Protein AF-0000000087526877 (afdb_homodimer)

Sequence (640 aa):
MSNSKLRLGLILQPDFYILEKSVCAITNPLIRALTKRFQTTLIYNQETYDQHCQHVDFLLSLEPKWAAPVLDWQRVGRFRKKLPACPCYVMMSDPHSEQWRESYFLTNNLDYILALYYAPTCYHFKKTPLDRICHYPWAIPDEWVSTSRIEYRGQKEVTIFGASGSNAYSTRNWCRKQKGVKSFAFSGVENKEMSDSDFFQWLASFDAVVAAGSEDKKYGLTTPKYFETMAVGSLLFAQKTDDLERLGLKDNDNCIVFSEENFLKRLNEYLTDPGNQQWLQIRSLGRALIERKHTINIRLDSLETHVRQWHSGELGAKRSMSNSKLRLGLILQPDFYILEKSVCAITNPLIRALTKRFQTTLIYNQETYDQHCQHVDFLLSLEPKWAAPVLDWQRVGRFRKKLPACPCYVMMSDPHSEQWRESYFLTNNLDYILALYYAPTCYHFKKTPLDRICHYPWAIPDEWVSTSRIEYRGQKEVTIFGASGSNAYSTRNWCRKQKGVKSFAFSGVENKEMSDSDFFQWLASFDAVVAAGSEDKKYGLTTPKYFETMAVGSLLFAQKTDDLERLGLKDNDNCIVFSEENFLKRLNEYLTDPGNQQWLQIRSLGRALIERKHTINIRLDSLETHVRQWHSGELGAKRS

InterPro domains:
  IPR055259 Spore protein YkvP/CgeB, glycosyl transferase-like domain [PF13524] (157-304)

Organism: NCBI:txid1859131

Secondary structure (DSSP, 8-state):
---PPPEEEEE--HHHHHTT--SSTTHHHHHHHHHHHSEEEEE-SHHHHHHHTTSSSEEEE--BTTTB----TTEETTEES---SS-EEEEES-TTT-THHHHHHHHTT-SEEEESSHHHHHHH-TTS-GGGEEE----B-GGGS--S--------SEEEES--SSGGGHHHHHHHTSTTEEEE---TTT-TTS-HHHHHHHHHT-SEEEE----STTT----HHHHHHHHTTPEEEEE--TTHHHHT--BTTTBEEE-TTTHHHHHHHHHH-TT-HHHHHHHHHHHHHHHHH-BHHHHHHHHHHHHHHHHHTTT-S---/---PPPEEEEE--HHHHHTT--SSTTHHHHHHHHHHHSEEEEE-SHHHHHHHTTSSSEEEE--BTTTB----TTEETTEES---SS-EEEEES-TTT-THHHHHHHHTT-SEEEESSHHHHHHH-TTS-GGGEEE----B-GGGS--S--------SEEEES--SSGGGHHHHHHHTSTTEEEE---TTT-TTS-HHHHHHHHHT-SEEEE----STTT----HHHHHHHHTTPEEEEE--TTHHHHT--BTTTBEEE-TTTHHHHHHHHHH-TT-HHHHHHHHHHHHHHHHH-BHHHHHHHHHHHHHHHHHTTT-S---

Nearest PDB structures (foldseek):
  7qsg-assembly2_B  TM=6.213E-01  e=2.604E-08  Mycolicibacterium hassiacum
  6eji-assembly1_A  TM=5.673E-01  e=7.814E-06  Campylobacter jejuni
  7vfk-assembly1_A  TM=5.546E-01  e=3.144E-06  Staphylococcus aureus subsp. aureus USA300
  7vfk-assembly1_B  TM=5.691E-01  e=1.523E-05  Staphylococcus aureus subsp. aureus USA300
  7vfm-assembly1_A  TM=5.652E-01  e=2.329E-05  Staphylococcus aureus subsp. aureus USA300

pLDDT: mean 89.84, std 12.16, range [34.44, 98.81]

Solvent-accessible surface area (backbone atoms only — not comparable to full-atom values): 34475 Å² total; per-residue (Å²): 129,84,94,63,66,57,32,32,34,40,27,31,29,58,64,34,63,73,63,58,64,62,54,49,78,45,54,61,57,46,53,50,48,50,47,70,66,24,49,62,42,81,21,58,46,64,67,46,35,42,72,44,54,78,76,34,60,29,36,41,28,41,33,63,78,71,37,8,55,82,64,70,55,25,48,42,69,91,38,71,82,33,66,52,96,37,58,35,34,36,34,40,65,74,51,77,77,43,75,59,54,53,51,52,42,58,76,47,61,53,57,34,34,36,21,36,33,49,54,27,33,55,66,62,38,67,86,53,60,67,91,31,53,40,75,45,57,70,40,40,55,68,88,64,46,53,84,69,84,76,66,78,78,77,65,83,49,33,34,33,61,42,77,68,89,46,76,56,17,48,49,33,55,54,52,47,70,38,90,56,37,44,64,42,90,50,16,77,52,70,37,74,81,49,54,68,69,51,45,51,55,56,54,43,70,37,56,30,37,47,37,58,27,19,77,50,66,73,43,25,57,78,52,61,57,59,55,54,36,14,22,40,39,11,29,33,37,34,50,60,39,79,47,36,63,85,71,67,56,37,68,81,47,32,26,40,61,30,48,89,87,44,36,66,60,55,49,48,62,42,63,74,49,62,71,42,66,66,53,51,50,18,12,51,42,18,26,49,46,33,71,73,66,30,20,39,66,52,52,50,48,52,51,52,50,51,52,50,34,49,76,71,49,70,74,52,90,66,90,126,129,86,92,65,66,56,32,33,33,39,27,30,30,59,64,34,64,72,64,58,64,61,55,50,79,45,54,60,57,48,54,49,49,49,47,69,66,24,48,64,40,80,21,57,46,65,67,46,35,43,73,43,56,78,75,36,59,29,36,41,28,40,33,62,77,71,38,8,56,80,66,70,56,26,48,43,71,90,41,70,82,32,67,52,96,36,59,36,35,36,34,42,64,72,50,76,78,41,75,60,54,52,51,52,42,58,74,48,62,54,56,34,33,34,21,37,33,46,53,24,33,55,66,62,37,68,85,53,60,68,91,32,53,40,76,45,57,72,40,40,54,68,87,64,46,53,83,69,84,76,68,77,77,78,64,81,48,33,35,31,62,41,77,67,90,48,76,57,17,50,49,33,54,54,51,46,71,38,90,56,36,44,64,43,84,52,16,74,54,70,34,77,79,48,54,68,68,53,44,51,54,56,55,43,69,39,57,29,38,47,38,58,27,19,77,49,64,72,45,26,57,78,51,63,58,58,56,54,37,15,26,40,41,12,30,34,36,34,48,59,40,82,46,36,63,85,71,67,56,37,67,80,46,31,26,41,62,31,48,89,87,45,36,66,60,54,48,50,60,43,63,74,49,62,71,42,66,68,53,50,49,20,10,51,42,18,26,50,46,33,72,72,67,29,20,40,67,52,52,51,50,52,50,53,51,52,53,52,34,50,75,72,49,71,75,51,90,65,88,126

Radius of gyration: 27.98 Å; Cα contacts (8 Å, |Δi|>4): 1178; chains: 2; bounding box: 64×68×64 Å

Foldseek 3Di:
DPPAFFEEAEFWAPCCQVVVLDLDQQVNVLVVVVVVRHVYDYDAAQVSCQVPQQPGQEYEYEADPRTGDQYLQQDHNVGGRHHHPHAYEYEDEQLLPDLCRLVSCVVSVHQAYAYQFLQLNCVRNVVDDSLRYHDQHAFAALVLQDPDAAADLDDLAEEEEADDPDLQAVQSVVVCPDPRYPYDPDHSSPPPVDRSNRVLVVLLNGQHYEDDTHPPSNNLDPDCCLLSNLRSLHAYAYEDGPCCVVLPHDDLAQHHYDYPVCVVVVSCVCSVCVRDVSRSRSSPRSNVSSNVDGHSVNSVVVVVVVRVCVVVCNSDDDPD/DDPAFFEEAEFWAPCCQVVVLDLDQQVNVLVVVVVVRHVYDYDAAAVSCQVPQQPGQEYEYEADPRTGDQYQQQDHNVGGRHHHPHAYEYEDEQLLPDLCRLVSCVVSVHQAYAYQFLQLNCVRNVVDDSLRYHDQHAFAALVLQDPDAAADLDDLAEEEEADDPDLQAVQSVVVCPDPRYPYDPQHSSPPPVDRSNRVLVVLLNGQHYEDGTHPPSNNLDPDCCLLSNLRSLHAYAYEDGPCCVVLPHDDLAQHHYDYPVCVVVVSCVCSVCVRDVSRSRSSPRSNVSSNVDGHSVNSVVVVVVVRVCVVVCNSDDDDD

Structure (mmCIF, N/CA/C/O backbone):
data_AF-0000000087526877-model_v1
#
loop_
_entity.id
_entity.type
_entity.pdbx_description
1 polymer 'Glycosyl transferases group 1'
#
loop_
_atom_site.group_PDB
_atom_site.id
_atom_site.type_symbol
_atom_site.label_atom_id
_atom_site.label_alt_id
_atom_site.label_comp_id
_atom_site.label_asym_id
_atom_site.label_entity_id
_atom_site.label_seq_id
_atom_site.pdbx_PDB_ins_code
_atom_site.Cartn_x
_atom_site.Cartn_y
_atom_site.Cartn_z
_atom_site.occupancy
_atom_site.B_iso_or_equiv
_atom_site.auth_seq_id
_atom_site.auth_comp_id
_atom_site.auth_asym_id
_atom_site.auth_atom_id
_atom_site.pdbx_PDB_model_num
ATOM 1 N N . MET A 1 1 ? 11.758 -22.766 21.969 1 34.44 1 MET A N 1
ATOM 2 C CA . MET A 1 1 ? 12.5 -21.875 21.078 1 34.44 1 MET A CA 1
ATOM 3 C C . MET A 1 1 ? 11.852 -20.5 21.031 1 34.44 1 MET A C 1
ATOM 5 O O . MET A 1 1 ? 10.625 -20.391 21.016 1 34.44 1 MET A O 1
ATOM 9 N N . SER A 1 2 ? 12.367 -19.438 21.359 1 43.31 2 SER A N 1
ATOM 10 C CA . SER A 1 2 ? 11.883 -18.109 21.688 1 43.31 2 SER A CA 1
ATOM 11 C C . SER A 1 2 ? 11.023 -17.531 20.562 1 43.31 2 SER A C 1
ATOM 13 O O . SER A 1 2 ? 11.312 -17.75 19.375 1 43.31 2 SER A O 1
ATOM 15 N N . ASN A 1 3 ? 9.609 -17.344 20.656 1 59.53 3 ASN A N 1
ATOM 16 C CA . ASN A 1 3 ? 8.414 -16.906 19.953 1 59.53 3 ASN A CA 1
ATOM 17 C C . ASN A 1 3 ? 8.656 -15.594 19.203 1 59.53 3 ASN A C 1
ATOM 19 O O . ASN A 1 3 ? 7.746 -14.773 19.062 1 59.53 3 ASN A O 1
ATOM 23 N N . SER A 1 4 ? 10 -15.25 18.891 1 78.38 4 SER A N 1
ATOM 24 C CA . SER A 1 4 ? 10.344 -13.969 18.281 1 78.38 4 SER A CA 1
ATOM 25 C C . SER A 1 4 ? 10.133 -14.008 16.766 1 78.38 4 SER A C 1
ATOM 27 O O . SER A 1 4 ? 10.258 -15.07 16.156 1 78.38 4 SER A O 1
ATOM 29 N N . LYS A 1 5 ? 9.703 -13.008 16.188 1 92 5 LYS A N 1
ATOM 30 C CA . LYS A 1 5 ? 9.531 -12.859 14.75 1 92 5 LYS A CA 1
ATOM 31 C C . LYS A 1 5 ? 10.836 -13.133 14.008 1 92 5 LYS A C 1
ATOM 33 O O . LYS A 1 5 ? 11.906 -12.68 14.422 1 92 5 LYS A O 1
ATOM 38 N N . LEU A 1 6 ? 10.836 -14.078 12.961 1 97.06 6 LEU A N 1
ATOM 39 C CA . LEU A 1 6 ? 11.977 -14.281 12.078 1 97.06 6 LEU A CA 1
ATOM 40 C C . LEU A 1 6 ? 12.383 -12.977 11.398 1 97.06 6 LEU A C 1
ATOM 42 O O . LEU A 1 6 ? 11.523 -12.18 11.016 1 97.06 6 LEU A O 1
ATOM 46 N N . ARG A 1 7 ? 13.727 -12.836 11.312 1 98 7 ARG A N 1
ATOM 47 C CA . ARG A 1 7 ? 14.258 -11.68 10.594 1 98 7 ARG A CA 1
ATOM 48 C C . ARG A 1 7 ? 14.344 -11.953 9.094 1 98 7 ARG A C 1
ATOM 50 O O . ARG A 1 7 ? 15.062 -12.859 8.672 1 98 7 ARG A O 1
ATOM 57 N N . LEU A 1 8 ? 13.617 -11.164 8.242 1 98.56 8 LEU A N 1
ATOM 58 C CA . LEU A 1 8 ? 13.531 -11.328 6.793 1 98.56 8 LEU A CA 1
ATOM 59 C C . LEU A 1 8 ? 14.352 -10.258 6.082 1 98.56 8 LEU A C 1
ATOM 61 O O . LEU A 1 8 ? 14.203 -9.062 6.359 1 98.56 8 LEU A O 1
ATOM 65 N N . GLY A 1 9 ? 15.359 -10.656 5.258 1 98.25 9 GLY A N 1
ATOM 66 C CA . GLY A 1 9 ? 15.859 -9.781 4.207 1 98.25 9 GLY A CA 1
ATOM 67 C C . GLY A 1 9 ? 15.039 -9.859 2.93 1 98.25 9 GLY A C 1
ATOM 68 O O . GLY A 1 9 ? 15.141 -10.836 2.184 1 98.25 9 GLY A O 1
ATOM 69 N N . LEU A 1 10 ? 14.164 -8.906 2.676 1 98.25 10 LEU A N 1
ATOM 70 C CA . LEU A 1 10 ? 13.297 -8.891 1.503 1 98.25 10 LEU A CA 1
ATOM 71 C C . LEU A 1 10 ? 13.953 -8.125 0.356 1 98.25 10 LEU A C 1
ATOM 73 O O . LEU A 1 10 ? 14.211 -6.926 0.471 1 98.25 10 LEU A O 1
ATOM 77 N N . ILE A 1 11 ? 14.258 -8.797 -0.669 1 97.94 11 ILE A N 1
ATOM 78 C CA . ILE A 1 11 ? 14.914 -8.219 -1.84 1 97.94 11 ILE A CA 1
ATOM 79 C C . ILE A 1 11 ? 13.859 -7.816 -2.871 1 97.94 11 ILE A C 1
ATOM 81 O O . ILE A 1 11 ? 13.172 -8.672 -3.438 1 97.94 11 ILE A O 1
ATOM 85 N N . LEU A 1 12 ? 13.703 -6.574 -3.104 1 96.56 12 LEU A N 1
ATOM 86 C CA . LEU A 1 12 ? 12.719 -6.059 -4.051 1 96.56 12 LEU A CA 1
ATOM 87 C C . LEU A 1 12 ? 13.148 -4.699 -4.594 1 96.56 12 LEU A C 1
ATOM 89 O O . LEU A 1 12 ? 13.969 -4.008 -3.977 1 96.56 12 LEU A O 1
ATOM 93 N N . GLN A 1 13 ? 12.664 -4.418 -5.781 1 94.12 13 GLN A N 1
ATOM 94 C CA . GLN A 1 13 ? 12.805 -3.078 -6.344 1 94.12 13 GLN A CA 1
ATOM 95 C C . GLN A 1 13 ? 11.75 -2.131 -5.777 1 94.12 13 GLN A C 1
ATOM 97 O O . GLN A 1 13 ? 10.555 -2.363 -5.938 1 94.12 13 GLN A O 1
ATOM 102 N N . PRO A 1 14 ? 12.211 -1.044 -5.145 1 92.94 14 PRO A N 1
ATOM 103 C CA . PRO A 1 14 ? 11.227 -0.159 -4.52 1 92.94 14 PRO A CA 1
ATOM 104 C C . PRO A 1 14 ? 10.203 0.38 -5.52 1 92.94 14 PRO A C 1
ATOM 106 O O . PRO A 1 14 ? 9.016 0.484 -5.195 1 92.94 14 PRO A O 1
ATOM 109 N N . ASP A 1 15 ? 10.633 0.706 -6.727 1 91.88 15 ASP A N 1
ATOM 110 C CA . ASP A 1 15 ? 9.742 1.224 -7.758 1 91.88 15 ASP A CA 1
ATOM 111 C C . ASP A 1 15 ? 8.609 0.239 -8.047 1 91.88 15 ASP A C 1
ATOM 113 O O . ASP A 1 15 ? 7.469 0.646 -8.281 1 91.88 15 ASP A O 1
ATOM 117 N N . PHE A 1 16 ? 8.938 -0.988 -8.031 1 91.06 16 PHE A N 1
ATOM 118 C CA . PHE A 1 16 ? 7.969 -2.029 -8.336 1 91.06 16 PHE A CA 1
ATOM 119 C C . PHE A 1 16 ? 6.789 -1.974 -7.371 1 91.06 16 PHE A C 1
ATOM 121 O O . PHE A 1 16 ? 5.633 -2.002 -7.797 1 91.06 16 PHE A O 1
ATOM 128 N N . TYR A 1 17 ? 7.102 -1.789 -6.09 1 91.44 17 TYR A N 1
ATOM 129 C CA . TYR A 1 17 ? 6.074 -1.804 -5.051 1 91.44 17 TYR A CA 1
ATOM 130 C C . TYR A 1 17 ? 5.395 -0.445 -4.941 1 91.44 17 TYR A C 1
ATOM 132 O O . TYR A 1 17 ? 4.164 -0.356 -4.977 1 91.44 17 TYR A O 1
ATOM 140 N N . ILE A 1 18 ? 6.16 0.583 -4.879 1 91.5 18 ILE A N 1
ATOM 141 C CA . ILE A 1 18 ? 5.648 1.908 -4.555 1 91.5 18 ILE A CA 1
ATOM 142 C C . ILE A 1 18 ? 4.828 2.445 -5.727 1 91.5 18 ILE A C 1
ATOM 144 O O . ILE A 1 18 ? 3.803 3.1 -5.527 1 91.5 18 ILE A O 1
ATOM 148 N N . LEU A 1 19 ? 5.242 2.141 -6.914 1 89 19 LEU A N 1
ATOM 149 C CA . LEU A 1 19 ? 4.527 2.623 -8.094 1 89 19 LEU A CA 1
ATOM 150 C C . LEU A 1 19 ? 3.514 1.59 -8.57 1 89 19 LEU A C 1
ATOM 152 O O . LEU A 1 19 ? 2.928 1.742 -9.641 1 89 19 LEU A O 1
ATOM 156 N N . GLU A 1 20 ? 3.348 0.502 -7.859 1 83.31 20 GLU A N 1
ATOM 157 C CA . GLU A 1 20 ? 2.346 -0.53 -8.109 1 83.31 20 GLU A CA 1
ATOM 158 C C . GLU A 1 20 ? 2.443 -1.057 -9.539 1 83.31 20 GLU A C 1
ATOM 160 O O . GLU A 1 20 ? 1.453 -1.062 -10.273 1 83.31 20 GLU A O 1
ATOM 165 N N . LYS A 1 21 ? 3.619 -1.542 -9.844 1 79.38 21 LYS A N 1
ATOM 166 C CA . LYS A 1 21 ? 3.893 -2.006 -11.195 1 79.38 21 LYS A CA 1
ATOM 167 C C . LYS A 1 21 ? 3.436 -3.449 -11.391 1 79.38 21 LYS A C 1
ATOM 169 O O . LYS A 1 21 ? 3.459 -3.973 -12.5 1 79.38 21 LYS A O 1
ATOM 174 N N . SER A 1 22 ? 2.996 -4.039 -10.258 1 74.62 22 SER A N 1
ATOM 175 C CA . SER A 1 22 ? 2.566 -5.43 -10.359 1 74.62 22 SER A CA 1
ATOM 176 C C . SER A 1 22 ? 1.339 -5.562 -11.258 1 74.62 22 SER A C 1
ATOM 178 O O . SER A 1 22 ? 0.434 -4.727 -11.211 1 74.62 22 SER A O 1
ATOM 180 N N . VAL A 1 23 ? 1.355 -6.645 -12.016 1 67.69 23 VAL A N 1
ATOM 181 C CA . VAL A 1 23 ? 0.231 -6.914 -12.906 1 67.69 23 VAL A CA 1
ATOM 182 C C . VAL A 1 23 ? -0.792 -7.797 -12.195 1 67.69 23 VAL A C 1
ATOM 184 O O . VAL A 1 23 ? -1.917 -7.961 -12.672 1 67.69 23 VAL A O 1
ATOM 187 N N . CYS A 1 24 ? -0.335 -8.312 -11.117 1 70.62 24 CYS A N 1
ATOM 188 C CA . CYS A 1 24 ? -1.211 -9.172 -10.336 1 70.62 24 CYS A CA 1
ATOM 189 C C . CYS A 1 24 ? -1.666 -8.477 -9.062 1 70.62 24 CYS A C 1
ATOM 191 O O . CYS A 1 24 ? -0.846 -7.926 -8.32 1 70.62 24 CYS A O 1
ATOM 193 N N . ALA A 1 25 ? -2.963 -8.531 -8.789 1 68.19 25 ALA A N 1
ATOM 194 C CA . ALA A 1 25 ? -3.572 -7.848 -7.652 1 68.19 25 ALA A CA 1
ATOM 195 C C . ALA A 1 25 ? -3.057 -8.414 -6.332 1 68.19 25 ALA A C 1
ATOM 197 O O . ALA A 1 25 ? -3.098 -7.738 -5.301 1 68.19 25 ALA A O 1
ATOM 198 N N . ILE A 1 26 ? -2.441 -9.523 -6.406 1 78.06 26 ILE A N 1
ATOM 199 C CA . ILE A 1 26 ? -2.172 -10.211 -5.152 1 78.06 26 ILE A CA 1
ATOM 200 C C . ILE A 1 26 ? -0.722 -9.984 -4.734 1 78.06 26 ILE A C 1
ATOM 202 O O . ILE A 1 26 ? -0.34 -10.273 -3.6 1 78.06 26 ILE A O 1
ATOM 206 N N . THR A 1 27 ? 0.055 -9.422 -5.59 1 85.75 27 THR A N 1
ATOM 207 C CA . THR A 1 27 ? 1.482 -9.289 -5.32 1 85.75 27 THR A CA 1
ATOM 208 C C . THR A 1 27 ? 1.728 -8.297 -4.188 1 85.75 27 THR A C 1
ATOM 210 O O . THR A 1 27 ? 2.422 -8.617 -3.219 1 85.75 27 THR A O 1
ATOM 213 N N . ASN A 1 28 ? 1.138 -7.16 -4.234 1 88.5 28 ASN A N 1
ATOM 214 C CA . ASN A 1 28 ? 1.365 -6.145 -3.215 1 88.5 28 ASN A CA 1
ATOM 215 C C . ASN A 1 28 ? 0.828 -6.578 -1.855 1 88.5 28 ASN A C 1
ATOM 217 O O . ASN A 1 28 ? 1.499 -6.414 -0.835 1 88.5 28 ASN A O 1
ATOM 221 N N . PRO A 1 29 ? -0.329 -7.203 -1.821 1 89.81 29 PRO A N 1
ATOM 222 C CA . PRO A 1 29 ? -0.791 -7.727 -0.535 1 89.81 29 PRO A CA 1
ATOM 223 C C . PRO A 1 29 ? 0.161 -8.766 0.056 1 89.81 29 PRO A C 1
ATOM 225 O O . PRO A 1 29 ? 0.34 -8.82 1.275 1 89.81 29 PRO A O 1
ATOM 228 N N . LEU A 1 30 ? 0.687 -9.547 -0.811 1 93.62 30 LEU A N 1
ATOM 229 C CA . LEU A 1 30 ? 1.649 -10.531 -0.322 1 93.62 30 LEU A CA 1
ATOM 230 C C . LEU A 1 30 ? 2.857 -9.844 0.304 1 93.62 30 LEU A C 1
ATOM 232 O O . LEU A 1 30 ? 3.301 -10.219 1.391 1 93.62 30 LEU A O 1
ATOM 236 N N . ILE A 1 31 ? 3.389 -8.852 -0.355 1 94.38 31 ILE A N 1
ATOM 237 C CA . ILE A 1 31 ? 4.543 -8.109 0.145 1 94.38 31 ILE A CA 1
ATOM 238 C C . ILE A 1 31 ? 4.199 -7.469 1.487 1 94.38 31 ILE A C 1
ATOM 240 O O . ILE A 1 31 ? 4.973 -7.562 2.441 1 94.38 31 ILE A O 1
ATOM 244 N N . ARG A 1 32 ? 3.041 -6.859 1.57 1 91.88 32 ARG A N 1
ATOM 245 C CA . ARG A 1 32 ? 2.596 -6.246 2.816 1 91.88 32 ARG A CA 1
ATOM 246 C C . ARG A 1 32 ? 2.502 -7.281 3.934 1 91.88 32 ARG A C 1
ATOM 248 O O . ARG A 1 32 ? 2.916 -7.02 5.066 1 91.88 32 ARG A O 1
ATOM 255 N N . ALA A 1 33 ? 1.937 -8.398 3.604 1 94.56 33 ALA A N 1
ATOM 256 C CA . ALA A 1 33 ? 1.781 -9.453 4.598 1 94.56 33 ALA A CA 1
ATOM 257 C C . ALA A 1 33 ? 3.139 -9.953 5.082 1 94.56 33 ALA A C 1
ATOM 259 O O . ALA A 1 33 ? 3.314 -10.242 6.266 1 94.56 33 ALA A O 1
ATOM 260 N N . LEU A 1 34 ? 4.102 -10.062 4.188 1 96.56 34 LEU A N 1
ATOM 261 C CA . LEU A 1 34 ? 5.457 -10.469 4.551 1 96.56 34 LEU A CA 1
ATOM 262 C C . LEU A 1 34 ? 6.062 -9.492 5.555 1 96.56 34 LEU A C 1
ATOM 264 O O . LEU A 1 34 ? 6.633 -9.914 6.566 1 96.56 34 LEU A O 1
ATOM 268 N N . THR A 1 35 ? 5.891 -8.227 5.297 1 95 35 THR A N 1
ATOM 269 C CA . THR A 1 35 ? 6.52 -7.211 6.129 1 95 35 THR A CA 1
ATOM 270 C C . THR A 1 35 ? 5.852 -7.145 7.5 1 95 35 THR A C 1
ATOM 272 O O . THR A 1 35 ? 6.484 -6.766 8.484 1 95 35 THR A O 1
ATOM 275 N N . LYS A 1 36 ? 4.613 -7.527 7.57 1 91.38 36 LYS A N 1
ATOM 276 C CA . LYS A 1 36 ? 3.9 -7.543 8.844 1 91.38 36 LYS A CA 1
ATOM 277 C C . LYS A 1 36 ? 4.242 -8.797 9.648 1 91.38 36 LYS A C 1
ATOM 279 O O . LYS A 1 36 ? 4.348 -8.742 10.875 1 91.38 36 LYS A O 1
ATOM 284 N N . ARG A 1 37 ? 4.422 -9.883 8.953 1 95.38 37 ARG A N 1
ATOM 285 C CA . ARG A 1 37 ? 4.637 -11.18 9.586 1 95.38 37 ARG A CA 1
ATOM 286 C C . ARG A 1 37 ? 6.047 -11.281 10.156 1 95.38 37 ARG A C 1
ATOM 288 O O . ARG A 1 37 ? 6.246 -11.836 11.242 1 95.38 37 ARG A O 1
ATOM 295 N N . PHE A 1 38 ? 6.992 -10.695 9.461 1 96.94 38 PHE A N 1
ATOM 296 C CA . PHE A 1 38 ? 8.391 -10.867 9.82 1 96.94 38 PHE A CA 1
ATOM 297 C C . PHE A 1 38 ? 9.031 -9.531 10.18 1 96.94 38 PHE A C 1
ATOM 299 O O . PHE A 1 38 ? 8.492 -8.477 9.852 1 96.94 38 PHE A O 1
ATOM 306 N N . GLN A 1 39 ? 10.086 -9.562 10.969 1 96.56 39 GLN A N 1
ATOM 307 C CA . GLN A 1 39 ? 10.945 -8.391 11.109 1 96.56 39 GLN A CA 1
ATOM 308 C C . GLN A 1 39 ? 11.758 -8.148 9.844 1 96.56 39 GLN A C 1
ATOM 310 O O . GLN A 1 39 ? 12.789 -8.781 9.625 1 96.56 39 GLN A O 1
ATOM 315 N N . THR A 1 40 ? 11.359 -7.176 9.062 1 96.88 40 THR A N 1
ATOM 316 C CA . THR A 1 40 ? 11.805 -7.133 7.676 1 96.88 40 THR A CA 1
ATOM 317 C C . THR A 1 40 ? 12.844 -6.035 7.477 1 96.88 40 THR A C 1
ATOM 319 O O . THR A 1 40 ? 12.68 -4.914 7.965 1 96.88 40 THR A O 1
ATOM 322 N N . THR A 1 41 ? 13.891 -6.375 6.84 1 97.06 41 THR A N 1
ATOM 323 C CA . THR A 1 41 ? 14.867 -5.453 6.277 1 97.06 41 THR A CA 1
ATOM 324 C C . THR A 1 41 ? 14.812 -5.461 4.754 1 97.06 41 THR A C 1
ATOM 326 O O . THR A 1 41 ? 14.852 -6.527 4.133 1 97.06 41 THR A O 1
ATOM 329 N N . LEU A 1 42 ? 14.727 -4.293 4.176 1 96.25 42 LEU A N 1
ATOM 330 C CA . LEU A 1 42 ? 14.633 -4.207 2.725 1 96.25 42 LEU A CA 1
ATOM 331 C C . LEU A 1 42 ? 16.016 -4.199 2.088 1 96.25 42 LEU A C 1
ATOM 333 O O . LEU A 1 42 ? 16.938 -3.549 2.596 1 96.25 42 LEU A O 1
ATOM 337 N N . ILE A 1 43 ? 16.156 -4.934 1.07 1 96.06 43 ILE A N 1
ATOM 338 C CA . ILE A 1 43 ? 17.359 -5.004 0.244 1 96.06 43 ILE A CA 1
ATOM 339 C C . ILE A 1 43 ? 17.016 -4.641 -1.199 1 96.06 43 ILE A C 1
ATOM 341 O O . ILE A 1 43 ? 16.203 -5.316 -1.838 1 96.06 43 ILE A O 1
ATOM 345 N N . TYR A 1 44 ? 17.578 -3.568 -1.706 1 93.5 44 TYR A N 1
ATOM 346 C CA . TYR A 1 44 ? 17.125 -3.135 -3.021 1 93.5 44 TYR A CA 1
ATOM 347 C C . TYR A 1 44 ? 18.312 -2.869 -3.947 1 93.5 44 TYR A C 1
ATOM 349 O O . TYR A 1 44 ? 18.125 -2.471 -5.102 1 93.5 44 TYR A O 1
ATOM 357 N N . ASN A 1 45 ? 19.531 -3.094 -3.508 1 90.5 45 ASN A N 1
ATOM 358 C CA . ASN A 1 45 ? 20.734 -3.072 -4.332 1 90.5 45 ASN A CA 1
ATOM 359 C C . ASN A 1 45 ? 21.875 -3.85 -3.678 1 90.5 45 ASN A C 1
ATOM 361 O O . ASN A 1 45 ? 21.703 -4.402 -2.59 1 90.5 45 ASN A O 1
ATOM 365 N N . GLN A 1 46 ? 23.016 -3.904 -4.43 1 91.94 46 GLN A N 1
ATOM 366 C CA . GLN A 1 46 ? 24.141 -4.684 -3.943 1 91.94 46 GLN A CA 1
ATOM 367 C C . GLN A 1 46 ? 24.672 -4.129 -2.625 1 91.94 46 GLN A C 1
AT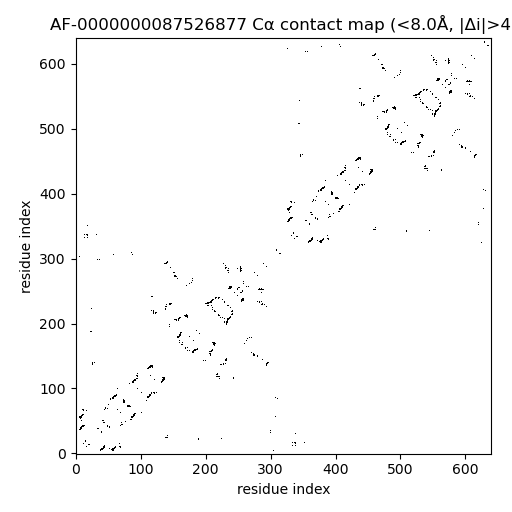OM 369 O O . GLN A 1 46 ? 25.094 -4.887 -1.746 1 91.94 46 GLN A O 1
ATOM 374 N N . GLU A 1 47 ? 24.641 -2.832 -2.443 1 89.12 47 GLU A N 1
ATOM 375 C CA . GLU A 1 47 ? 25.141 -2.199 -1.228 1 89.12 47 GLU A CA 1
ATOM 376 C C . GLU A 1 47 ? 24.297 -2.59 -0.015 1 89.12 47 GLU A C 1
ATOM 378 O O . GLU A 1 47 ? 24.844 -2.982 1.021 1 89.12 47 GLU A O 1
ATOM 383 N N . THR A 1 48 ? 23.016 -2.473 -0.169 1 91.19 48 THR A N 1
ATOM 384 C CA . THR A 1 48 ? 22.141 -2.838 0.939 1 91.19 48 THR A CA 1
ATOM 385 C C . THR A 1 48 ? 22.188 -4.34 1.197 1 91.19 48 THR A C 1
ATOM 387 O O . THR A 1 48 ? 22.062 -4.785 2.34 1 91.19 48 THR A O 1
ATOM 390 N N . TYR A 1 49 ? 22.375 -5.098 0.15 1 94.5 49 TYR A N 1
ATOM 391 C CA . TYR A 1 49 ? 22.578 -6.531 0.33 1 94.5 49 TYR A CA 1
ATOM 392 C C . TYR A 1 49 ? 23.812 -6.809 1.184 1 94.5 49 TYR A C 1
ATOM 394 O O . TYR A 1 49 ? 23.734 -7.555 2.164 1 94.5 49 TYR A O 1
ATOM 402 N N . ASP A 1 50 ? 24.906 -6.164 0.838 1 91.31 50 ASP A N 1
ATOM 403 C CA . ASP A 1 50 ? 26.172 -6.355 1.558 1 91.31 50 ASP A CA 1
ATOM 404 C C . ASP A 1 50 ? 26.016 -5.965 3.027 1 91.31 50 ASP A C 1
ATOM 406 O O . ASP A 1 50 ? 26.609 -6.598 3.904 1 91.31 50 ASP A O 1
ATOM 410 N N . GLN A 1 51 ? 25.234 -5.051 3.248 1 90.19 51 GLN A N 1
ATOM 411 C CA . GLN A 1 51 ? 25.078 -4.504 4.59 1 90.19 51 GLN A CA 1
ATOM 412 C C . GLN A 1 51 ? 24.203 -5.414 5.453 1 90.19 51 GLN A C 1
ATOM 414 O O . GLN A 1 51 ? 24.406 -5.508 6.668 1 90.19 51 GLN A O 1
ATOM 419 N N . HIS A 1 52 ? 23.297 -6.113 4.816 1 93.44 52 HIS A N 1
ATOM 420 C CA . HIS A 1 52 ? 22.234 -6.672 5.652 1 93.44 52 HIS A CA 1
ATOM 421 C C . HIS A 1 52 ? 22.188 -8.188 5.539 1 93.44 52 HIS A C 1
ATOM 423 O O . HIS A 1 52 ? 21.578 -8.859 6.375 1 93.44 52 HIS A O 1
ATOM 429 N N . CYS A 1 53 ? 22.812 -8.766 4.547 1 93.19 53 CYS A N 1
ATOM 430 C CA . CYS A 1 53 ? 22.594 -10.172 4.195 1 93.19 53 CYS A CA 1
ATOM 431 C C . CYS A 1 53 ? 23.047 -11.086 5.332 1 93.19 53 CYS A C 1
ATOM 433 O O . CYS A 1 53 ? 22.594 -12.227 5.422 1 93.19 53 CYS A O 1
ATOM 435 N N . GLN A 1 54 ? 23.891 -10.57 6.297 1 91.56 54 GLN A N 1
ATOM 436 C CA . GLN A 1 54 ? 24.406 -11.414 7.375 1 91.56 54 GLN A CA 1
ATOM 437 C C . GLN A 1 54 ? 23.578 -11.242 8.648 1 91.56 54 GLN A C 1
ATOM 439 O O . GLN A 1 54 ? 23.812 -11.922 9.641 1 91.56 54 GLN A O 1
ATOM 444 N N . HIS A 1 55 ? 22.594 -10.422 8.648 1 93.44 55 HIS A N 1
ATOM 445 C CA . HIS A 1 55 ? 21.891 -10.062 9.875 1 93.44 55 HIS A CA 1
ATOM 446 C C . HIS A 1 55 ? 20.438 -10.492 9.828 1 93.44 55 HIS A C 1
ATOM 448 O O . HIS A 1 55 ? 19.594 -9.93 10.531 1 93.44 55 HIS A O 1
ATOM 454 N N . VAL A 1 56 ? 20.125 -11.445 8.961 1 96.31 56 VAL A N 1
ATOM 455 C CA . VAL A 1 56 ? 18.75 -11.906 8.828 1 96.31 56 VAL A CA 1
ATOM 456 C C . VAL A 1 56 ? 18.703 -13.43 8.977 1 96.31 56 VAL A C 1
ATOM 458 O O . VAL A 1 56 ? 19.734 -14.102 8.93 1 96.31 56 VAL A O 1
ATOM 461 N N . ASP A 1 57 ? 17.484 -13.906 9.25 1 97.25 57 ASP A N 1
ATOM 462 C CA . ASP A 1 57 ? 17.266 -15.344 9.414 1 97.25 57 ASP A CA 1
ATOM 463 C C . ASP A 1 57 ? 17.016 -16.016 8.062 1 97.25 57 ASP A C 1
ATOM 465 O O . ASP A 1 57 ? 17.172 -17.234 7.934 1 97.25 57 ASP A O 1
ATOM 469 N N . PHE A 1 58 ? 16.547 -15.273 7.055 1 97.69 58 PHE A N 1
ATOM 470 C CA . PHE A 1 58 ? 16.422 -15.773 5.688 1 97.69 58 PHE A CA 1
ATOM 471 C C . PHE A 1 58 ? 16.297 -14.617 4.699 1 97.69 58 PHE A C 1
ATOM 473 O O . PHE A 1 58 ? 16 -13.484 5.09 1 97.69 58 PHE A O 1
ATOM 480 N N . LEU A 1 59 ? 16.641 -14.891 3.486 1 97.88 59 LEU A N 1
ATOM 481 C CA . LEU A 1 59 ? 16.531 -13.945 2.387 1 97.88 59 LEU A CA 1
ATOM 482 C C . LEU A 1 59 ? 15.461 -14.391 1.391 1 97.88 59 LEU A C 1
ATOM 484 O O . LEU A 1 59 ? 15.367 -15.578 1.067 1 97.88 59 LEU A O 1
ATOM 488 N N . LEU A 1 60 ? 14.625 -13.523 0.988 1 98.44 60 LEU A N 1
ATOM 489 C CA . LEU A 1 60 ? 13.617 -13.773 -0.041 1 98.44 60 LEU A CA 1
ATOM 490 C C . LEU A 1 60 ? 13.68 -12.703 -1.129 1 98.44 60 LEU A C 1
ATOM 492 O O . LEU A 1 60 ? 13.461 -11.523 -0.857 1 98.44 60 LEU A O 1
ATOM 496 N N . SER A 1 61 ? 14.055 -13.109 -2.275 1 97.88 61 SER A N 1
ATOM 497 C CA . SER A 1 61 ? 14.023 -12.219 -3.432 1 97.88 61 SER A CA 1
ATOM 498 C C . SER A 1 61 ? 12.734 -12.398 -4.23 1 97.88 61 SER A C 1
ATOM 500 O O . SER A 1 61 ? 12.336 -13.523 -4.539 1 97.88 61 SER A O 1
ATOM 502 N N . LEU A 1 62 ? 12.086 -11.281 -4.512 1 96.12 62 LEU A N 1
ATOM 503 C CA . LEU A 1 62 ? 11.086 -11.344 -5.574 1 96.12 62 LEU A CA 1
ATOM 504 C C . LEU A 1 62 ? 11.742 -11.656 -6.914 1 96.12 62 LEU A C 1
ATOM 506 O O . LEU A 1 62 ? 12.93 -12 -6.969 1 96.12 62 LEU A O 1
ATOM 510 N N . GLU A 1 63 ? 11.016 -11.664 -7.941 1 92.81 63 GLU A N 1
ATOM 511 C CA . GLU A 1 63 ? 11.547 -12.07 -9.234 1 92.81 63 GLU A CA 1
ATOM 512 C C . GLU A 1 63 ? 12.617 -11.102 -9.727 1 92.81 63 GLU A C 1
ATOM 514 O O . GLU A 1 63 ? 12.32 -9.93 -9.992 1 92.81 63 GLU A O 1
ATOM 519 N N . PRO A 1 64 ? 13.828 -11.633 -9.93 1 93 64 PRO A N 1
ATOM 520 C CA . PRO A 1 64 ? 14.922 -10.758 -10.367 1 93 64 PRO A CA 1
ATOM 521 C C . PRO A 1 64 ? 14.664 -10.141 -11.742 1 93 64 PRO A C 1
ATOM 523 O O . PRO A 1 64 ? 14.133 -10.805 -12.633 1 93 64 PRO A O 1
ATOM 526 N N . LYS A 1 65 ? 15.062 -8.852 -11.93 1 89.25 65 LYS A N 1
ATOM 527 C CA . LYS A 1 65 ? 14.945 -8.039 -13.141 1 89.25 65 LYS A CA 1
ATOM 528 C C . LYS A 1 65 ? 13.531 -7.508 -13.312 1 89.25 65 LYS A C 1
ATOM 530 O O . LYS A 1 65 ? 13.305 -6.559 -14.062 1 89.25 65 LYS A O 1
ATOM 535 N N . TRP A 1 66 ? 12.617 -8.117 -12.648 1 88.5 66 TRP A N 1
ATOM 536 C CA . TRP A 1 66 ? 11.242 -7.641 -12.75 1 88.5 66 TRP A CA 1
ATOM 537 C C . TRP A 1 66 ? 10.828 -6.902 -11.477 1 88.5 66 TRP A C 1
ATOM 539 O O . TRP A 1 66 ? 10.719 -5.676 -11.477 1 88.5 66 TRP A O 1
ATOM 549 N N . ALA A 1 67 ? 10.82 -7.609 -10.422 1 93.12 67 ALA A N 1
ATOM 550 C CA . ALA A 1 67 ? 10.352 -7.043 -9.156 1 93.12 67 ALA A CA 1
ATOM 551 C C . ALA A 1 67 ? 11.5 -6.898 -8.164 1 93.12 67 ALA A C 1
ATOM 553 O O . ALA A 1 67 ? 11.32 -6.348 -7.074 1 93.12 67 ALA A O 1
ATOM 554 N N . ALA A 1 68 ? 12.695 -7.398 -8.492 1 95.5 68 ALA A N 1
ATOM 555 C CA . ALA A 1 68 ? 13.859 -7.367 -7.609 1 95.5 68 ALA A CA 1
ATOM 556 C C . ALA A 1 68 ? 15.141 -7.113 -8.406 1 95.5 68 ALA A C 1
ATOM 558 O O . ALA A 1 68 ? 15.195 -7.383 -9.609 1 95.5 68 ALA A O 1
ATOM 559 N N . PRO A 1 69 ? 16.141 -6.559 -7.73 1 94.62 69 PRO A N 1
ATOM 560 C CA . PRO A 1 69 ? 17.422 -6.387 -8.406 1 94.62 69 PRO A CA 1
ATOM 561 C C . PRO A 1 69 ? 18.141 -7.711 -8.641 1 94.62 69 PRO A C 1
ATOM 563 O O . PRO A 1 69 ? 17.844 -8.711 -7.984 1 94.62 69 PRO A O 1
ATOM 566 N N . VAL A 1 70 ? 19 -7.648 -9.672 1 95 70 VAL A N 1
ATOM 567 C CA . VAL A 1 70 ? 19.953 -8.734 -9.852 1 95 70 VAL A CA 1
ATOM 568 C C . VAL A 1 70 ? 21.172 -8.516 -8.945 1 95 70 VAL A C 1
ATOM 570 O O . VAL A 1 70 ? 21.828 -7.473 -9.016 1 95 70 VAL A O 1
ATOM 573 N N . LEU A 1 71 ? 21.453 -9.469 -8.078 1 95.12 71 LEU A N 1
ATOM 574 C CA . LEU A 1 71 ? 22.5 -9.32 -7.082 1 95.12 71 LEU A CA 1
ATOM 575 C C . LEU A 1 71 ? 23.578 -10.375 -7.27 1 95.12 71 LEU A C 1
ATOM 577 O O . LEU A 1 71 ? 23.328 -11.43 -7.867 1 95.12 71 LEU A O 1
ATOM 581 N N . ASP A 1 72 ? 24.719 -10.031 -6.902 1 93.75 72 ASP A N 1
ATOM 582 C CA . ASP A 1 72 ? 25.734 -11.039 -6.602 1 93.75 72 ASP A CA 1
ATOM 583 C C . ASP A 1 72 ? 25.578 -11.562 -5.176 1 93.75 72 ASP A C 1
ATOM 585 O O . ASP A 1 72 ? 26.078 -10.945 -4.23 1 93.75 72 ASP A O 1
ATOM 589 N N . TRP A 1 73 ? 24.984 -12.742 -5.07 1 93.62 73 TRP A N 1
ATOM 590 C CA . TRP A 1 73 ? 24.641 -13.273 -3.758 1 93.62 73 TRP A CA 1
ATOM 591 C C . TRP A 1 73 ? 25.875 -13.805 -3.035 1 93.62 73 TRP A C 1
ATOM 593 O O . TRP A 1 73 ? 25.844 -14.039 -1.825 1 93.62 73 TRP A O 1
ATOM 603 N N . GLN A 1 74 ? 26.906 -13.992 -3.781 1 89.06 74 GLN A N 1
ATOM 604 C CA . GLN A 1 74 ? 28.078 -14.641 -3.213 1 89.06 74 GLN A CA 1
ATOM 605 C C . GLN A 1 74 ? 29.047 -13.609 -2.65 1 89.06 74 GLN A C 1
ATOM 607 O O . GLN A 1 74 ? 30.172 -13.953 -2.258 1 89.06 74 GLN A O 1
ATOM 612 N N . ARG A 1 75 ? 28.578 -12.43 -2.729 1 80.69 75 ARG A N 1
ATOM 613 C CA . ARG A 1 75 ? 29.344 -11.359 -2.1 1 80.69 75 ARG A CA 1
ATOM 614 C C . ARG A 1 75 ? 28.859 -11.094 -0.678 1 80.69 75 ARG A C 1
ATOM 616 O O . ARG A 1 75 ? 27.797 -10.516 -0.479 1 80.69 75 ARG A O 1
ATOM 623 N N . VAL A 1 76 ? 29.609 -11.633 0.28 1 72.69 76 VAL A N 1
ATOM 624 C CA . VAL A 1 76 ? 29.266 -11.422 1.683 1 72.69 76 VAL A CA 1
ATOM 625 C C . VAL A 1 76 ? 30.375 -10.633 2.375 1 72.69 76 VAL A C 1
ATOM 627 O O . VAL A 1 76 ? 31.453 -11.164 2.654 1 72.69 76 VAL A O 1
ATOM 630 N N . GLY A 1 77 ? 30 -9.234 2.604 1 62.62 77 GLY A N 1
ATOM 631 C CA . GLY A 1 77 ? 31.062 -8.398 3.139 1 62.62 77 GLY A CA 1
ATOM 632 C C . GLY A 1 77 ? 32.312 -8.391 2.266 1 62.62 77 GLY A C 1
ATOM 633 O O . GLY A 1 77 ? 32.219 -8.102 1.069 1 62.62 77 GLY A O 1
ATOM 634 N N . ARG A 1 78 ? 33.344 -8.766 2.957 1 64.25 78 ARG A N 1
ATOM 635 C CA . ARG A 1 78 ? 34.625 -8.789 2.279 1 64.25 78 ARG A CA 1
ATOM 636 C C . ARG A 1 78 ? 34.875 -10.133 1.592 1 64.25 78 ARG A C 1
ATOM 638 O O . ARG A 1 78 ? 35.781 -10.273 0.795 1 64.25 78 ARG A O 1
ATOM 645 N N . PHE A 1 79 ? 33.906 -11 1.969 1 66.56 79 PHE A N 1
ATOM 646 C CA . PHE A 1 79 ? 34.125 -12.352 1.47 1 66.56 79 PHE A CA 1
ATOM 647 C C . PHE A 1 79 ? 33.438 -12.547 0.121 1 66.56 79 PHE A C 1
ATOM 649 O O . PHE A 1 79 ? 32.312 -12.141 -0.064 1 66.56 79 PHE A O 1
ATOM 656 N N . ARG A 1 80 ? 34.219 -13.031 -0.739 1 70.94 80 ARG A N 1
ATOM 657 C CA . ARG A 1 80 ? 33.719 -13.406 -2.057 1 70.94 80 ARG A CA 1
ATOM 658 C C . ARG A 1 80 ? 33.469 -14.914 -2.143 1 70.94 80 ARG A C 1
ATOM 660 O O . ARG A 1 80 ? 34.094 -15.688 -1.414 1 70.94 80 ARG A O 1
ATOM 667 N N . LYS A 1 81 ? 32.406 -15.328 -2.809 1 71.38 81 LYS A N 1
ATOM 668 C CA . LYS A 1 81 ? 32.031 -16.719 -3.066 1 71.38 81 LYS A CA 1
ATOM 669 C C . LYS A 1 81 ? 31.438 -17.375 -1.824 1 71.38 81 LYS A C 1
ATOM 671 O O . LYS A 1 81 ? 31.703 -18.531 -1.533 1 71.38 81 LYS A O 1
ATOM 676 N N . LYS A 1 82 ? 30.891 -16.594 -0.996 1 79.31 82 LYS A N 1
ATOM 677 C CA . LYS A 1 82 ? 30.188 -17.109 0.185 1 79.31 82 LYS A CA 1
ATOM 678 C C . LYS A 1 82 ? 28.766 -16.578 0.253 1 79.31 82 LYS A C 1
ATOM 680 O O . LYS A 1 82 ? 28.5 -15.406 -0.022 1 79.31 82 LYS A O 1
ATOM 685 N N . LEU A 1 83 ? 27.891 -17.578 0.545 1 85.44 83 LEU A N 1
ATOM 686 C CA . LEU A 1 83 ? 26.5 -17.203 0.775 1 85.44 83 LEU A CA 1
ATOM 687 C C . LEU A 1 83 ? 26.266 -16.891 2.248 1 85.44 83 LEU A C 1
ATOM 689 O O . LEU A 1 83 ? 27 -17.359 3.115 1 85.44 83 LEU A O 1
ATOM 693 N N . PRO A 1 84 ? 25.312 -16.078 2.508 1 86.88 84 PRO A N 1
ATOM 694 C CA . PRO A 1 84 ? 24.938 -15.859 3.908 1 86.88 84 PRO A CA 1
ATOM 695 C C . PRO A 1 84 ? 24.562 -17.156 4.625 1 86.88 84 PRO A C 1
ATOM 697 O O . PRO A 1 84 ? 24.219 -18.141 3.977 1 86.88 84 PRO A O 1
ATOM 700 N N . ALA A 1 85 ? 24.703 -17.094 5.969 1 87.44 85 ALA A N 1
ATOM 701 C CA . ALA A 1 85 ? 24.422 -18.266 6.793 1 87.44 85 ALA A CA 1
ATOM 702 C C . ALA A 1 85 ? 22.922 -18.438 7.016 1 87.44 85 ALA A C 1
ATOM 704 O O . ALA A 1 85 ? 22.469 -18.688 8.141 1 87.44 85 ALA A O 1
ATOM 705 N N . CYS A 1 86 ? 22.109 -18.125 6.102 1 93.81 86 CYS A N 1
ATOM 706 C CA . CYS A 1 86 ? 20.656 -18.297 6.145 1 93.81 86 CYS A CA 1
ATOM 707 C C . CYS A 1 86 ? 20.125 -18.781 4.805 1 93.81 86 CYS A C 1
ATOM 709 O O . CYS A 1 86 ? 20.812 -18.703 3.789 1 93.81 86 CYS A O 1
ATOM 711 N N . PRO A 1 87 ? 18.953 -19.422 4.777 1 96 87 PRO A N 1
ATOM 712 C CA . PRO A 1 87 ? 18.422 -19.875 3.494 1 96 87 PRO A CA 1
ATOM 713 C C . PRO A 1 87 ? 18.047 -18.719 2.562 1 96 87 PRO A C 1
ATOM 715 O O . PRO A 1 87 ? 17.531 -17.703 3.016 1 96 87 PRO A O 1
ATOM 718 N N . CYS A 1 88 ? 18.359 -18.922 1.296 1 96.5 88 CYS A N 1
ATOM 719 C CA . CYS A 1 88 ? 18.125 -17.938 0.245 1 96.5 88 CYS A CA 1
ATOM 720 C C . CYS A 1 88 ? 17.031 -18.422 -0.716 1 96.5 88 CYS A C 1
ATOM 722 O O . CYS A 1 88 ? 17.203 -19.438 -1.392 1 96.5 88 CYS A O 1
ATOM 724 N N . TYR A 1 89 ? 15.953 -17.672 -0.709 1 97.62 89 TYR A N 1
ATOM 725 C CA . TYR A 1 89 ? 14.82 -17.984 -1.571 1 97.62 89 TYR A CA 1
ATOM 726 C C . TYR A 1 89 ? 14.719 -17 -2.727 1 97.62 89 TYR A C 1
ATOM 728 O O . TYR A 1 89 ? 14.977 -15.805 -2.553 1 97.62 89 TYR A O 1
ATOM 736 N N . VAL A 1 90 ? 14.32 -17.469 -3.871 1 97.12 90 VAL A N 1
ATOM 737 C CA . VAL A 1 90 ? 13.992 -16.594 -5 1 97.12 90 VAL A CA 1
ATOM 738 C C . VAL A 1 90 ? 12.625 -16.984 -5.562 1 97.12 90 VAL A C 1
ATOM 740 O O . VAL A 1 90 ? 12.375 -18.156 -5.852 1 97.12 90 VAL A O 1
ATOM 743 N N . MET A 1 91 ? 11.789 -16.016 -5.68 1 95.81 91 MET A N 1
ATOM 744 C CA . MET A 1 91 ? 10.469 -16.234 -6.258 1 95.81 91 MET A CA 1
ATOM 745 C C . MET A 1 91 ? 10.516 -16.156 -7.777 1 95.81 91 MET A C 1
ATOM 747 O O . MET A 1 91 ? 11.172 -15.266 -8.336 1 95.81 91 MET A O 1
ATOM 751 N N . MET A 1 92 ? 9.828 -17.078 -8.414 1 92.31 92 MET A N 1
ATOM 752 C CA . MET A 1 92 ? 9.781 -17.109 -9.867 1 92.31 92 MET A CA 1
ATOM 753 C C . MET A 1 92 ? 8.344 -17.281 -10.359 1 92.31 92 MET A C 1
ATOM 755 O O . MET A 1 92 ? 7.605 -18.125 -9.859 1 92.31 92 MET A O 1
ATOM 759 N N . SER A 1 93 ? 7.973 -16.422 -11.266 1 87.19 93 SER A N 1
ATOM 760 C CA . SER A 1 93 ? 6.641 -16.5 -11.859 1 87.19 93 SER A CA 1
ATOM 761 C C . SER A 1 93 ? 6.676 -17.172 -13.219 1 87.19 93 SER A C 1
ATOM 763 O O . SER A 1 93 ? 6.801 -18.391 -13.312 1 87.19 93 SER A O 1
ATOM 765 N N . ASP A 1 94 ? 6.871 -16.406 -14.359 1 82.06 94 ASP A N 1
ATOM 766 C CA . ASP A 1 94 ? 6.844 -16.938 -15.719 1 82.06 94 ASP A CA 1
ATOM 767 C C . ASP A 1 94 ? 8.172 -17.594 -16.078 1 82.06 94 ASP A C 1
ATOM 769 O O . ASP A 1 94 ? 9.102 -16.938 -16.547 1 82.06 94 ASP A O 1
ATOM 773 N N . PRO A 1 95 ? 8.211 -18.891 -15.898 1 82.12 95 PRO A N 1
ATOM 774 C CA . PRO A 1 95 ? 9.492 -19.562 -16.125 1 82.12 95 PRO A CA 1
ATOM 775 C C . PRO A 1 95 ? 9.867 -19.625 -17.609 1 82.12 95 PRO A C 1
ATOM 777 O O . PRO A 1 95 ? 11.031 -19.875 -17.938 1 82.12 95 PRO A O 1
ATOM 780 N N . HIS A 1 96 ? 8.93 -19.438 -18.531 1 80.31 96 HIS A N 1
ATOM 781 C CA . HIS A 1 96 ? 9.188 -19.578 -19.969 1 80.31 96 HIS A CA 1
ATOM 782 C C . HIS A 1 96 ? 9.859 -18.312 -20.516 1 80.31 96 HIS A C 1
ATOM 784 O O . HIS A 1 96 ? 10.398 -18.344 -21.625 1 80.31 96 HIS A O 1
ATOM 790 N N . SER A 1 97 ? 9.797 -17.281 -19.828 1 68.81 97 SER A N 1
ATOM 791 C CA . SER A 1 97 ? 10.203 -15.984 -20.391 1 68.81 97 SER A CA 1
ATOM 792 C C . SER A 1 97 ? 11.727 -15.836 -20.375 1 68.81 97 SER A C 1
ATOM 794 O O . SER A 1 97 ? 12.297 -15.188 -21.25 1 68.81 97 SER A O 1
ATOM 796 N N . GLU A 1 98 ? 12.391 -16.453 -19.516 1 70.25 98 GLU A N 1
ATOM 797 C CA . GLU A 1 98 ? 13.797 -16.062 -19.438 1 70.25 98 GLU A CA 1
ATOM 798 C C . GLU A 1 98 ? 14.664 -17.203 -18.938 1 70.25 98 GLU A C 1
ATOM 800 O O . GLU A 1 98 ? 14.688 -17.484 -17.734 1 70.25 98 GLU A O 1
ATOM 805 N N . GLN A 1 99 ? 15.43 -17.672 -19.828 1 77 99 GLN A N 1
ATOM 806 C CA . GLN A 1 99 ? 16.281 -18.797 -19.531 1 77 99 GLN A CA 1
ATOM 807 C C . GLN A 1 99 ? 17.359 -18.422 -18.516 1 77 99 GLN A C 1
ATOM 809 O O . GLN A 1 99 ? 17.859 -19.281 -17.766 1 77 99 GLN A O 1
ATOM 814 N N . TRP A 1 100 ? 17.594 -17.188 -18.453 1 90.12 100 TRP A N 1
ATOM 815 C CA . TRP A 1 100 ? 18.703 -16.766 -17.594 1 90.12 100 TRP A CA 1
ATOM 816 C C . TRP A 1 100 ? 18.344 -16.953 -16.125 1 90.12 100 TRP A C 1
ATOM 818 O O . TRP A 1 100 ? 19.219 -17.016 -15.258 1 90.12 100 TRP A O 1
ATOM 828 N N . ARG A 1 101 ? 17.141 -17.109 -15.805 1 91.88 101 ARG A N 1
ATOM 829 C CA . ARG A 1 101 ? 16.688 -17.172 -14.414 1 91.88 101 ARG A CA 1
ATOM 830 C C . ARG A 1 101 ? 17.203 -18.422 -13.727 1 91.88 101 ARG A C 1
ATOM 832 O O . ARG A 1 101 ? 17.656 -18.375 -12.578 1 91.88 101 ARG A O 1
ATOM 839 N N . GLU A 1 102 ? 17.062 -19.516 -14.461 1 94 102 GLU A N 1
ATOM 840 C CA . GLU A 1 102 ? 17.609 -20.734 -13.883 1 94 102 GLU A CA 1
ATOM 841 C C . GLU A 1 102 ? 19.109 -20.609 -13.641 1 94 102 GLU A C 1
ATOM 843 O O . GLU A 1 102 ? 19.609 -21 -12.586 1 94 102 GLU A O 1
ATOM 848 N N . SER A 1 103 ? 19.781 -20.031 -14.664 1 93.81 103 SER A N 1
ATOM 849 C CA . SER A 1 103 ? 21.219 -19.844 -14.539 1 93.81 103 SER A CA 1
ATOM 850 C C . SER A 1 103 ? 21.562 -18.922 -13.367 1 93.81 103 SER A C 1
ATOM 852 O O . SER A 1 103 ? 22.531 -19.156 -12.641 1 93.81 103 SER A O 1
ATOM 854 N N . TYR A 1 104 ? 20.797 -17.922 -13.203 1 94.62 104 TYR A N 1
ATOM 855 C CA . TYR A 1 104 ? 20.969 -17 -12.086 1 94.62 104 TYR A CA 1
ATOM 856 C C . TYR A 1 104 ? 20.859 -17.734 -10.75 1 94.62 104 TYR A C 1
ATOM 858 O O . TYR A 1 104 ? 21.703 -17.547 -9.867 1 94.62 104 TYR A O 1
ATOM 866 N N . PHE A 1 105 ? 19.891 -18.609 -10.648 1 94.81 105 PHE A N 1
ATOM 867 C CA . PHE A 1 105 ? 19.672 -19.391 -9.438 1 94.81 105 PHE A CA 1
ATOM 868 C C . PHE A 1 105 ? 20.844 -20.328 -9.164 1 94.81 105 PHE A C 1
ATOM 870 O O . PHE A 1 105 ? 21.359 -20.359 -8.047 1 94.81 105 PHE A O 1
ATOM 877 N N . LEU A 1 106 ? 21.297 -20.969 -10.148 1 93.44 106 LEU A N 1
ATOM 878 C CA . LEU A 1 106 ? 22.328 -21.969 -10 1 93.44 106 LEU A CA 1
ATOM 879 C C . LEU A 1 106 ? 23.688 -21.328 -9.789 1 93.44 106 LEU A C 1
ATOM 881 O O . LEU A 1 106 ? 24.469 -21.766 -8.93 1 93.44 106 LEU A O 1
ATOM 885 N N . THR A 1 107 ? 23.953 -20.266 -10.547 1 91.88 107 THR A N 1
ATOM 886 C CA . THR A 1 107 ? 25.266 -19.625 -10.477 1 91.88 107 THR A CA 1
ATOM 887 C C . THR A 1 107 ? 25.469 -18.953 -9.125 1 91.88 107 THR A C 1
ATOM 889 O O . THR A 1 107 ? 26.578 -18.922 -8.602 1 91.88 107 THR A O 1
ATOM 892 N N . ASN A 1 108 ? 24.406 -18.516 -8.57 1 92.88 108 ASN A N 1
ATOM 893 C CA . ASN A 1 108 ? 24.5 -17.859 -7.266 1 92.88 108 ASN A CA 1
ATOM 894 C C . ASN A 1 108 ? 24.391 -18.875 -6.129 1 92.88 108 ASN A C 1
ATOM 896 O O . ASN A 1 108 ? 24.516 -18.516 -4.957 1 92.88 108 ASN A O 1
ATOM 900 N N . ASN A 1 109 ? 24.141 -20.125 -6.512 1 90.94 109 ASN A N 1
ATOM 901 C CA . ASN A 1 109 ? 24.031 -21.219 -5.562 1 90.94 109 ASN A CA 1
ATOM 902 C C . ASN A 1 109 ? 22.969 -20.953 -4.508 1 90.94 109 ASN A C 1
ATOM 904 O O . ASN A 1 109 ? 23.219 -21.109 -3.311 1 90.94 109 ASN A O 1
ATOM 908 N N . LEU A 1 110 ? 21.859 -20.438 -4.949 1 94.12 110 LEU A N 1
ATOM 909 C CA . LEU A 1 110 ? 20.75 -20.172 -4.035 1 94.12 110 LEU A CA 1
ATOM 910 C C . LEU A 1 110 ? 20.094 -21.453 -3.564 1 94.12 110 LEU A C 1
ATOM 912 O O . LEU A 1 110 ? 20.328 -22.531 -4.145 1 94.12 110 LEU A O 1
ATOM 916 N N . ASP A 1 111 ? 19.344 -21.359 -2.518 1 95.19 111 ASP A N 1
ATOM 917 C CA . ASP A 1 111 ? 18.859 -22.578 -1.866 1 95.19 111 ASP A CA 1
ATOM 918 C C . ASP A 1 111 ? 17.562 -23.062 -2.496 1 95.19 111 ASP A C 1
ATOM 920 O O . ASP A 1 111 ? 17.453 -24.234 -2.906 1 95.19 111 ASP A O 1
ATOM 924 N N . TYR A 1 112 ? 16.594 -22.156 -2.582 1 96.81 112 TYR A N 1
ATOM 925 C CA . TYR A 1 112 ? 15.273 -22.641 -2.99 1 96.81 112 TYR A CA 1
ATOM 926 C C . TYR A 1 112 ? 14.617 -21.672 -3.963 1 96.81 112 TYR A C 1
ATOM 928 O O . TYR A 1 112 ? 14.773 -20.453 -3.834 1 96.81 112 TYR A O 1
ATOM 936 N N . ILE A 1 113 ? 13.859 -22.219 -4.887 1 96.88 113 ILE A N 1
ATOM 937 C CA . ILE A 1 113 ? 12.953 -21.484 -5.754 1 96.88 113 ILE A CA 1
ATOM 938 C C . ILE A 1 113 ? 11.531 -21.578 -5.211 1 96.88 113 ILE A C 1
ATOM 940 O O . ILE A 1 113 ? 11.031 -22.672 -4.957 1 96.88 113 ILE A O 1
ATOM 944 N N . LEU A 1 114 ? 10.969 -20.484 -4.934 1 97.31 114 LEU A N 1
ATOM 945 C CA . LEU A 1 114 ? 9.523 -20.438 -4.727 1 97.31 114 LEU A CA 1
ATOM 946 C C . LEU A 1 114 ? 8.789 -20.281 -6.051 1 97.31 114 LEU A C 1
ATOM 948 O O . LEU A 1 114 ? 8.688 -19.172 -6.582 1 97.31 114 LEU A O 1
ATOM 952 N N . ALA A 1 115 ? 8.266 -21.328 -6.562 1 96.5 115 ALA A N 1
ATOM 953 C CA . ALA A 1 115 ? 7.66 -21.359 -7.895 1 96.5 115 ALA A CA 1
ATOM 954 C C . ALA A 1 115 ? 6.16 -21.078 -7.824 1 96.5 115 ALA A C 1
ATOM 956 O O . ALA A 1 115 ? 5.41 -21.844 -7.219 1 96.5 115 ALA A O 1
ATOM 957 N N . LEU A 1 116 ? 5.746 -20.062 -8.492 1 95.19 116 LEU A N 1
ATOM 958 C CA . LEU A 1 116 ? 4.32 -19.75 -8.539 1 95.19 116 LEU A CA 1
ATOM 959 C C . LEU A 1 116 ? 3.582 -20.766 -9.414 1 95.19 116 LEU A C 1
ATOM 961 O O . LEU A 1 116 ? 2.387 -21 -9.219 1 95.19 116 LEU A O 1
ATOM 965 N N . TYR A 1 117 ? 4.266 -21.234 -10.375 1 95.62 117 TYR A N 1
ATOM 966 C CA . TYR A 1 117 ? 3.854 -22.359 -11.219 1 95.62 117 TYR A CA 1
ATOM 967 C C . TYR A 1 117 ? 4.832 -23.516 -11.109 1 95.62 117 TYR A C 1
ATOM 969 O O . TYR A 1 117 ? 5.949 -23.453 -11.625 1 95.62 117 TYR A O 1
ATOM 977 N N . TYR A 1 118 ? 4.375 -24.594 -10.492 1 96.19 118 TYR A N 1
ATOM 978 C CA . TYR A 1 118 ? 5.312 -25.656 -10.172 1 96.19 118 TYR A CA 1
ATOM 979 C C . TYR A 1 118 ? 5.691 -26.438 -11.422 1 96.19 118 TYR A C 1
ATOM 981 O O . TYR A 1 118 ? 6.867 -26.5 -11.789 1 96.19 118 TYR A O 1
ATOM 989 N N . ALA A 1 119 ? 4.707 -27 -12.094 1 95.31 119 ALA A N 1
ATOM 990 C CA . ALA A 1 119 ? 4.973 -27.891 -13.219 1 95.31 119 ALA A CA 1
ATOM 991 C C . ALA A 1 119 ? 5.695 -27.141 -14.344 1 95.31 119 ALA A C 1
ATOM 993 O O . ALA A 1 119 ? 6.707 -27.625 -14.859 1 95.31 119 ALA A O 1
ATOM 994 N N . PRO A 1 120 ? 5.223 -25.969 -14.68 1 93.88 120 PRO A N 1
ATOM 995 C CA . PRO A 1 120 ? 5.965 -25.219 -15.703 1 93.88 120 PRO A CA 1
ATOM 996 C C . PRO A 1 120 ? 7.398 -24.906 -15.281 1 93.88 120 PRO A C 1
ATOM 998 O O . PRO A 1 120 ? 8.312 -24.938 -16.109 1 93.88 120 PRO A O 1
ATOM 1001 N N . THR A 1 121 ? 7.617 -24.594 -14.023 1 94.88 121 THR A N 1
ATOM 1002 C CA . THR A 1 121 ? 8.977 -24.328 -13.547 1 94.88 121 THR A CA 1
ATOM 1003 C C . THR A 1 121 ? 9.844 -25.578 -13.68 1 94.88 121 THR A C 1
ATOM 1005 O O . THR A 1 121 ? 10.969 -25.5 -14.188 1 94.88 121 THR A O 1
ATOM 1008 N N . CYS A 1 122 ? 9.297 -26.703 -13.297 1 94.38 122 CYS A N 1
ATOM 1009 C CA . CYS A 1 122 ? 10.023 -27.953 -13.43 1 94.38 122 CYS A CA 1
ATOM 1010 C C . CYS A 1 122 ? 10.336 -28.25 -14.891 1 94.38 122 CYS A C 1
ATOM 1012 O O . CYS A 1 122 ? 11.398 -28.812 -15.203 1 94.38 122 CYS A O 1
ATOM 1014 N N . TYR A 1 123 ? 9.43 -27.875 -15.734 1 93.44 123 TYR A N 1
ATOM 1015 C CA . TYR A 1 123 ? 9.594 -28.109 -17.172 1 93.44 123 TYR A CA 1
ATOM 1016 C C . TYR A 1 123 ? 10.742 -27.281 -17.719 1 93.44 123 TYR A C 1
ATOM 1018 O O . TYR A 1 123 ? 11.555 -27.781 -18.5 1 93.44 123 TYR A O 1
ATOM 1026 N N . HIS A 1 124 ? 10.844 -26.078 -17.328 1 94.19 124 HIS A N 1
ATOM 1027 C CA . HIS A 1 124 ? 11.805 -25.156 -17.922 1 94.19 124 HIS A CA 1
ATOM 1028 C C . HIS A 1 124 ? 13.133 -25.188 -17.188 1 94.19 124 HIS A C 1
ATOM 1030 O O . HIS A 1 124 ? 14.188 -24.984 -17.797 1 94.19 124 HIS A O 1
ATOM 1036 N N . PHE A 1 125 ? 13.078 -25.391 -15.883 1 94.12 125 PHE A N 1
ATOM 1037 C CA . PHE A 1 125 ? 14.289 -25.391 -15.062 1 94.12 125 PHE A CA 1
ATOM 1038 C C . PHE A 1 125 ? 14.797 -26.812 -14.875 1 94.12 125 PHE A C 1
ATOM 1040 O O . PHE A 1 125 ? 14.859 -27.312 -13.742 1 94.12 125 PHE A O 1
ATOM 1047 N N . LYS A 1 126 ? 15.289 -27.422 -15.906 1 93.25 126 LYS A N 1
ATOM 1048 C CA . LYS A 1 126 ? 15.617 -28.844 -15.961 1 93.25 126 LYS A CA 1
ATOM 1049 C C . LYS A 1 126 ? 16.891 -29.141 -15.18 1 93.25 126 LYS A C 1
ATOM 1051 O O . LYS A 1 126 ? 17.109 -30.266 -14.734 1 93.25 126 LYS A O 1
ATOM 1056 N N . LYS A 1 127 ? 17.719 -28.172 -15.031 1 94.62 127 LYS A N 1
ATOM 1057 C CA . LYS A 1 127 ? 19 -28.375 -14.367 1 94.62 127 LYS A CA 1
ATOM 1058 C C . LYS A 1 127 ? 18.859 -28.25 -12.852 1 94.62 127 LYS A C 1
ATOM 1060 O O . LYS A 1 127 ? 19.766 -28.625 -12.102 1 94.62 127 LYS A O 1
ATOM 1065 N N . THR A 1 128 ? 17.797 -27.719 -12.398 1 94.75 128 THR A N 1
ATOM 1066 C CA . THR A 1 128 ? 17.594 -27.484 -10.977 1 94.75 128 THR A CA 1
ATOM 1067 C C . THR A 1 128 ? 17.016 -28.734 -10.305 1 94.75 128 THR A C 1
ATOM 1069 O O . THR A 1 128 ? 16.016 -29.281 -10.758 1 94.75 128 THR A O 1
ATOM 1072 N N . PRO A 1 129 ? 17.656 -29.188 -9.297 1 94.75 129 PRO A N 1
ATOM 1073 C CA . PRO A 1 129 ? 17.078 -30.312 -8.57 1 94.75 129 PRO A CA 1
ATOM 1074 C C . PRO A 1 129 ? 15.672 -30.031 -8.055 1 94.75 129 PRO A C 1
ATOM 1076 O O . PRO A 1 129 ? 15.398 -28.922 -7.59 1 94.75 129 PRO A O 1
ATOM 1079 N N . LEU A 1 130 ? 14.812 -31 -8.109 1 94.56 130 LEU A N 1
ATOM 1080 C CA . LEU A 1 130 ? 13.398 -30.828 -7.789 1 94.56 130 LEU A CA 1
ATOM 1081 C C . LEU A 1 130 ? 13.211 -30.469 -6.316 1 94.56 130 LEU A C 1
ATOM 1083 O O . LEU A 1 130 ? 12.273 -29.75 -5.965 1 94.56 130 LEU A O 1
ATOM 1087 N N . ASP A 1 131 ? 14.102 -30.922 -5.484 1 93.44 131 ASP A N 1
ATOM 1088 C CA . ASP A 1 131 ? 13.961 -30.672 -4.051 1 93.44 131 ASP A CA 1
ATOM 1089 C C . ASP A 1 131 ? 14.289 -29.219 -3.717 1 93.44 131 ASP A C 1
ATOM 1091 O O . ASP A 1 131 ? 14.062 -28.766 -2.59 1 93.44 131 ASP A O 1
ATOM 1095 N N . ARG A 1 132 ? 14.789 -28.453 -4.684 1 95.88 132 ARG A N 1
ATOM 1096 C CA . ARG A 1 132 ? 15.086 -27.031 -4.48 1 95.88 132 ARG A CA 1
ATOM 1097 C C . ARG A 1 132 ? 13.977 -26.156 -5.059 1 95.88 132 ARG A C 1
ATOM 1099 O O . ARG A 1 132 ? 14.055 -24.922 -5 1 95.88 132 ARG A O 1
ATOM 1106 N N . ILE A 1 133 ? 12.969 -26.812 -5.641 1 96.44 133 ILE A N 1
ATOM 1107 C CA . ILE A 1 133 ? 11.812 -26.094 -6.176 1 96.44 133 ILE A CA 1
ATOM 1108 C C . ILE A 1 133 ? 10.617 -26.281 -5.25 1 96.44 133 ILE A C 1
ATOM 1110 O O . ILE A 1 133 ? 10.109 -27.406 -5.105 1 96.44 133 ILE A O 1
ATOM 1114 N N . CYS A 1 134 ? 10.227 -25.234 -4.586 1 96.94 134 CYS A N 1
ATOM 1115 C CA . CYS A 1 134 ? 9.07 -25.25 -3.693 1 96.94 134 CYS A CA 1
ATOM 1116 C C . CYS A 1 134 ? 7.848 -24.656 -4.375 1 96.94 134 CYS A C 1
ATOM 1118 O O . CYS A 1 134 ? 7.898 -23.531 -4.875 1 96.94 134 CYS A O 1
ATOM 1120 N N . HIS A 1 135 ? 6.77 -25.422 -4.43 1 97.38 135 HIS A N 1
ATOM 1121 C CA . HIS A 1 135 ? 5.527 -24.859 -4.961 1 97.38 135 HIS A CA 1
ATOM 1122 C C . HIS A 1 135 ? 4.98 -23.781 -4.047 1 97.38 135 HIS A C 1
ATOM 1124 O O . HIS A 1 135 ? 4.711 -24.016 -2.869 1 97.38 135 HIS A O 1
ATOM 1130 N N . TYR A 1 136 ? 4.906 -22.594 -4.523 1 96.81 136 TYR A N 1
ATOM 1131 C CA . TYR A 1 136 ? 4.41 -21.422 -3.812 1 96.81 136 TYR A CA 1
ATOM 1132 C C . TYR A 1 136 ? 3.361 -20.688 -4.641 1 96.81 136 TYR A C 1
ATOM 1134 O O . TYR A 1 136 ? 3.598 -19.562 -5.098 1 96.81 136 TYR A O 1
ATOM 1142 N N . PRO A 1 137 ? 2.207 -21.312 -4.766 1 96.62 137 PRO A N 1
ATOM 1143 C CA . PRO A 1 137 ? 1.196 -20.828 -5.707 1 96.62 137 PRO A CA 1
ATOM 1144 C C . PRO A 1 137 ? 0.608 -19.484 -5.289 1 96.62 137 PRO A C 1
ATOM 1146 O O . PRO A 1 137 ? 0.795 -19.047 -4.148 1 96.62 137 PRO A O 1
ATOM 1149 N N . TRP A 1 138 ? -0.062 -18.859 -6.238 1 95.25 138 TRP A N 1
ATOM 1150 C CA . TRP A 1 138 ? -0.792 -17.625 -5.98 1 95.25 138 TRP A CA 1
ATOM 1151 C C . TRP A 1 138 ? -1.748 -17.797 -4.805 1 95.25 138 TRP A C 1
ATOM 1153 O O . TRP A 1 138 ? -2.24 -18.891 -4.547 1 95.25 138 TRP A O 1
ATOM 1163 N N . ALA A 1 139 ? -1.92 -16.75 -4.094 1 95.94 139 ALA A N 1
ATOM 1164 C CA . ALA A 1 139 ? -2.76 -16.781 -2.898 1 95.94 139 ALA A CA 1
ATOM 1165 C C . ALA A 1 139 ? -3.635 -15.539 -2.801 1 95.94 139 ALA A C 1
ATOM 1167 O O . ALA A 1 139 ? -3.234 -14.461 -3.234 1 95.94 139 ALA A O 1
ATOM 1168 N N . ILE A 1 140 ? -4.762 -15.719 -2.199 1 95.12 140 ILE A N 1
ATOM 1169 C CA . ILE A 1 140 ? -5.742 -14.648 -2.066 1 95.12 140 ILE A CA 1
ATOM 1170 C C . ILE A 1 140 ? -5.633 -14.023 -0.678 1 95.12 140 ILE A C 1
ATOM 1172 O O . ILE A 1 140 ? -5.52 -14.727 0.324 1 95.12 140 ILE A O 1
ATOM 1176 N N . PRO A 1 141 ? -5.598 -12.648 -0.637 1 92.12 141 PRO A N 1
ATOM 1177 C CA . PRO A 1 141 ? -5.738 -12.055 0.696 1 92.12 141 PRO A CA 1
ATOM 1178 C C . PRO A 1 141 ? -6.945 -12.594 1.458 1 92.12 141 PRO A C 1
ATOM 1180 O O . PRO A 1 141 ? -8.031 -12.727 0.886 1 92.12 141 PRO A O 1
ATOM 1183 N N . ASP A 1 142 ? -6.762 -12.867 2.672 1 91.75 142 ASP A N 1
ATOM 1184 C CA . ASP A 1 142 ? -7.801 -13.492 3.482 1 91.75 142 ASP A CA 1
ATOM 1185 C C . ASP A 1 142 ? -9.086 -12.672 3.455 1 91.75 142 ASP A C 1
ATOM 1187 O O . ASP A 1 142 ? -10.18 -13.227 3.334 1 91.75 142 ASP A O 1
ATOM 1191 N N . GLU A 1 143 ? -8.938 -11.344 3.43 1 87.75 143 GLU A N 1
ATOM 1192 C CA . GLU A 1 143 ? -10.086 -10.445 3.523 1 87.75 143 GLU A CA 1
ATOM 1193 C C . GLU A 1 143 ? -10.812 -10.336 2.184 1 87.75 143 GLU A C 1
ATOM 1195 O O . GLU A 1 143 ? -11.914 -9.789 2.111 1 87.75 143 GLU A O 1
ATOM 1200 N N . TRP A 1 144 ? -10.219 -10.875 1.127 1 89.19 144 TRP A N 1
ATOM 1201 C CA . TRP A 1 144 ? -10.82 -10.758 -0.199 1 89.19 144 TRP A CA 1
ATOM 1202 C C . TRP A 1 144 ? -11.703 -11.961 -0.504 1 89.19 144 TRP A C 1
ATOM 1204 O O . TRP A 1 144 ? -12.43 -11.969 -1.501 1 89.19 144 TRP A O 1
ATOM 1214 N N . VAL A 1 145 ? -11.617 -13 0.267 1 94 145 VAL A N 1
ATOM 1215 C CA . VAL A 1 145 ? -12.516 -14.141 0.096 1 94 145 VAL A CA 1
ATOM 1216 C C . VAL A 1 145 ? -13.945 -13.719 0.441 1 94 145 VAL A C 1
ATOM 1218 O O . VAL A 1 145 ? -14.227 -13.32 1.574 1 94 145 VAL A O 1
ATOM 1221 N N . SER A 1 146 ? -14.797 -13.828 -0.514 1 93.56 146 SER A N 1
ATOM 1222 C CA . SER A 1 146 ? -16.156 -13.336 -0.356 1 93.56 146 SER A CA 1
ATOM 1223 C C . SER A 1 146 ? -16.922 -14.133 0.701 1 93.56 146 SER A C 1
ATOM 1225 O O . SER A 1 146 ? -16.766 -15.352 0.798 1 93.56 146 SER A O 1
ATOM 1227 N N . THR A 1 147 ? -17.719 -13.375 1.407 1 92.38 147 THR A N 1
ATOM 1228 C CA . THR A 1 147 ? -18.594 -14.008 2.381 1 92.38 147 THR A CA 1
ATOM 1229 C C . THR A 1 147 ? -20.047 -13.922 1.934 1 92.38 147 THR A C 1
ATOM 1231 O O . THR A 1 147 ? -20.953 -14.359 2.654 1 92.38 147 THR A O 1
ATOM 1234 N N . SER A 1 148 ? -20.188 -13.422 0.759 1 91.69 148 SER A N 1
ATOM 1235 C CA . SER A 1 148 ? -21.547 -13.25 0.245 1 91.69 148 SER A CA 1
ATOM 1236 C C . SER A 1 148 ? -22.188 -14.594 -0.075 1 91.69 148 SER A C 1
ATOM 1238 O O . SER A 1 148 ? -21.5 -15.555 -0.422 1 91.69 148 SER A O 1
ATOM 1240 N N . ARG A 1 149 ? -23.484 -14.578 -0.061 1 94.69 149 ARG A N 1
ATOM 1241 C CA . ARG A 1 149 ? -24.219 -15.781 -0.434 1 94.69 149 ARG A CA 1
ATOM 1242 C C . ARG A 1 149 ? -24.016 -16.109 -1.908 1 94.69 149 ARG A C 1
ATOM 1244 O O . ARG A 1 149 ? -24.031 -15.219 -2.76 1 94.69 149 ARG A O 1
ATOM 1251 N N . ILE A 1 150 ? -23.828 -17.406 -2.184 1 96.38 150 ILE A N 1
ATOM 1252 C CA . ILE A 1 150 ? -23.672 -17.859 -3.559 1 96.38 150 ILE A CA 1
ATOM 1253 C C . ILE A 1 150 ? -25.031 -18.203 -4.156 1 96.38 150 ILE A C 1
ATOM 1255 O O . ILE A 1 150 ? -25.734 -19.078 -3.65 1 96.38 150 ILE A O 1
ATOM 1259 N N . GLU A 1 151 ? -25.375 -17.406 -5.152 1 96.56 151 GLU A N 1
ATOM 1260 C CA . GLU A 1 151 ? -26.641 -17.594 -5.84 1 96.56 151 GLU A CA 1
ATOM 1261 C C . GLU A 1 151 ? -26.5 -17.375 -7.344 1 96.56 151 GLU A C 1
ATOM 1263 O O . GLU A 1 151 ? -25.531 -16.781 -7.797 1 96.56 151 GLU A O 1
ATOM 1268 N N . TYR A 1 152 ? -27.469 -18.047 -7.988 1 96.81 152 TYR A N 1
ATOM 1269 C CA . TYR A 1 152 ? -27.5 -17.828 -9.43 1 96.81 152 TYR A CA 1
ATOM 1270 C C . TYR A 1 152 ? -27.969 -16.406 -9.75 1 96.81 152 TYR A C 1
ATOM 1272 O O . TYR A 1 152 ? -29.016 -15.961 -9.258 1 96.81 152 TYR A O 1
ATOM 1280 N N . ARG A 1 153 ? -27.219 -15.688 -10.602 1 94.5 153 ARG A N 1
ATOM 1281 C CA . ARG A 1 153 ? -27.469 -14.273 -10.852 1 94.5 153 ARG A CA 1
ATOM 1282 C C . ARG A 1 153 ? -28.156 -14.07 -12.195 1 94.5 153 ARG A C 1
ATOM 1284 O O . ARG A 1 153 ? -28.406 -12.93 -12.609 1 94.5 153 ARG A O 1
ATOM 1291 N N . GLY A 1 154 ? -28.344 -15.078 -12.938 1 94.38 154 GLY A N 1
ATOM 1292 C CA . GLY A 1 154 ? -29.203 -15 -14.109 1 94.38 154 GLY A CA 1
ATOM 1293 C C . GLY A 1 154 ? -28.438 -14.906 -15.414 1 94.38 154 GLY A C 1
ATOM 1294 O O . GLY A 1 154 ? -29.031 -14.68 -16.469 1 94.38 154 GLY A O 1
ATOM 1295 N N . GLN A 1 155 ? -27.172 -15.109 -15.391 1 92.75 155 GLN A N 1
ATOM 1296 C CA . GLN A 1 155 ? -26.391 -15.008 -16.625 1 92.75 155 GLN A CA 1
ATOM 1297 C C . GLN A 1 155 ? -26.531 -16.281 -17.469 1 92.75 155 GLN A C 1
ATOM 1299 O O . GLN A 1 155 ? -26.547 -17.391 -16.938 1 92.75 155 GLN A O 1
ATOM 1304 N N . LYS A 1 156 ? -26.578 -16.031 -18.797 1 92.44 156 LYS A N 1
ATOM 1305 C CA . LYS A 1 156 ? -26.766 -17.141 -19.719 1 92.44 156 LYS A CA 1
ATOM 1306 C C . LYS A 1 156 ? -25.516 -17.406 -20.547 1 92.44 156 LYS A C 1
ATOM 1308 O O . LYS A 1 156 ? -25.578 -18.094 -21.562 1 92.44 156 LYS A O 1
ATOM 1313 N N . GLU A 1 157 ? -24.484 -16.797 -20.188 1 94.94 157 GLU A N 1
ATOM 1314 C CA . GLU A 1 157 ? -23.172 -16.984 -20.797 1 94.94 157 GLU A CA 1
ATOM 1315 C C . GLU A 1 157 ? -22.078 -17.125 -19.734 1 94.94 157 GLU A C 1
ATOM 1317 O O . GLU A 1 157 ? -22.281 -16.766 -18.578 1 94.94 157 GLU A O 1
ATOM 1322 N N . VAL A 1 158 ? -21.016 -17.719 -20.219 1 96.62 158 VAL A N 1
ATOM 1323 C CA . VAL A 1 158 ? -19.844 -17.797 -19.359 1 96.62 158 VAL A CA 1
ATOM 1324 C C . VAL A 1 158 ? -18.844 -16.703 -19.75 1 96.62 158 VAL A C 1
ATOM 1326 O O . VAL A 1 158 ? -18.703 -16.375 -20.922 1 96.62 158 VAL A O 1
ATOM 1329 N N . THR A 1 159 ? -18.219 -16.156 -18.766 1 94.88 159 THR A N 1
ATOM 1330 C CA . THR A 1 159 ? -17.359 -15.008 -18.969 1 94.88 159 THR A CA 1
ATOM 1331 C C . THR A 1 159 ? -15.898 -15.445 -19.125 1 94.88 159 THR A C 1
ATOM 1333 O O . THR A 1 159 ? -15.445 -16.359 -18.422 1 94.88 159 THR A O 1
ATOM 1336 N N . ILE A 1 160 ? -15.211 -14.805 -20.078 1 92.81 160 ILE A N 1
ATOM 1337 C CA . ILE A 1 160 ? -13.781 -15.008 -20.25 1 92.81 160 ILE A CA 1
ATOM 1338 C C . ILE A 1 160 ? -13.086 -13.656 -20.438 1 92.81 160 ILE A C 1
ATOM 1340 O O . ILE A 1 160 ? -13.672 -12.734 -21.016 1 92.81 160 ILE A O 1
ATOM 1344 N N . PHE A 1 161 ? -11.93 -13.516 -19.812 1 86.31 161 PHE A N 1
ATOM 1345 C CA . PHE A 1 161 ? -11.18 -12.281 -19.984 1 86.31 161 PHE A CA 1
ATOM 1346 C C . PHE A 1 161 ? -9.68 -12.531 -19.844 1 86.31 161 PHE A C 1
ATOM 1348 O O . PHE A 1 161 ? -9.273 -13.578 -19.328 1 86.31 161 PHE A O 1
ATOM 1355 N N . GLY A 1 162 ? -8.781 -11.586 -20.344 1 82.44 162 GLY A N 1
ATOM 1356 C CA . GLY A 1 162 ? -7.336 -11.727 -20.266 1 82.44 162 GLY A CA 1
ATOM 1357 C C . GLY A 1 162 ? -6.621 -11.328 -21.531 1 82.44 162 GLY A C 1
ATOM 1358 O O . GLY A 1 162 ? -7.266 -11.078 -22.562 1 82.44 162 GLY A O 1
ATOM 1359 N N . ALA A 1 163 ? -5.387 -11.422 -21.453 1 74.62 163 ALA A N 1
ATOM 1360 C CA . ALA A 1 163 ? -4.543 -11.055 -22.594 1 74.62 163 ALA A CA 1
ATOM 1361 C C . ALA A 1 163 ? -4.73 -12.023 -23.75 1 74.62 163 ALA A C 1
ATOM 1363 O O . ALA A 1 163 ? -5.211 -13.148 -23.562 1 74.62 163 ALA A O 1
ATOM 1364 N N . SER A 1 164 ? -4.465 -11.578 -25.031 1 73.5 164 SER A N 1
ATOM 1365 C CA . SER A 1 164 ? -4.707 -12.414 -26.203 1 73.5 164 SER A CA 1
ATOM 1366 C C . SER A 1 164 ? -3.486 -12.453 -27.109 1 73.5 164 SER A C 1
ATOM 1368 O O . SER A 1 164 ? -3.451 -13.219 -28.078 1 73.5 164 SER A O 1
ATOM 1370 N N . GLY A 1 165 ? -2.494 -11.75 -26.734 1 69.38 165 GLY A N 1
ATOM 1371 C CA . GLY A 1 165 ? -1.494 -11.422 -27.734 1 69.38 165 GLY A CA 1
ATOM 1372 C C . GLY A 1 165 ? -0.359 -12.43 -27.797 1 69.38 165 GLY A C 1
ATOM 1373 O O . GLY A 1 165 ? 0.695 -12.148 -28.375 1 69.38 165 GLY A O 1
ATOM 1374 N N . SER A 1 166 ? -0.425 -13.578 -27.172 1 75.12 166 SER A N 1
ATOM 1375 C CA . SER A 1 166 ? 0.703 -14.5 -27.188 1 75.12 166 SER A CA 1
ATOM 1376 C C . SER A 1 166 ? 0.23 -15.945 -27.281 1 75.12 166 SER A C 1
ATOM 1378 O O . SER A 1 166 ? -0.952 -16.234 -27.078 1 75.12 166 SER A O 1
ATOM 1380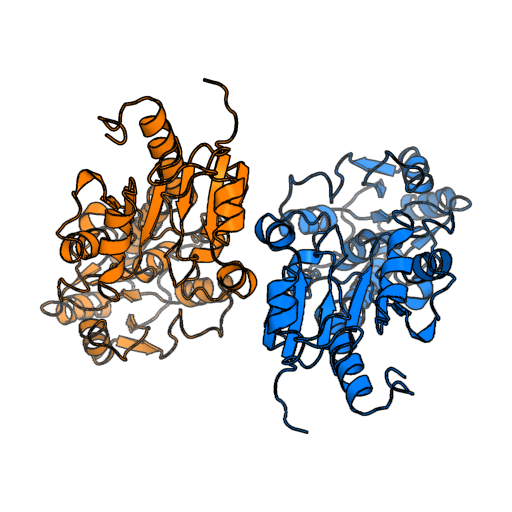 N N . ASN A 1 167 ? 1.158 -16.844 -27.688 1 77.75 167 ASN A N 1
ATOM 1381 C CA . ASN A 1 167 ? 0.895 -18.281 -27.75 1 77.75 167 ASN A CA 1
ATOM 1382 C C . ASN A 1 167 ? 0.555 -18.828 -26.375 1 77.75 167 ASN A C 1
ATOM 1384 O O . ASN A 1 167 ? -0.019 -19.922 -26.25 1 77.75 167 ASN A O 1
ATOM 1388 N N . ALA A 1 168 ? 0.872 -18.109 -25.406 1 77.5 168 ALA A N 1
ATOM 1389 C CA . ALA A 1 168 ? 0.57 -18.531 -24.047 1 77.5 168 ALA A CA 1
ATOM 1390 C C . ALA A 1 168 ? -0.93 -18.469 -23.781 1 77.5 168 ALA A C 1
ATOM 1392 O O . ALA A 1 168 ? -1.407 -19 -22.781 1 77.5 168 ALA A O 1
ATOM 1393 N N . TYR A 1 169 ? -1.645 -17.984 -24.797 1 84.75 169 TYR A N 1
ATOM 1394 C CA . TYR A 1 169 ? -3.074 -17.797 -24.578 1 84.75 169 TYR A CA 1
ATOM 1395 C C . TYR A 1 169 ? -3.885 -18.484 -25.672 1 84.75 169 TYR A C 1
ATOM 1397 O O . TYR A 1 169 ? -5.02 -18.094 -25.953 1 84.75 169 TYR A O 1
ATOM 1405 N N . SER A 1 170 ? -3.381 -19.5 -26.312 1 88.81 170 SER A N 1
ATOM 1406 C CA . SER A 1 170 ? -4.027 -20.141 -27.453 1 88.81 170 SER A CA 1
ATOM 1407 C C . SER A 1 170 ? -5.379 -20.719 -27.062 1 88.81 170 SER A C 1
ATOM 1409 O O . SER A 1 170 ? -6.379 -20.484 -27.75 1 88.81 170 SER A O 1
ATOM 1411 N N . THR A 1 171 ? -5.406 -21.438 -26 1 92.38 171 THR A N 1
ATOM 1412 C CA . THR A 1 171 ? -6.66 -22.047 -25.547 1 92.38 171 THR A CA 1
ATOM 1413 C C . THR A 1 171 ? -7.652 -20.969 -25.125 1 92.38 171 THR A C 1
ATOM 1415 O O . THR A 1 171 ? -8.844 -21.047 -25.438 1 92.38 171 THR A O 1
ATOM 1418 N N . ARG A 1 172 ? -7.199 -19.938 -24.438 1 91.5 172 ARG A N 1
ATOM 1419 C CA . ARG A 1 172 ? -8.062 -18.828 -24.047 1 91.5 172 ARG A CA 1
ATOM 1420 C C . ARG A 1 172 ? -8.68 -18.156 -25.266 1 91.5 172 ARG A C 1
ATOM 1422 O O . ARG A 1 172 ? -9.883 -17.891 -25.281 1 91.5 172 ARG A O 1
ATOM 1429 N N . ASN A 1 173 ? -7.867 -17.938 -26.25 1 89.81 173 ASN A N 1
ATOM 1430 C CA . ASN A 1 173 ? -8.328 -17.297 -27.469 1 89.81 173 ASN A CA 1
ATOM 1431 C C . ASN A 1 173 ? -9.359 -18.156 -28.203 1 89.81 173 ASN A C 1
ATOM 1433 O O . ASN A 1 173 ? -10.297 -17.641 -28.797 1 89.81 173 ASN A O 1
ATOM 1437 N N . TRP A 1 174 ? -9.109 -19.375 -28.156 1 92.06 174 TRP A N 1
ATOM 1438 C CA . TRP A 1 174 ? -10.055 -20.297 -28.766 1 92.06 174 TRP A CA 1
ATOM 1439 C C . TRP A 1 174 ? -11.383 -20.297 -28 1 92.06 174 TRP A C 1
ATOM 1441 O O . TRP A 1 174 ? -12.453 -20.234 -28.609 1 92.06 174 TRP A O 1
ATOM 1451 N N . CYS A 1 175 ? -11.344 -20.359 -26.703 1 94 175 CYS A N 1
ATOM 1452 C CA . CYS A 1 175 ? -12.539 -20.359 -25.859 1 94 175 CYS A CA 1
ATOM 1453 C C . CYS A 1 175 ? -13.367 -19.094 -26.094 1 94 175 CYS A C 1
ATOM 1455 O O . CYS A 1 175 ? -14.594 -19.172 -26.156 1 94 175 CYS A O 1
ATOM 1457 N N . ARG A 1 176 ? -12.719 -17.984 -26.203 1 92.06 176 ARG A N 1
ATOM 1458 C CA . ARG A 1 176 ? -13.391 -16.703 -26.297 1 92.06 176 ARG A CA 1
ATOM 1459 C C . ARG A 1 176 ? -14.281 -16.625 -27.531 1 92.06 176 ARG A C 1
ATOM 1461 O O . ARG A 1 176 ? -15.227 -15.828 -27.578 1 92.06 176 ARG A O 1
ATOM 1468 N N . LYS A 1 177 ? -14.07 -17.469 -28.516 1 91.94 177 LYS A N 1
ATOM 1469 C CA . LYS A 1 177 ? -14.773 -17.422 -29.781 1 91.94 177 LYS A CA 1
ATOM 1470 C C . LYS A 1 177 ? -15.977 -18.359 -29.797 1 91.94 177 LYS A C 1
ATOM 1472 O O . LYS A 1 177 ? -16.75 -18.391 -30.75 1 91.94 177 LYS A O 1
ATOM 1477 N N . GLN A 1 178 ? -16.141 -19.094 -28.766 1 93.94 178 GLN A N 1
ATOM 1478 C CA . GLN A 1 178 ? -17.203 -20.094 -28.734 1 93.94 178 GLN A CA 1
ATOM 1479 C C . GLN A 1 178 ? -18.547 -19.453 -28.391 1 93.94 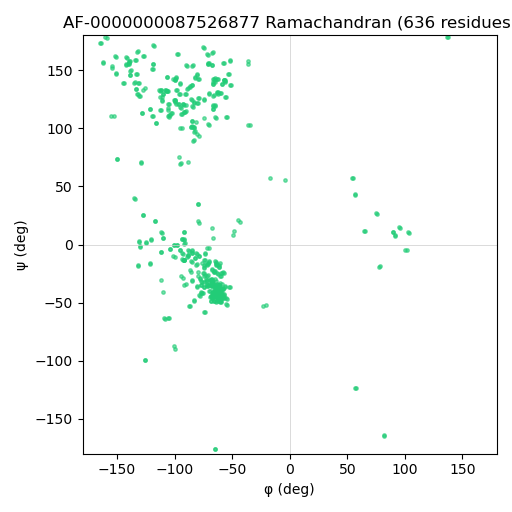178 GLN A C 1
ATOM 1481 O O . GLN A 1 178 ? -18.594 -18.469 -27.641 1 93.94 178 GLN A O 1
ATOM 1486 N N . LYS A 1 179 ? -19.594 -19.984 -28.953 1 94.06 179 LYS A N 1
ATOM 1487 C CA . LYS A 1 179 ? -20.938 -19.547 -28.594 1 94.06 179 LYS A CA 1
ATOM 1488 C C . LYS A 1 179 ? -21.234 -19.828 -27.125 1 94.06 179 LYS A C 1
ATOM 1490 O O . LYS A 1 179 ? -20.953 -20.922 -26.625 1 94.06 179 LYS A O 1
ATOM 1495 N N . GLY A 1 180 ? -21.75 -18.812 -26.406 1 94.88 180 GLY A N 1
ATOM 1496 C CA . GLY A 1 180 ? -22.031 -18.984 -24.984 1 94.88 180 GLY A CA 1
ATOM 1497 C C . GLY A 1 180 ? -20.969 -18.391 -24.078 1 94.88 180 GLY A C 1
ATOM 1498 O O . GLY A 1 180 ? -21.109 -18.422 -22.859 1 94.88 180 GLY A O 1
ATOM 1499 N N . VAL A 1 181 ? -19.906 -17.891 -24.766 1 95.44 181 VAL A N 1
ATOM 1500 C CA . VAL A 1 181 ? -18.828 -17.266 -24.016 1 95.44 181 VAL A CA 1
ATOM 1501 C C . VAL A 1 181 ? -18.797 -15.773 -24.281 1 95.44 181 VAL A C 1
ATOM 1503 O O . VAL A 1 181 ? -18.859 -15.344 -25.438 1 95.44 181 VAL A O 1
ATOM 1506 N N . LYS A 1 182 ? -18.875 -15 -23.281 1 92.06 182 LYS A N 1
ATOM 1507 C CA . LYS A 1 182 ? -18.75 -13.547 -23.375 1 92.06 182 LYS A CA 1
ATOM 1508 C C . LYS A 1 182 ? -17.344 -13.102 -22.984 1 92.06 182 LYS A C 1
ATOM 1510 O O . LYS A 1 182 ? -16.859 -13.43 -21.906 1 92.06 182 LYS A O 1
ATOM 1515 N N . SER A 1 183 ? -16.766 -12.383 -23.922 1 88.38 183 SER A N 1
ATOM 1516 C CA . SER A 1 183 ? -15.375 -11.984 -23.703 1 88.38 183 SER A CA 1
ATOM 1517 C C . SER A 1 183 ? -15.273 -10.492 -23.375 1 88.38 183 SER A C 1
ATOM 1519 O O . SER A 1 183 ? -15.961 -9.672 -23.984 1 88.38 183 SER A O 1
ATOM 1521 N N . PHE A 1 184 ? -14.547 -10.234 -22.406 1 78.69 184 PHE A N 1
ATOM 1522 C CA . PHE A 1 184 ? -14.227 -8.852 -22.078 1 78.69 184 PHE A CA 1
ATOM 1523 C C . PHE A 1 184 ? -12.75 -8.57 -22.312 1 78.69 184 PHE A C 1
ATOM 1525 O O . PHE A 1 184 ? -11.898 -9.414 -22.031 1 78.69 184 PHE A O 1
ATOM 1532 N N . ALA A 1 185 ? -12.484 -7.539 -23.078 1 65.06 185 ALA A N 1
ATOM 1533 C CA . ALA A 1 185 ? -11.094 -7.145 -23.312 1 65.06 185 ALA A CA 1
ATOM 1534 C C . ALA A 1 185 ? -10.445 -6.621 -22.047 1 65.06 185 ALA A C 1
ATOM 1536 O O . ALA A 1 185 ? -9.406 -5.957 -22.094 1 65.06 185 ALA A O 1
ATOM 1537 N N . PHE A 1 186 ? -11.031 -6.832 -20.922 1 57.81 186 PHE A N 1
ATOM 1538 C CA . PHE A 1 186 ? -10.461 -6.348 -19.672 1 57.81 186 PHE A CA 1
ATOM 1539 C C . PHE A 1 186 ? -9.391 -7.301 -19.156 1 57.81 186 PHE A C 1
ATOM 1541 O O . PHE A 1 186 ? -9.586 -8.516 -19.141 1 57.81 186 PHE A O 1
ATOM 1548 N N . SER A 1 187 ? -8.109 -6.949 -19.453 1 51.78 187 SER A N 1
ATOM 1549 C CA . SER A 1 187 ? -7.168 -7.84 -18.781 1 51.78 187 SER A CA 1
ATOM 1550 C C . SER A 1 187 ? -6.949 -7.418 -17.328 1 51.78 187 SER A C 1
ATOM 1552 O O . SER A 1 187 ? -6.945 -6.227 -17.016 1 51.78 187 SER A O 1
ATOM 1554 N N . GLY A 1 188 ? -7.484 -8.094 -16.406 1 48.28 188 GLY A N 1
ATOM 1555 C CA . GLY A 1 188 ? -7.164 -7.797 -15.023 1 48.28 188 GLY A CA 1
ATOM 1556 C C . GLY A 1 188 ? -5.859 -7.039 -14.859 1 48.28 188 GLY A C 1
ATOM 1557 O O . GLY A 1 188 ? -5.809 -6.023 -14.164 1 48.28 188 GLY A O 1
ATOM 1558 N N . VAL A 1 189 ? -4.809 -7.59 -15.477 1 47.31 189 VAL A N 1
ATOM 1559 C CA . VAL A 1 189 ? -3.459 -7.051 -15.375 1 47.31 189 VAL A CA 1
ATOM 1560 C C . VAL A 1 189 ? -3.34 -5.785 -16.219 1 47.31 189 VAL A C 1
ATOM 1562 O O . VAL A 1 189 ? -2.6 -4.863 -15.859 1 47.31 189 VAL A O 1
ATOM 1565 N N . GLU A 1 190 ? -4.094 -5.812 -17.281 1 46.56 190 GLU A N 1
ATOM 1566 C CA . GLU A 1 190 ? -3.889 -4.715 -18.219 1 46.56 190 GLU A CA 1
ATOM 1567 C C . GLU A 1 190 ? -4.844 -3.559 -17.938 1 46.56 190 GLU A C 1
ATOM 1569 O O . GLU A 1 190 ? -4.641 -2.441 -18.406 1 46.56 190 GLU A O 1
ATOM 1574 N N . ASN A 1 191 ? -5.898 -3.945 -17.438 1 43.75 191 ASN A N 1
ATOM 1575 C CA . ASN A 1 191 ? -6.832 -2.836 -17.297 1 43.75 191 ASN A CA 1
ATOM 1576 C C . ASN A 1 191 ? -6.781 -2.248 -15.883 1 43.75 191 ASN A C 1
ATOM 1578 O O . ASN A 1 191 ? -7.453 -2.74 -14.977 1 43.75 191 ASN A O 1
ATOM 1582 N N . LYS A 1 192 ? -5.777 -1.553 -15.695 1 50.38 192 LYS A N 1
ATOM 1583 C CA . LYS A 1 192 ? -5.512 -0.75 -14.5 1 50.38 192 LYS A CA 1
ATOM 1584 C C . LYS A 1 192 ? -6.723 0.097 -14.125 1 50.38 192 LYS A C 1
ATOM 1586 O O . LYS A 1 192 ? -6.633 0.977 -13.266 1 50.38 192 LYS A O 1
ATOM 1591 N N . GLU A 1 193 ? -7.844 -0.284 -14.836 1 50 193 GLU A N 1
ATOM 1592 C CA . GLU A 1 193 ? -8.953 0.636 -14.602 1 50 193 GLU A CA 1
ATOM 1593 C C . GLU A 1 193 ? -9.555 0.434 -13.219 1 50 193 GLU A C 1
ATOM 1595 O O . GLU A 1 193 ? -10.148 1.355 -12.648 1 50 193 GLU A O 1
ATOM 1600 N N . MET A 1 194 ? -9.383 -0.857 -12.719 1 54.31 194 MET A N 1
ATOM 1601 C CA . MET A 1 194 ? -10.094 -1.055 -11.453 1 54.31 194 MET A CA 1
ATOM 1602 C C . MET A 1 194 ? -9.109 -1.264 -10.305 1 54.31 194 MET A C 1
ATOM 1604 O O . MET A 1 194 ? -8.055 -1.879 -10.484 1 54.31 194 MET A O 1
ATOM 1608 N N . SER A 1 195 ? -9.359 -0.565 -9.242 1 60.06 195 SER A N 1
ATOM 1609 C CA . SER A 1 195 ? -8.664 -0.92 -8.016 1 60.06 195 SER A CA 1
ATOM 1610 C C . SER A 1 195 ? -8.82 -2.404 -7.699 1 60.06 195 SER A C 1
ATOM 1612 O O . SER A 1 195 ? -9.68 -3.078 -8.273 1 60.06 195 SER A O 1
ATOM 1614 N N . ASP A 1 196 ? -7.91 -2.973 -6.895 1 65.44 196 ASP A N 1
ATOM 1615 C CA . ASP A 1 196 ? -7.914 -4.383 -6.512 1 65.44 196 ASP A CA 1
ATOM 1616 C C . ASP A 1 196 ? -9.273 -4.797 -5.957 1 65.44 196 ASP A C 1
ATOM 1618 O O . ASP A 1 196 ? -9.805 -5.844 -6.324 1 65.44 196 ASP A O 1
ATOM 1622 N N . SER A 1 197 ? -9.867 -3.881 -5.254 1 65 197 SER A N 1
ATOM 1623 C CA . SER A 1 197 ? -11.156 -4.215 -4.648 1 65 197 SER A CA 1
ATOM 1624 C C . SER A 1 197 ? -12.273 -4.18 -5.68 1 65 197 SER A C 1
ATOM 1626 O O . SER A 1 197 ? -13.18 -5.02 -5.652 1 65 197 SER A O 1
ATOM 1628 N N . ASP A 1 198 ? -12.172 -3.281 -6.609 1 71.06 198 ASP A N 1
ATOM 1629 C CA . ASP A 1 198 ? -13.18 -3.168 -7.656 1 71.06 198 ASP A CA 1
ATOM 1630 C C . ASP A 1 198 ? -13.148 -4.379 -8.586 1 71.06 198 ASP A C 1
ATOM 1632 O O . ASP A 1 198 ? -14.195 -4.84 -9.047 1 71.06 198 ASP A O 1
ATOM 1636 N N . PHE A 1 199 ? -12.031 -4.91 -8.711 1 78.25 199 PHE A N 1
ATOM 1637 C CA . PHE A 1 199 ? -11.867 -6.09 -9.555 1 78.25 199 PHE A CA 1
ATOM 1638 C C . PHE A 1 199 ? -12.57 -7.293 -8.945 1 78.25 199 PHE A C 1
ATOM 1640 O O . PHE A 1 199 ? -13.281 -8.023 -9.641 1 78.25 199 PHE A O 1
ATOM 1647 N N . PHE A 1 200 ? -12.43 -7.484 -7.727 1 81.38 200 PHE A N 1
ATOM 1648 C CA . PHE A 1 200 ? -13.039 -8.625 -7.047 1 81.38 200 PHE A CA 1
ATOM 1649 C C . PHE A 1 200 ? -14.555 -8.5 -7.043 1 81.38 200 PHE A C 1
ATOM 1651 O O . PHE A 1 200 ? -15.266 -9.5 -7.176 1 81.38 200 PHE A O 1
ATOM 1658 N N . GLN A 1 201 ? -14.977 -7.254 -6.973 1 79.12 201 GLN A N 1
ATOM 1659 C CA . GLN A 1 201 ? -16.422 -7.035 -7.043 1 79.12 201 GLN A CA 1
ATOM 1660 C C . GLN A 1 201 ? -16.953 -7.332 -8.445 1 79.12 201 GLN A C 1
ATOM 1662 O O . GLN A 1 201 ? -18.031 -7.906 -8.594 1 79.12 201 GLN A O 1
ATOM 1667 N N . TRP A 1 202 ? -16.188 -6.926 -9.344 1 85.06 202 TRP A N 1
ATOM 1668 C CA . TRP A 1 202 ? -16.531 -7.199 -10.734 1 85.06 202 TRP A CA 1
ATOM 1669 C C . TRP A 1 202 ? -16.578 -8.703 -11 1 85.06 202 TRP A C 1
ATOM 1671 O O . TRP A 1 202 ? -17.531 -9.211 -11.594 1 85.06 202 TRP A O 1
ATOM 1681 N N . LEU A 1 203 ? -15.648 -9.375 -10.516 1 88.25 203 LEU A N 1
ATOM 1682 C CA . LEU A 1 203 ? -15.562 -10.82 -10.695 1 88.25 203 LEU A CA 1
ATOM 1683 C C . LEU A 1 203 ? -16.719 -11.523 -10 1 88.25 203 LEU A C 1
ATOM 1685 O O . LEU A 1 203 ? -17.25 -12.508 -10.523 1 88.25 203 LEU A O 1
ATOM 1689 N N . ALA A 1 204 ? -17.125 -11.008 -8.922 1 90 204 ALA A N 1
ATOM 1690 C CA . ALA A 1 204 ? -18.188 -11.586 -8.109 1 90 204 ALA A CA 1
ATOM 1691 C C . ALA A 1 204 ? -19.547 -11.445 -8.812 1 90 204 ALA A C 1
ATOM 1693 O O . ALA A 1 204 ? -20.516 -12.102 -8.43 1 90 204 ALA A O 1
ATOM 1694 N N . SER A 1 205 ? -19.578 -10.609 -9.789 1 90.44 205 SER A N 1
ATOM 1695 C CA . SER A 1 205 ? -20.828 -10.398 -10.5 1 90.44 205 SER A CA 1
ATOM 1696 C C . SER A 1 205 ? -21.078 -11.492 -11.523 1 90.44 205 SER A C 1
ATOM 1698 O O . SER A 1 205 ? -22.188 -11.609 -12.055 1 90.44 205 SER A O 1
ATOM 1700 N N . PHE A 1 206 ? -20.172 -12.336 -11.758 1 94.5 206 PHE A N 1
ATOM 1701 C CA . PHE A 1 206 ? -20.328 -13.375 -12.773 1 94.5 206 PHE A CA 1
ATOM 1702 C C . PHE A 1 206 ? -20.734 -14.695 -12.141 1 94.5 206 PHE A C 1
ATOM 1704 O O . PHE A 1 206 ? -20.266 -15.055 -11.062 1 94.5 206 PHE A O 1
ATOM 1711 N N . ASP A 1 207 ? -21.578 -15.391 -12.898 1 97.44 207 ASP A N 1
ATOM 1712 C CA . ASP A 1 207 ? -21.953 -16.734 -12.453 1 97.44 207 ASP A CA 1
ATOM 1713 C C . ASP A 1 207 ? -20.844 -17.734 -12.742 1 97.44 207 ASP A C 1
ATOM 1715 O O . ASP A 1 207 ? -20.547 -18.594 -11.914 1 97.44 207 ASP A O 1
ATOM 1719 N N . ALA A 1 208 ? -20.266 -17.594 -13.875 1 98.12 208 ALA A N 1
ATOM 1720 C CA . ALA A 1 208 ? -19.234 -18.547 -14.305 1 98.12 208 ALA A CA 1
ATOM 1721 C C . ALA A 1 208 ? -18.141 -17.844 -15.102 1 98.12 208 ALA A C 1
ATOM 1723 O O . ALA A 1 208 ? -18.422 -16.953 -15.898 1 98.12 208 ALA A O 1
ATOM 1724 N N . VAL A 1 209 ? -16.891 -18.234 -14.836 1 97.31 209 VAL A N 1
ATOM 1725 C CA . VAL A 1 209 ? -15.727 -17.625 -15.461 1 97.31 209 VAL A CA 1
ATOM 1726 C C . VAL A 1 209 ? -14.797 -18.703 -16 1 97.31 209 VAL A C 1
ATOM 1728 O O . VAL A 1 209 ? -14.562 -19.719 -15.328 1 97.31 209 VAL A O 1
ATOM 1731 N N . VAL A 1 210 ? -14.25 -18.469 -17.172 1 97.25 210 VAL A N 1
ATOM 1732 C CA . VAL A 1 210 ? -13.273 -19.375 -17.781 1 97.25 210 VAL A CA 1
ATOM 1733 C C . VAL A 1 210 ? -11.859 -18.875 -17.5 1 97.25 210 VAL A C 1
ATOM 1735 O O . VAL A 1 210 ? -11.531 -17.719 -17.781 1 97.25 210 VAL A O 1
ATOM 1738 N N . ALA A 1 211 ? -11.094 -19.672 -16.875 1 96.12 211 ALA A N 1
ATOM 1739 C CA . ALA A 1 211 ? -9.656 -19.422 -16.75 1 96.12 211 ALA A CA 1
ATOM 1740 C C . ALA A 1 211 ? -8.859 -20.359 -17.656 1 96.12 211 ALA A C 1
ATOM 1742 O O . ALA A 1 211 ? -8.914 -21.578 -17.5 1 96.12 211 ALA A O 1
ATOM 1743 N N . ALA A 1 212 ? -8.203 -19.766 -18.578 1 94.62 212 ALA A N 1
ATOM 1744 C CA . ALA A 1 212 ? -7.461 -20.547 -19.562 1 94.62 212 ALA A CA 1
ATOM 1745 C C . ALA A 1 212 ? -6.242 -19.781 -20.078 1 94.62 212 ALA A C 1
ATOM 1747 O O . ALA A 1 212 ? -6.223 -18.547 -20.047 1 94.62 212 ALA A O 1
ATOM 1748 N N . GLY A 1 213 ? -5.246 -20.5 -20.359 1 92.44 213 GLY A N 1
ATOM 1749 C CA . GLY A 1 213 ? -4.078 -20.016 -21.078 1 92.44 213 GLY A CA 1
ATOM 1750 C C . GLY A 1 213 ? -3.75 -20.844 -22.312 1 92.44 213 GLY A C 1
ATOM 1751 O O . GLY A 1 213 ? -4.398 -20.688 -23.344 1 92.44 213 GLY A O 1
ATOM 1752 N N . SER A 1 214 ? -2.822 -21.703 -22.156 1 91.25 214 SER A N 1
ATOM 1753 C CA . SER A 1 214 ? -2.418 -22.641 -23.203 1 91.25 214 SER A CA 1
ATOM 1754 C C . SER A 1 214 ? -2.303 -24.062 -22.672 1 91.25 214 SER A C 1
ATOM 1756 O O . SER A 1 214 ? -1.897 -24.266 -21.516 1 91.25 214 SER A O 1
ATOM 1758 N N . GLU A 1 215 ? -2.631 -25 -23.531 1 91.12 215 GLU A N 1
ATOM 1759 C CA . GLU A 1 215 ? -2.506 -26.391 -23.141 1 91.12 215 GLU A CA 1
ATOM 1760 C C . GLU A 1 215 ? -1.085 -26.906 -23.359 1 91.12 215 GLU A C 1
ATOM 1762 O O . GLU A 1 215 ? -0.747 -28.016 -22.938 1 91.12 215 GLU A O 1
ATOM 1767 N N . ASP A 1 216 ? -0.347 -26.062 -23.969 1 89.75 216 ASP A N 1
ATOM 1768 C CA . ASP A 1 216 ? 1.064 -26.406 -24.109 1 89.75 216 ASP A CA 1
ATOM 1769 C C . ASP A 1 216 ? 1.731 -26.516 -22.734 1 89.75 216 ASP A C 1
ATOM 1771 O O . ASP A 1 216 ? 1.637 -25.594 -21.922 1 89.75 216 ASP A O 1
ATOM 1775 N N . LYS A 1 217 ? 2.463 -27.625 -22.547 1 86.38 217 LYS A N 1
ATOM 1776 C CA . LYS A 1 217 ? 3.086 -27.891 -21.25 1 86.38 217 LYS A CA 1
ATOM 1777 C C . LYS A 1 217 ? 4.062 -26.781 -20.859 1 86.38 217 LYS A C 1
ATOM 1779 O O . LYS A 1 217 ? 4.293 -26.531 -19.672 1 86.38 217 LYS A O 1
ATOM 1784 N N . LYS A 1 218 ? 4.609 -26.125 -21.844 1 86.06 218 LYS A N 1
ATOM 1785 C CA . LYS A 1 218 ? 5.555 -25.047 -21.578 1 86.06 218 LYS A CA 1
ATOM 1786 C C . LYS A 1 218 ? 4.871 -23.875 -20.891 1 86.06 218 LYS A C 1
ATOM 1788 O O . LYS A 1 218 ? 5.516 -23.094 -20.172 1 86.06 218 LYS A O 1
ATOM 1793 N N . TYR A 1 219 ? 3.584 -23.688 -21.016 1 87 219 TYR A N 1
ATOM 1794 C CA . TYR A 1 219 ? 2.842 -22.562 -20.453 1 87 219 TYR A CA 1
ATOM 1795 C C . TYR A 1 219 ? 1.899 -23.031 -19.344 1 87 219 TYR A C 1
ATOM 1797 O O . TYR A 1 219 ? 1.796 -22.406 -18.297 1 87 219 TYR A O 1
ATOM 1805 N N . GLY A 1 220 ? 1.377 -24.297 -19.422 1 88.06 220 GLY A N 1
ATOM 1806 C CA . GLY A 1 220 ? 0.42 -24.891 -18.5 1 88.06 220 GLY A CA 1
ATOM 1807 C C . GLY A 1 220 ? 0.329 -24.141 -17.188 1 88.06 220 GLY A C 1
ATOM 1808 O O . GLY A 1 220 ? 0.445 -24.734 -16.109 1 88.06 220 GLY A O 1
ATOM 1809 N N . LEU A 1 221 ? -0.012 -22.75 -17.188 1 91.31 221 LEU A N 1
ATOM 1810 C CA . LEU A 1 221 ? 0.019 -21.844 -16.047 1 91.31 221 LEU A CA 1
ATOM 1811 C C . LEU A 1 221 ? -1.334 -21.812 -15.344 1 91.31 221 LEU A C 1
ATOM 1813 O O . LEU A 1 221 ? -2.355 -21.516 -15.969 1 91.31 221 LEU A O 1
ATOM 1817 N N . THR A 1 222 ? -1.331 -22.172 -14.117 1 94.88 222 THR A N 1
ATOM 1818 C CA . THR A 1 222 ? -2.502 -21.938 -13.281 1 94.88 222 THR A CA 1
ATOM 1819 C C . THR A 1 222 ? -2.477 -20.516 -12.719 1 94.88 222 THR A C 1
ATOM 1821 O O . THR A 1 222 ? -2.016 -20.297 -11.594 1 94.88 222 THR A O 1
ATOM 1824 N N . THR A 1 223 ? -3.033 -19.625 -13.438 1 93.06 223 THR A N 1
ATOM 1825 C CA . THR A 1 223 ? -2.898 -18.188 -13.211 1 93.06 223 THR A CA 1
ATOM 1826 C C . THR A 1 223 ? -3.732 -17.766 -12.008 1 93.06 223 THR A C 1
ATOM 1828 O O . THR A 1 223 ? -4.539 -18.531 -11.492 1 93.06 223 THR A O 1
ATOM 1831 N N . PRO A 1 224 ? -3.52 -16.516 -11.562 1 92.62 224 PRO A N 1
ATOM 1832 C CA . PRO A 1 224 ? -4.273 -16.016 -10.406 1 92.62 224 PRO A CA 1
ATOM 1833 C C . PRO A 1 224 ? -5.785 -16.094 -10.617 1 92.62 224 PRO A C 1
ATOM 1835 O O . PRO A 1 224 ? -6.539 -16.219 -9.648 1 92.62 224 PRO A O 1
ATOM 1838 N N . LYS A 1 225 ? -6.195 -16.094 -11.773 1 92.56 225 LYS A N 1
ATOM 1839 C CA . LYS A 1 225 ? -7.613 -16.062 -12.102 1 92.56 225 LYS A CA 1
ATOM 1840 C C . LYS A 1 225 ? -8.328 -17.297 -11.547 1 92.56 225 LYS A C 1
ATOM 1842 O O . LYS A 1 225 ? -9.5 -17.219 -11.156 1 92.56 225 LYS A O 1
ATOM 1847 N N . TYR A 1 226 ? -7.613 -18.406 -11.555 1 97.12 226 TYR A N 1
ATOM 1848 C CA . TYR A 1 226 ? -8.188 -19.625 -10.984 1 97.12 226 TYR A CA 1
ATOM 1849 C C . TYR A 1 226 ? -8.602 -19.406 -9.531 1 97.12 226 TYR A C 1
ATOM 1851 O O . TYR A 1 226 ? -9.711 -19.766 -9.133 1 97.12 226 TYR A O 1
ATOM 1859 N N . PHE A 1 227 ? -7.746 -18.766 -8.852 1 97.06 227 PHE A N 1
ATOM 1860 C CA . PHE A 1 227 ? -7.934 -18.547 -7.426 1 97.06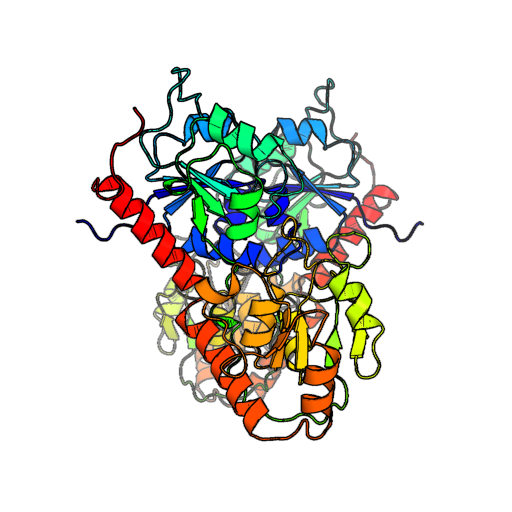 227 PHE A CA 1
ATOM 1861 C C . PHE A 1 227 ? -8.93 -17.422 -7.172 1 97.06 227 PHE A C 1
ATOM 1863 O O . PHE A 1 227 ? -9.812 -17.547 -6.316 1 97.06 227 PHE A O 1
ATOM 1870 N N . GLU A 1 228 ? -8.781 -16.375 -7.91 1 94.44 228 GLU A N 1
ATOM 1871 C CA . GLU A 1 228 ? -9.633 -15.211 -7.758 1 94.44 228 GLU A CA 1
ATOM 1872 C C . GLU A 1 228 ? -11.102 -15.555 -8.023 1 94.44 228 GLU A C 1
ATOM 1874 O O . GLU A 1 228 ? -11.984 -15.117 -7.289 1 94.44 228 GLU A O 1
ATOM 1879 N N . THR A 1 229 ? -11.344 -16.297 -9.023 1 96.25 229 THR A N 1
ATOM 1880 C CA . THR A 1 229 ? -12.703 -16.688 -9.406 1 96.25 229 THR A CA 1
ATOM 1881 C C . THR A 1 229 ? -13.375 -17.469 -8.289 1 96.25 229 THR A C 1
ATOM 1883 O O . THR A 1 229 ? -14.5 -17.172 -7.898 1 96.25 229 THR A O 1
ATOM 1886 N N . MET A 1 230 ? -12.633 -18.422 -7.766 1 98.25 230 MET A N 1
ATOM 1887 C CA . MET A 1 230 ? -13.18 -19.25 -6.699 1 98.25 230 MET A CA 1
ATOM 1888 C C . MET A 1 230 ? -13.375 -18.438 -5.422 1 98.25 230 MET A C 1
ATOM 1890 O O . MET A 1 230 ? -14.359 -18.625 -4.707 1 98.25 230 MET A O 1
ATOM 1894 N N . ALA A 1 231 ? -12.523 -17.547 -5.191 1 97.19 231 ALA A N 1
ATOM 1895 C CA . ALA A 1 231 ? -12.555 -16.75 -3.965 1 97.19 231 ALA A CA 1
ATOM 1896 C C . ALA A 1 231 ? -13.844 -15.938 -3.871 1 97.19 231 ALA A C 1
ATOM 1898 O O . ALA A 1 231 ? -14.375 -15.719 -2.775 1 97.19 231 ALA A O 1
ATOM 1899 N N . VAL A 1 232 ? -14.352 -15.484 -4.977 1 95.75 232 VAL A N 1
ATOM 1900 C CA . VAL A 1 232 ? -15.508 -14.594 -4.949 1 95.75 232 VAL A CA 1
ATOM 1901 C C . VAL A 1 232 ? -16.797 -15.414 -5.07 1 95.75 232 VAL A C 1
ATOM 1903 O O . VAL A 1 232 ? -17.891 -14.859 -5.059 1 95.75 232 VAL A O 1
ATOM 1906 N N . GLY A 1 233 ? -16.641 -16.719 -5.352 1 97.38 233 GLY A N 1
ATOM 1907 C CA . GLY A 1 233 ? -17.812 -17.594 -5.402 1 97.38 233 GLY A CA 1
ATOM 1908 C C . GLY A 1 233 ? -18.359 -17.781 -6.805 1 97.38 233 GLY A C 1
ATOM 1909 O O . GLY A 1 233 ? -19.5 -18.188 -6.98 1 97.38 233 GLY A O 1
ATOM 1910 N N . SER A 1 234 ? -17.656 -17.438 -7.754 1 97.62 234 SER A N 1
ATOM 1911 C CA . SER A 1 234 ? -18.047 -17.734 -9.133 1 97.62 234 SER A CA 1
ATOM 1912 C C . SER A 1 234 ? -17.609 -19.141 -9.531 1 97.62 234 SER A C 1
ATOM 1914 O O . SER A 1 234 ? -16.656 -19.688 -8.984 1 97.62 234 SER A O 1
ATOM 1916 N N . LEU A 1 235 ? -18.359 -19.703 -10.492 1 98.56 235 LEU A N 1
ATOM 1917 C CA . LEU A 1 235 ? -18.016 -21.016 -10.992 1 98.56 235 LEU A CA 1
ATOM 1918 C C . LEU A 1 235 ? -16.781 -20.953 -11.898 1 98.56 235 LEU A C 1
ATOM 1920 O O . LEU A 1 235 ? -16.766 -20.203 -12.875 1 98.56 235 LEU A O 1
ATOM 1924 N N . LEU A 1 236 ? -15.836 -21.734 -11.547 1 98.75 236 LEU A N 1
ATOM 1925 C CA . LEU A 1 236 ? -14.609 -21.734 -12.336 1 98.75 236 LEU A CA 1
ATOM 1926 C C . LEU A 1 236 ? -14.641 -22.844 -13.391 1 98.75 236 LEU A C 1
ATOM 1928 O O . LEU A 1 236 ? -14.789 -24.016 -13.055 1 98.75 236 LEU A O 1
ATOM 1932 N N . PHE A 1 237 ? -14.578 -22.422 -14.648 1 98.62 237 PHE A N 1
ATOM 1933 C CA . PHE A 1 237 ? -14.125 -23.312 -15.711 1 98.62 237 PHE A CA 1
ATOM 1934 C C . PHE A 1 237 ? -12.609 -23.297 -15.812 1 98.62 237 PHE A C 1
ATOM 1936 O O . PHE A 1 237 ? -12.016 -22.328 -16.297 1 98.62 237 PHE A O 1
ATOM 1943 N N . ALA A 1 238 ? -12.023 -24.359 -15.359 1 98.5 238 ALA A N 1
ATOM 1944 C CA . ALA A 1 238 ? -10.57 -24.422 -15.219 1 98.5 238 ALA A CA 1
ATOM 1945 C C . ALA A 1 238 ? -9.945 -25.234 -16.359 1 98.5 238 ALA A C 1
ATOM 1947 O O . ALA A 1 238 ? -10.148 -26.453 -16.438 1 98.5 238 ALA A O 1
ATOM 1948 N N . GLN A 1 239 ? -9.227 -24.547 -17.156 1 97.88 239 GLN A N 1
ATOM 1949 C CA . GLN A 1 239 ? -8.422 -25.328 -18.109 1 97.88 239 GLN A CA 1
ATOM 1950 C C . GLN A 1 239 ? -7.473 -26.266 -17.375 1 97.88 239 GLN A C 1
ATOM 1952 O O . GLN A 1 239 ? -6.82 -25.875 -16.406 1 97.88 239 GLN A O 1
ATOM 1957 N N . LYS A 1 240 ? -7.383 -27.422 -17.875 1 96.88 240 LYS A N 1
ATOM 1958 C CA . LYS A 1 240 ? -6.527 -28.438 -17.25 1 96.88 240 LYS A CA 1
ATOM 1959 C C . LYS A 1 240 ? -5.059 -28.031 -17.328 1 96.88 240 LYS A C 1
ATOM 1961 O O . LYS A 1 240 ? -4.574 -27.609 -18.391 1 96.88 240 LYS A O 1
ATOM 1966 N N . THR A 1 241 ? -4.414 -28.062 -16.203 1 96 241 THR A N 1
ATOM 1967 C CA . THR A 1 241 ? -2.967 -27.938 -16.078 1 96 241 THR A CA 1
ATOM 1968 C C . THR A 1 241 ? -2.391 -29.016 -15.172 1 96 241 THR A C 1
ATOM 1970 O O . THR A 1 241 ? -3.127 -29.672 -14.43 1 96 241 THR A O 1
ATOM 1973 N N . ASP A 1 242 ? -1.084 -29.172 -15.195 1 95.75 242 ASP A N 1
ATOM 1974 C CA . ASP A 1 242 ? -0.442 -30.234 -14.422 1 95.75 242 ASP A CA 1
ATOM 1975 C C . ASP A 1 242 ? -0.424 -29.875 -12.93 1 95.75 242 ASP A C 1
ATOM 1977 O O . ASP A 1 242 ? -0.187 -30.75 -12.086 1 95.75 242 ASP A O 1
ATOM 1981 N N . ASP A 1 243 ? -0.7 -28.656 -12.555 1 97.06 243 ASP A N 1
ATOM 1982 C CA . ASP A 1 243 ? -0.635 -28.219 -11.164 1 97.06 243 ASP A CA 1
ATOM 1983 C C . ASP A 1 243 ? -1.991 -28.375 -10.477 1 97.06 243 ASP A C 1
ATOM 1985 O O . ASP A 1 243 ? -2.084 -28.297 -9.25 1 97.06 243 ASP A O 1
ATOM 1989 N N . LEU A 1 244 ? -3.098 -28.594 -11.156 1 97.94 244 LEU A N 1
ATOM 1990 C CA . LEU A 1 244 ? -4.441 -28.516 -10.594 1 97.94 244 LEU A CA 1
ATOM 1991 C C . LEU A 1 244 ? -4.59 -29.5 -9.43 1 97.94 244 LEU A C 1
ATOM 1993 O O . LEU A 1 244 ? -5.113 -29.141 -8.375 1 97.94 244 LEU A O 1
ATOM 1997 N N . GLU A 1 245 ? -4.094 -30.688 -9.672 1 96.62 245 GLU A N 1
ATOM 1998 C CA . GLU A 1 245 ? -4.254 -31.703 -8.641 1 96.62 245 GLU A CA 1
ATOM 1999 C C . GLU A 1 245 ? -3.555 -31.312 -7.348 1 96.62 245 GLU A C 1
ATOM 2001 O O . GLU A 1 245 ? -4.129 -31.422 -6.262 1 96.62 245 GLU A O 1
ATOM 2006 N N . ARG A 1 246 ? -2.324 -30.828 -7.445 1 96.38 246 ARG A N 1
ATOM 2007 C CA . ARG A 1 246 ? -1.562 -30.422 -6.27 1 96.38 246 ARG A CA 1
ATOM 2008 C C . ARG A 1 246 ? -2.244 -29.25 -5.555 1 96.38 246 ARG A C 1
ATOM 2010 O O . ARG A 1 246 ? -2.104 -29.094 -4.344 1 96.38 246 ARG A O 1
ATOM 2017 N N . LEU A 1 247 ? -3.002 -28.531 -6.297 1 98.31 247 LEU A N 1
ATOM 2018 C CA . LEU A 1 247 ? -3.656 -27.344 -5.754 1 98.31 247 LEU A CA 1
ATOM 2019 C C . LEU A 1 247 ? -5.008 -27.703 -5.145 1 98.31 247 LEU A C 1
ATOM 2021 O O . LEU A 1 247 ? -5.648 -26.859 -4.508 1 98.31 247 LEU A O 1
ATOM 2025 N N . GLY A 1 248 ? -5.457 -28.906 -5.371 1 98.5 248 GLY A N 1
ATOM 2026 C CA . GLY A 1 248 ? -6.711 -29.375 -4.801 1 98.5 248 GLY A CA 1
ATOM 2027 C C . GLY A 1 248 ? -7.906 -29.125 -5.703 1 98.5 248 GLY A C 1
ATOM 2028 O O . GLY A 1 248 ? -9.055 -29.281 -5.277 1 98.5 248 GLY A O 1
ATOM 2029 N N . LEU A 1 249 ? -7.695 -28.656 -6.938 1 98.69 249 LEU A N 1
ATOM 2030 C CA . LEU A 1 249 ? -8.797 -28.453 -7.875 1 98.69 249 LEU A CA 1
ATOM 2031 C C . LEU A 1 249 ? -9.227 -29.781 -8.5 1 98.69 249 LEU A C 1
ATOM 2033 O O . LEU A 1 249 ? -8.398 -30.531 -9.008 1 98.69 249 LEU A O 1
ATOM 2037 N N . LYS A 1 250 ? -10.477 -30.047 -8.383 1 98.31 250 LYS A N 1
ATOM 2038 C CA . LYS A 1 250 ? -11.031 -31.312 -8.828 1 98.31 250 LYS A CA 1
ATOM 2039 C C . LYS A 1 250 ? -12.305 -31.109 -9.641 1 98.31 250 LYS A C 1
ATOM 2041 O O . LYS A 1 250 ? -13.211 -30.391 -9.219 1 98.31 250 LYS A O 1
ATOM 2046 N N . ASP A 1 251 ? -12.383 -31.781 -10.734 1 98.31 251 ASP A N 1
ATOM 2047 C CA . ASP A 1 251 ? -13.508 -31.688 -11.656 1 98.31 251 ASP A CA 1
ATOM 2048 C C . ASP A 1 251 ? -14.812 -32.094 -10.969 1 98.31 251 ASP A C 1
ATOM 2050 O O . ASP A 1 251 ? -14.875 -33.156 -10.312 1 98.31 251 ASP A O 1
ATOM 2054 N N . ASN A 1 252 ? -15.797 -31.234 -11.141 1 97.75 252 ASN A N 1
ATOM 2055 C CA . ASN A 1 252 ? -17.156 -31.453 -10.664 1 97.75 252 ASN A CA 1
ATOM 2056 C C . ASN A 1 252 ? -17.219 -31.5 -9.141 1 97.75 252 ASN A C 1
ATOM 2058 O O . ASN A 1 252 ? -18.203 -31.984 -8.57 1 97.75 252 ASN A O 1
ATOM 2062 N N . ASP A 1 253 ? -16.156 -31.125 -8.531 1 98.31 253 ASP A N 1
ATOM 2063 C CA . ASP A 1 253 ? -16.125 -30.969 -7.078 1 98.31 253 ASP A CA 1
ATOM 2064 C C . ASP A 1 253 ? -16.047 -29.5 -6.676 1 98.31 253 ASP A C 1
ATOM 2066 O O . ASP A 1 253 ? -17.016 -28.938 -6.168 1 98.31 253 ASP A O 1
ATOM 2070 N N . ASN A 1 254 ? -15 -28.844 -7.027 1 98.81 254 ASN A N 1
ATOM 2071 C CA . ASN A 1 254 ? -14.867 -27.438 -6.648 1 98.81 254 ASN A CA 1
ATOM 2072 C C . ASN A 1 254 ? -14.633 -26.547 -7.867 1 98.81 254 ASN A C 1
ATOM 2074 O O . ASN A 1 254 ? -14.492 -25.344 -7.734 1 98.81 254 ASN A O 1
ATOM 2078 N N . CYS A 1 255 ? -14.625 -27.156 -9.031 1 98.81 255 CYS A N 1
ATOM 2079 C CA . CYS A 1 255 ? -14.562 -26.453 -10.312 1 98.81 255 CYS A CA 1
ATOM 2080 C C . CYS A 1 255 ? -14.953 -27.375 -11.461 1 98.81 255 CYS A C 1
ATOM 2082 O O . CYS A 1 255 ? -15.25 -28.547 -11.242 1 98.81 255 CYS A O 1
ATOM 2084 N N . ILE A 1 256 ? -15.055 -26.828 -12.633 1 98.69 256 ILE A N 1
ATOM 2085 C CA . ILE A 1 256 ? -15.203 -27.609 -13.859 1 98.69 256 ILE A CA 1
ATOM 2086 C C . ILE A 1 256 ? -13.883 -27.625 -14.625 1 98.69 256 ILE A C 1
ATOM 2088 O O . ILE A 1 256 ? -13.422 -26.578 -15.102 1 98.69 256 ILE A O 1
ATOM 2092 N N . VAL A 1 257 ? -13.305 -28.797 -14.656 1 98.56 257 VAL A N 1
ATOM 2093 C CA . VAL A 1 257 ? -12.047 -28.906 -15.383 1 98.56 257 VAL A CA 1
ATOM 2094 C C . VAL A 1 257 ? -12.32 -29.234 -16.844 1 98.56 257 VAL A C 1
ATOM 2096 O O . VAL A 1 257 ? -13.164 -30.094 -17.141 1 98.56 257 VAL A O 1
ATOM 2099 N N . PHE A 1 258 ? -11.609 -28.5 -17.75 1 98 258 PHE A N 1
ATOM 2100 C CA . PHE A 1 258 ? -11.844 -28.766 -19.156 1 98 258 PHE A CA 1
ATOM 2101 C C . PHE A 1 258 ? -10.531 -28.75 -19.938 1 98 258 PHE A C 1
ATOM 2103 O O . PHE A 1 258 ? -9.508 -28.281 -19.438 1 98 258 PHE A O 1
ATOM 2110 N N . SER A 1 259 ? -10.516 -29.391 -21.078 1 96.31 259 SER A N 1
ATOM 2111 C CA . SER A 1 259 ? -9.562 -29.25 -22.172 1 96.31 259 SER A CA 1
ATOM 2112 C C . SER A 1 259 ? -10.258 -28.766 -23.453 1 96.31 259 SER A C 1
ATOM 2114 O O . SER A 1 259 ? -11.484 -28.656 -23.484 1 96.31 259 SER A O 1
ATOM 2116 N N . GLU A 1 260 ? -9.461 -28.453 -24.391 1 94.44 260 GLU A N 1
ATOM 2117 C CA . GLU A 1 260 ? -10.062 -28.031 -25.641 1 94.44 260 GLU A CA 1
ATOM 2118 C C . GLU A 1 260 ? -10.961 -29.125 -26.219 1 94.44 260 GLU A C 1
ATOM 2120 O O . GLU A 1 260 ? -11.953 -28.828 -26.891 1 94.44 260 GLU A O 1
ATOM 2125 N N . GLU A 1 261 ? -10.727 -30.281 -25.891 1 95.88 261 GLU A N 1
ATOM 2126 C CA . GLU A 1 261 ? -11.469 -31.422 -26.422 1 95.88 261 GLU A CA 1
ATOM 2127 C C . GLU A 1 261 ? -12.883 -31.469 -25.859 1 95.88 261 GLU A C 1
ATOM 2129 O O . GLU A 1 261 ? -13.82 -31.844 -26.578 1 95.88 261 GLU A O 1
ATOM 2134 N N . ASN A 1 262 ? -13.031 -31.078 -24.672 1 96.88 262 ASN A N 1
ATOM 2135 C CA . ASN A 1 262 ? -14.336 -31.281 -24.047 1 96.88 262 ASN A CA 1
ATOM 2136 C C . ASN A 1 262 ? -14.969 -29.969 -23.609 1 96.88 262 ASN A C 1
ATOM 2138 O O . ASN A 1 262 ? -16.031 -29.969 -22.984 1 96.88 262 ASN A O 1
ATOM 2142 N N . PHE A 1 263 ? -14.391 -28.891 -23.875 1 97.31 263 PHE A N 1
ATOM 2143 C CA . PHE A 1 263 ? -14.867 -27.578 -23.422 1 97.31 263 PHE A CA 1
ATOM 2144 C C . PHE A 1 263 ? -16.312 -27.359 -23.844 1 97.31 263 PHE A C 1
ATOM 2146 O O . PHE A 1 263 ? -17.156 -27 -23.016 1 97.31 263 PHE A O 1
ATOM 2153 N N . LEU A 1 264 ? -16.625 -27.531 -25.078 1 97.06 264 LEU A N 1
ATOM 2154 C CA . LEU A 1 264 ? -17.969 -27.266 -25.594 1 97.06 264 LEU A CA 1
ATOM 2155 C C . LEU A 1 264 ? -19 -28.172 -24.922 1 97.06 264 LEU A C 1
ATOM 2157 O O . LEU A 1 264 ? -20.109 -27.734 -24.641 1 97.06 264 LEU A O 1
ATOM 2161 N N . LYS A 1 265 ? -18.609 -29.359 -24.719 1 97.56 265 LYS A N 1
ATOM 2162 C CA . LYS A 1 265 ? -19.516 -30.266 -24.016 1 97.56 265 LYS A CA 1
ATOM 2163 C C . LYS A 1 265 ? -19.828 -29.766 -22.609 1 97.56 265 LYS A C 1
ATOM 2165 O O . LYS A 1 265 ? -20.984 -29.703 -22.219 1 97.56 265 LYS A O 1
ATOM 2170 N N . ARG A 1 266 ? -18.781 -29.391 -21.875 1 97.62 266 ARG A N 1
ATOM 2171 C CA . ARG A 1 266 ? -18.953 -28.906 -20.5 1 97.62 266 ARG A CA 1
ATOM 2172 C C . ARG A 1 266 ? -19.734 -27.594 -20.484 1 97.62 266 ARG A C 1
ATOM 2174 O O . ARG A 1 266 ? -20.578 -27.391 -19.625 1 97.62 266 ARG A O 1
ATOM 2181 N N . LEU A 1 267 ? -19.438 -26.766 -21.453 1 97.69 267 LEU A N 1
ATOM 2182 C CA . LEU A 1 267 ? -20.125 -25.484 -21.578 1 97.69 267 LEU A CA 1
ATOM 2183 C C . LEU A 1 267 ? -21.625 -25.703 -21.812 1 97.69 267 LEU A C 1
ATOM 2185 O O . LEU A 1 267 ? -22.453 -25.078 -21.141 1 97.69 267 LEU A O 1
ATOM 2189 N N . ASN A 1 268 ? -21.922 -26.578 -22.672 1 97 268 ASN A N 1
ATOM 2190 C CA . ASN A 1 268 ? -23.312 -26.859 -22.984 1 97 268 ASN A CA 1
ATOM 2191 C C . ASN A 1 268 ? -24.047 -27.484 -21.797 1 97 268 ASN A C 1
ATOM 2193 O O . ASN A 1 268 ? -25.203 -27.172 -21.547 1 97 268 ASN A O 1
ATOM 2197 N N . GLU A 1 269 ? -23.359 -28.359 -21.156 1 97.31 269 GLU A N 1
ATOM 2198 C CA . GLU A 1 269 ? -23.922 -28.938 -19.938 1 97.31 269 GLU A CA 1
ATOM 2199 C C . GLU A 1 269 ? -24.312 -27.844 -18.938 1 97.31 269 GLU A C 1
ATOM 2201 O O . GLU A 1 269 ? -25.406 -27.891 -18.359 1 97.31 269 GLU A O 1
ATOM 2206 N N . TYR A 1 270 ? -23.484 -26.891 -18.719 1 97.69 270 TYR A N 1
ATOM 2207 C CA . TYR A 1 270 ? -23.734 -25.797 -17.797 1 97.69 270 TYR A CA 1
ATOM 2208 C C . TYR A 1 270 ? -24.859 -24.906 -18.312 1 97.69 270 TYR A C 1
ATOM 2210 O O . TYR A 1 270 ? -25.797 -24.594 -17.578 1 97.69 270 TYR A O 1
ATOM 2218 N N . LEU A 1 271 ? -24.828 -24.594 -19.594 1 97.12 271 LEU A N 1
ATOM 2219 C CA . LEU A 1 271 ? -25.734 -23.609 -20.172 1 97.12 271 LEU A CA 1
ATOM 2220 C C . LEU A 1 271 ? -27.141 -24.188 -20.312 1 97.12 271 LEU A C 1
ATOM 2222 O O . LEU A 1 271 ? -28.109 -23.438 -20.484 1 97.12 271 LEU A O 1
ATOM 2226 N N . THR A 1 272 ? -27.281 -25.422 -20.297 1 96.81 272 THR A N 1
ATOM 2227 C CA . THR A 1 272 ? -28.594 -26.062 -20.344 1 96.81 272 THR A CA 1
ATOM 2228 C C . THR A 1 272 ? -29.422 -25.672 -19.125 1 96.81 272 THR A C 1
ATOM 2230 O O . THR A 1 272 ? -30.641 -25.5 -19.219 1 96.81 272 THR A O 1
ATOM 2233 N N . ASP A 1 273 ? -28.781 -25.594 -17.938 1 96.56 273 ASP A N 1
ATOM 2234 C CA . ASP A 1 273 ? -29.453 -25.203 -16.703 1 96.56 273 ASP A CA 1
ATOM 2235 C C . ASP A 1 273 ? -28.469 -24.5 -15.758 1 96.56 273 ASP A C 1
ATOM 2237 O O . ASP A 1 273 ? -28.172 -25.016 -14.688 1 96.56 273 ASP A O 1
ATOM 2241 N N . PRO A 1 274 ? -28.125 -23.312 -16.078 1 96.62 274 PRO A N 1
ATOM 2242 C CA . PRO A 1 274 ? -27.109 -22.609 -15.305 1 96.62 274 PRO A CA 1
ATOM 2243 C C . PRO A 1 274 ? -27.547 -22.344 -13.867 1 96.62 274 PRO A C 1
ATOM 2245 O O . PRO A 1 274 ? -26.703 -22.109 -12.992 1 96.62 274 PRO A O 1
ATOM 2248 N N . GLY A 1 275 ? -28.797 -22.438 -13.539 1 95.44 275 GLY A N 1
ATOM 2249 C CA . GLY A 1 275 ? -29.312 -22.203 -12.195 1 95.44 275 GLY A CA 1
ATOM 2250 C C . GLY A 1 275 ? -29.375 -23.453 -11.344 1 95.44 275 GLY A C 1
ATOM 2251 O O . GLY A 1 275 ? -29.797 -23.406 -10.195 1 95.44 275 GLY A O 1
ATOM 2252 N N . ASN A 1 276 ? -28.922 -24.547 -11.961 1 96.88 276 ASN A N 1
ATOM 2253 C CA . ASN A 1 276 ? -28.953 -25.812 -11.234 1 96.88 276 ASN A CA 1
ATOM 2254 C C . ASN A 1 276 ? -28.172 -25.734 -9.93 1 96.88 276 ASN A C 1
ATOM 2256 O O . ASN A 1 276 ? -27.062 -25.188 -9.898 1 96.88 276 ASN A O 1
ATOM 2260 N N . GLN A 1 277 ? -28.656 -26.359 -8.898 1 97 277 GLN A N 1
ATOM 2261 C CA . GLN A 1 277 ? -28.078 -26.312 -7.566 1 97 277 GLN A CA 1
ATOM 2262 C C . GLN A 1 277 ? -26.703 -26.969 -7.551 1 97 277 GLN A C 1
ATOM 2264 O O . GLN A 1 277 ? -25.844 -26.625 -6.734 1 97 277 GLN A O 1
ATOM 2269 N N . GLN A 1 278 ? -26.469 -27.812 -8.453 1 97.62 278 GLN A N 1
ATOM 2270 C CA . GLN A 1 278 ? -25.188 -28.5 -8.5 1 97.62 278 GLN A CA 1
ATOM 2271 C C . GLN A 1 278 ? -24.031 -27.516 -8.727 1 97.62 278 GLN A C 1
ATOM 2273 O O . GLN A 1 278 ? -22.953 -27.672 -8.164 1 97.62 278 GLN A O 1
ATOM 2278 N N . TRP A 1 279 ? -24.359 -26.531 -9.547 1 98.19 279 TRP A N 1
ATOM 2279 C CA . TRP A 1 279 ? -23.312 -25.547 -9.836 1 98.19 279 TRP A CA 1
ATOM 2280 C C . TRP A 1 279 ? -23.031 -24.688 -8.609 1 98.19 279 TRP A C 1
ATOM 2282 O O . TRP A 1 279 ? -21.875 -24.312 -8.375 1 98.19 279 TRP A O 1
ATOM 2292 N N . LEU A 1 280 ? -24.031 -24.406 -7.832 1 98.12 280 LEU A N 1
ATOM 2293 C CA . LEU A 1 280 ? -23.859 -23.625 -6.617 1 98.12 280 LEU A CA 1
ATOM 2294 C C . LEU A 1 280 ? -23.031 -24.391 -5.586 1 98.12 280 LEU A C 1
ATOM 2296 O O . LEU A 1 280 ? -22.234 -23.797 -4.852 1 98.12 280 LEU A O 1
ATOM 2300 N N . GLN A 1 281 ? -23.25 -25.656 -5.582 1 98.38 281 GLN A N 1
ATOM 2301 C CA . GLN A 1 281 ? -22.453 -26.484 -4.684 1 98.38 281 GLN A CA 1
ATOM 2302 C C . GLN A 1 281 ? -20.984 -26.484 -5.078 1 98.38 281 GLN A C 1
ATOM 2304 O O . GLN A 1 281 ? -20.109 -26.359 -4.223 1 98.38 281 GLN A O 1
ATOM 2309 N N . ILE A 1 282 ? -20.719 -26.609 -6.355 1 98.69 282 ILE A N 1
ATOM 2310 C CA . ILE A 1 282 ? -19.344 -26.578 -6.859 1 98.69 282 ILE A CA 1
ATOM 2311 C C . ILE A 1 282 ? -18.703 -25.234 -6.531 1 98.69 282 ILE A C 1
ATOM 2313 O O . ILE A 1 282 ? -17.562 -25.188 -6.082 1 98.69 282 ILE A O 1
ATOM 2317 N N . ARG A 1 283 ? -19.469 -24.156 -6.707 1 98.62 283 ARG A N 1
ATOM 2318 C CA . ARG A 1 283 ? -19 -22.828 -6.375 1 98.62 283 ARG A CA 1
ATOM 2319 C C . ARG A 1 283 ? -18.625 -22.719 -4.898 1 98.62 283 ARG A C 1
ATOM 2321 O O . ARG A 1 283 ? -17.594 -22.172 -4.551 1 98.62 283 ARG A O 1
ATOM 2328 N N . SER A 1 284 ? -19.438 -23.25 -4.066 1 98.56 284 SER A N 1
ATOM 2329 C CA . SER A 1 284 ? -19.219 -23.203 -2.625 1 98.56 284 SER A CA 1
ATOM 2330 C C . SER A 1 284 ? -17.953 -23.969 -2.238 1 98.56 284 SER A C 1
ATOM 2332 O O . SER A 1 284 ? -17.156 -23.5 -1.414 1 98.56 284 SER A O 1
ATOM 2334 N N . LEU A 1 285 ? -17.797 -25.094 -2.822 1 98.62 285 LEU A N 1
ATOM 2335 C CA . LEU A 1 285 ? -16.625 -25.906 -2.537 1 98.62 285 LEU A CA 1
ATOM 2336 C C . LEU A 1 285 ? -15.352 -25.234 -3.057 1 98.62 285 LEU A C 1
ATOM 2338 O O . LEU A 1 285 ? -14.281 -25.375 -2.455 1 98.62 285 LEU A O 1
ATOM 2342 N N . GLY A 1 286 ? -15.477 -24.547 -4.176 1 98.81 286 GLY A N 1
ATOM 2343 C CA . GLY A 1 286 ? -14.352 -23.781 -4.68 1 98.81 286 GLY A CA 1
ATOM 2344 C C . GLY A 1 286 ? -13.898 -22.703 -3.721 1 98.81 286 GLY A C 1
ATOM 2345 O O . GLY A 1 286 ? -12.703 -22.578 -3.436 1 98.81 286 GLY A O 1
ATOM 2346 N N . ARG A 1 287 ? -14.828 -21.953 -3.266 1 98.62 287 ARG A N 1
ATOM 2347 C CA . ARG A 1 287 ? -14.516 -20.906 -2.293 1 98.62 287 ARG A CA 1
ATOM 2348 C C . ARG A 1 287 ? -13.922 -21.5 -1.023 1 98.62 287 ARG A C 1
ATOM 2350 O O . ARG A 1 287 ? -12.969 -20.953 -0.464 1 98.62 287 ARG A O 1
ATOM 2357 N N . ALA A 1 288 ? -14.461 -22.594 -0.575 1 98.44 288 ALA A N 1
ATOM 2358 C CA . ALA A 1 288 ? -13.953 -23.281 0.612 1 98.44 288 ALA A CA 1
ATOM 2359 C C . ALA A 1 288 ? -12.508 -23.734 0.415 1 98.44 288 ALA A C 1
ATOM 2361 O O . ALA A 1 288 ? -11.711 -23.703 1.351 1 98.44 288 ALA A O 1
ATOM 2362 N N . LEU A 1 289 ? -12.195 -24.188 -0.764 1 98.75 289 LEU A N 1
ATOM 2363 C CA . LEU A 1 289 ? -10.82 -24.594 -1.061 1 98.75 289 LEU A CA 1
ATOM 2364 C C . LEU A 1 289 ? -9.859 -23.422 -0.884 1 98.75 289 LEU A C 1
ATOM 2366 O O . LEU A 1 289 ? -8.781 -23.578 -0.309 1 98.75 289 LEU A O 1
ATOM 2370 N N . ILE A 1 290 ? -10.234 -22.266 -1.395 1 98.5 290 ILE A N 1
ATOM 2371 C CA . ILE A 1 290 ? -9.406 -21.078 -1.264 1 98.5 290 ILE A CA 1
ATOM 2372 C C . ILE A 1 290 ? -9.172 -20.766 0.214 1 98.5 290 ILE A C 1
ATOM 2374 O O . ILE A 1 290 ? -8.031 -20.547 0.633 1 98.5 290 ILE A O 1
ATOM 2378 N N . GLU A 1 291 ? -10.156 -20.828 0.998 1 97.81 291 GLU A N 1
ATOM 2379 C CA . GLU A 1 291 ? -10.07 -20.531 2.426 1 97.81 291 GLU A CA 1
ATOM 2380 C C . GLU A 1 291 ? -9.148 -21.516 3.137 1 97.81 291 GLU A C 1
ATOM 2382 O O . GLU A 1 291 ? -8.398 -21.141 4.035 1 97.81 291 GLU A O 1
ATOM 2387 N N . ARG A 1 292 ? -9.227 -22.656 2.672 1 97.56 292 ARG A N 1
ATOM 2388 C CA . ARG A 1 292 ? -8.531 -23.734 3.379 1 97.56 292 ARG A CA 1
ATOM 2389 C C . ARG A 1 292 ? -7.07 -23.812 2.949 1 97.56 292 ARG A C 1
ATOM 2391 O O . ARG A 1 292 ? -6.199 -24.156 3.75 1 97.56 292 ARG A O 1
ATOM 2398 N N . LYS A 1 293 ? -6.793 -23.438 1.699 1 98.12 293 LYS A N 1
ATOM 2399 C CA . LYS A 1 293 ? -5.469 -23.828 1.212 1 98.12 293 LYS A CA 1
ATOM 2400 C C . LYS A 1 293 ? -4.762 -22.656 0.553 1 98.12 293 LYS A C 1
ATOM 2402 O O . LYS A 1 293 ? -3.547 -22.688 0.352 1 98.12 293 LYS A O 1
ATOM 2407 N N . HIS A 1 294 ? -5.492 -21.562 0.145 1 98.31 294 HIS A N 1
ATOM 2408 C CA . HIS A 1 294 ? -4.848 -20.672 -0.812 1 98.31 294 HIS A CA 1
ATOM 2409 C C . HIS A 1 294 ? -5.027 -19.219 -0.411 1 98.31 294 HIS A C 1
ATOM 2411 O O . HIS A 1 294 ? -5.23 -18.344 -1.268 1 98.31 294 HIS A O 1
ATOM 2417 N N . THR A 1 295 ? -4.945 -18.953 0.896 1 97.88 295 THR A N 1
ATOM 2418 C CA . THR A 1 295 ? -4.883 -17.578 1.367 1 97.88 295 THR A CA 1
ATOM 2419 C C . THR A 1 295 ? -3.439 -17.156 1.626 1 97.88 295 THR A C 1
ATOM 2421 O O . THR A 1 295 ? -2.551 -18 1.728 1 97.88 295 THR A O 1
ATOM 2424 N N . ILE A 1 296 ? -3.17 -15.938 1.738 1 97.19 296 ILE A N 1
ATOM 2425 C CA . ILE A 1 296 ? -1.832 -15.398 1.963 1 97.19 296 ILE A CA 1
ATOM 2426 C C . ILE A 1 296 ? -1.303 -15.883 3.312 1 97.19 296 ILE A C 1
ATOM 2428 O O . ILE A 1 296 ? -0.127 -16.234 3.436 1 97.19 296 ILE A O 1
ATOM 2432 N N . ASN A 1 297 ? -2.156 -15.93 4.289 1 96.88 297 ASN A N 1
ATOM 2433 C CA . ASN A 1 297 ? -1.716 -16.391 5.602 1 96.88 297 ASN A CA 1
ATOM 2434 C C . ASN A 1 297 ? -1.177 -17.812 5.543 1 96.88 297 ASN A C 1
ATOM 2436 O O . ASN A 1 297 ? -0.192 -18.141 6.211 1 96.88 297 ASN A O 1
ATOM 2440 N N . ILE A 1 298 ? -1.804 -18.594 4.777 1 97.56 298 ILE A N 1
ATOM 2441 C CA . ILE A 1 298 ? -1.369 -19.969 4.625 1 97.56 298 ILE A CA 1
ATOM 2442 C C . ILE A 1 298 ? -0.005 -20.016 3.941 1 97.56 298 ILE A C 1
ATOM 2444 O O . ILE A 1 298 ? 0.863 -20.812 4.32 1 97.56 298 ILE A O 1
ATOM 2448 N N . ARG A 1 299 ? 0.157 -19.172 2.934 1 97.44 299 ARG A N 1
ATOM 2449 C CA . ARG A 1 299 ? 1.451 -19.094 2.264 1 97.44 299 ARG A CA 1
ATOM 2450 C C . ARG A 1 299 ? 2.543 -18.656 3.236 1 97.44 299 ARG A C 1
ATOM 2452 O O . ARG A 1 299 ? 3.65 -19.203 3.215 1 97.44 299 ARG A O 1
ATOM 2459 N N . LEU A 1 300 ? 2.262 -17.672 4.043 1 97.88 300 LEU A N 1
ATOM 2460 C CA . LEU A 1 300 ? 3.232 -17.188 5.02 1 97.88 300 LEU A CA 1
ATOM 2461 C C . LEU A 1 300 ? 3.592 -18.281 6.02 1 97.88 300 LEU A C 1
ATOM 2463 O O . LEU A 1 300 ? 4.762 -18.438 6.383 1 97.88 300 LEU A O 1
ATOM 2467 N N . ASP A 1 301 ? 2.602 -19.016 6.461 1 97.62 301 ASP A N 1
ATOM 2468 C CA . ASP A 1 301 ? 2.842 -20.125 7.367 1 97.62 301 ASP A CA 1
ATOM 2469 C C . ASP A 1 301 ? 3.775 -21.156 6.73 1 97.62 301 ASP A C 1
ATOM 2471 O O . ASP A 1 301 ? 4.699 -21.656 7.383 1 97.62 301 ASP A O 1
ATOM 2475 N N . SER A 1 302 ? 3.475 -21.453 5.508 1 97.31 302 SER A N 1
ATOM 2476 C CA . SER A 1 302 ? 4.289 -22.438 4.809 1 97.31 302 SER A CA 1
ATOM 2477 C C . SER A 1 302 ? 5.738 -21.984 4.688 1 97.31 302 SER A C 1
ATOM 2479 O O . SER A 1 302 ? 6.664 -22.766 4.895 1 97.31 302 SER A O 1
ATOM 2481 N N . LEU A 1 303 ? 5.926 -20.75 4.352 1 97.75 303 LEU A N 1
ATOM 2482 C CA . LEU A 1 303 ? 7.27 -20.188 4.227 1 97.75 303 LEU A CA 1
ATOM 2483 C C . LEU A 1 303 ? 7.988 -20.188 5.57 1 97.75 303 LEU A C 1
ATOM 2485 O O . LEU A 1 303 ? 9.141 -20.625 5.664 1 97.75 303 LEU A O 1
ATOM 2489 N N . GLU A 1 304 ? 7.316 -19.703 6.578 1 97.88 304 GLU A N 1
ATOM 2490 C CA . GLU A 1 304 ? 7.898 -19.672 7.918 1 97.88 304 GLU A CA 1
ATOM 2491 C C . GLU A 1 304 ? 8.312 -21.062 8.383 1 97.88 304 GLU A C 1
ATOM 2493 O O . GLU A 1 304 ? 9.398 -21.25 8.922 1 97.88 304 GLU A O 1
ATOM 2498 N N . THR A 1 305 ? 7.43 -22 8.18 1 97.06 305 THR A N 1
ATOM 2499 C CA . THR A 1 305 ? 7.719 -23.391 8.547 1 97.06 305 THR A CA 1
ATOM 2500 C C . THR A 1 305 ? 8.953 -23.891 7.805 1 97.06 305 THR A C 1
ATOM 2502 O O . THR A 1 305 ? 9.828 -24.531 8.406 1 97.06 305 THR A O 1
ATOM 2505 N N . HIS A 1 306 ? 8.992 -23.609 6.516 1 96.94 306 HIS A N 1
ATOM 2506 C CA . HIS A 1 306 ? 10.117 -24.062 5.703 1 96.94 306 HIS A CA 1
ATOM 2507 C C . HIS A 1 306 ? 11.43 -23.453 6.199 1 96.94 306 HIS A C 1
ATOM 2509 O O . HIS A 1 306 ? 12.438 -24.156 6.289 1 96.94 306 HIS A O 1
ATOM 2515 N N . VAL A 1 307 ? 11.438 -22.203 6.551 1 97.12 307 VAL A N 1
ATOM 2516 C CA . VAL A 1 307 ? 12.625 -21.531 7.062 1 97.12 307 VAL A CA 1
ATOM 2517 C C . VAL A 1 307 ? 13.055 -22.172 8.383 1 97.12 307 VAL A C 1
ATOM 2519 O O . VAL A 1 307 ? 14.242 -22.438 8.578 1 97.12 307 VAL A O 1
ATOM 2522 N N . ARG A 1 308 ? 12.156 -22.406 9.234 1 96.38 308 ARG A N 1
ATOM 2523 C CA . ARG A 1 308 ? 12.469 -23 10.539 1 96.38 308 ARG A CA 1
ATOM 2524 C C . ARG A 1 308 ? 13.008 -24.406 10.383 1 96.38 308 ARG A C 1
ATOM 2526 O O . ARG A 1 308 ? 13.938 -24.812 11.094 1 96.38 308 ARG A O 1
ATOM 2533 N N . GLN A 1 309 ? 12.383 -25.125 9.477 1 95.38 309 GLN A N 1
ATOM 2534 C CA . GLN A 1 309 ? 12.875 -26.469 9.211 1 95.38 309 GLN A CA 1
ATOM 2535 C C . GLN A 1 309 ? 14.305 -26.438 8.672 1 95.38 309 GLN A C 1
ATOM 2537 O O . GLN A 1 309 ? 15.109 -27.328 8.992 1 95.38 309 GLN A O 1
ATOM 2542 N N . TRP A 1 310 ? 14.578 -25.484 7.828 1 94.69 310 TRP A N 1
ATOM 2543 C CA . TRP A 1 310 ? 15.938 -25.328 7.336 1 94.69 310 TRP A CA 1
ATOM 2544 C C . TRP A 1 310 ? 16.922 -25.094 8.484 1 94.69 310 TRP A C 1
ATOM 2546 O O . TRP A 1 310 ? 17.969 -25.734 8.547 1 94.69 310 TRP A O 1
ATOM 2556 N N . HIS A 1 311 ? 16.594 -24.25 9.422 1 93.69 311 HIS A N 1
ATOM 2557 C CA . HIS A 1 311 ? 17.469 -23.891 10.539 1 93.69 311 HIS A CA 1
ATOM 2558 C C . HIS A 1 311 ? 17.641 -25.062 11.5 1 93.69 311 HIS A C 1
ATOM 2560 O O . HIS A 1 311 ? 18.688 -25.219 12.117 1 93.69 311 HIS A O 1
ATOM 2566 N N . SER A 1 312 ? 16.625 -25.891 11.594 1 92.44 312 SER A N 1
ATOM 2567 C CA . SER A 1 312 ? 16.703 -27.047 12.5 1 92.44 312 SER A CA 1
ATOM 2568 C C . SER A 1 312 ? 17.438 -28.203 11.852 1 92.44 312 SER A C 1
ATOM 2570 O O . SER A 1 312 ? 17.703 -29.219 12.508 1 92.44 312 SER A O 1
ATOM 2572 N N . GLY A 1 313 ? 17.688 -28.125 10.57 1 89.81 313 GLY A N 1
ATOM 2573 C CA . GLY A 1 313 ? 18.406 -29.188 9.875 1 89.81 313 GLY A CA 1
ATOM 2574 C C . GLY A 1 313 ? 17.5 -30.266 9.312 1 89.81 313 GLY A C 1
ATOM 2575 O O . GLY A 1 313 ? 17.984 -31.281 8.812 1 89.81 313 GLY A O 1
ATOM 2576 N N . GLU A 1 314 ? 16.25 -30.047 9.312 1 87.12 314 GLU A N 1
ATOM 2577 C CA . GLU A 1 314 ? 15.281 -31.062 8.875 1 87.12 314 GLU A CA 1
ATOM 2578 C C . GLU A 1 314 ? 15.258 -31.172 7.352 1 87.12 314 GLU A C 1
ATOM 2580 O O . GLU A 1 314 ? 14.844 -32.188 6.809 1 87.12 314 GLU A O 1
ATOM 2585 N N . LEU A 1 315 ? 15.484 -30.094 6.59 1 80.62 315 LEU A N 1
ATOM 2586 C CA . LEU A 1 315 ? 15.43 -30.109 5.133 1 80.62 315 LEU A CA 1
ATOM 2587 C C . LEU A 1 315 ? 16.703 -30.703 4.547 1 80.62 315 LEU A C 1
ATOM 2589 O O . LEU A 1 315 ? 16.812 -30.906 3.336 1 80.62 315 LEU A O 1
ATOM 2593 N N . GLY A 1 316 ? 17.516 -31.438 5.223 1 64.31 316 GLY A N 1
ATOM 2594 C CA . GLY A 1 316 ? 18.734 -32.094 4.758 1 64.31 316 GLY A CA 1
ATOM 2595 C C . GLY A 1 316 ? 19.922 -31.141 4.746 1 64.31 316 GLY A C 1
ATOM 2596 O O . GLY A 1 316 ? 19.828 -29.984 5.164 1 64.31 316 GLY A O 1
ATOM 2597 N N . ALA A 1 317 ? 21.156 -31.719 3.863 1 54.91 317 ALA A N 1
ATOM 2598 C CA . ALA A 1 317 ? 22.516 -31.219 3.965 1 54.91 317 ALA A CA 1
ATOM 2599 C C . ALA A 1 317 ? 22.609 -29.766 3.533 1 54.91 317 ALA A C 1
ATOM 2601 O O . ALA A 1 317 ? 21.938 -29.344 2.586 1 54.91 317 ALA A O 1
ATOM 2602 N N . LYS A 1 318 ? 22.828 -28.859 4.492 1 52.53 318 LYS A N 1
ATOM 2603 C CA . LYS A 1 318 ? 23.219 -27.453 4.363 1 52.53 318 LYS A CA 1
ATOM 2604 C C . LYS A 1 318 ? 24.172 -27.25 3.201 1 52.53 318 LYS A C 1
ATOM 2606 O O . LYS A 1 318 ? 24.828 -28.188 2.758 1 52.53 318 LYS A O 1
ATOM 2611 N N . ARG A 1 319 ? 24.281 -25.906 2.539 1 55.16 319 ARG A N 1
ATOM 2612 C CA . ARG A 1 319 ? 25.219 -25.469 1.507 1 55.16 319 ARG A CA 1
ATOM 2613 C C . ARG A 1 319 ? 26.578 -26.125 1.685 1 55.16 319 ARG A C 1
ATOM 2615 O O . ARG A 1 319 ? 27.078 -26.25 2.807 1 55.16 319 ARG A O 1
ATOM 2622 N N . SER A 1 320 ? 26.906 -27.172 0.848 1 43.84 320 SER A N 1
ATOM 2623 C CA . SER A 1 320 ? 28.281 -27.656 0.898 1 43.84 320 SER A CA 1
ATOM 2624 C C . SER A 1 320 ? 29.281 -26.5 0.864 1 43.84 320 SER A C 1
ATOM 2626 O O . SER A 1 320 ? 29.016 -25.469 0.261 1 43.84 320 SER A O 1
ATOM 2628 N N . MET B 1 1 ? -2.254 24.109 -23.625 1 34.75 1 MET B N 1
ATOM 2629 C CA . MET B 1 1 ? -1.065 23.484 -23.062 1 34.75 1 MET B CA 1
ATOM 2630 C C . MET B 1 1 ? -1.292 21.984 -22.859 1 34.75 1 MET B C 1
ATOM 2632 O O . MET B 1 1 ? -2.375 21.578 -22.438 1 34.75 1 MET B O 1
ATOM 2636 N N . SER B 1 2 ? -0.669 21.078 -23.391 1 43.38 2 SER B N 1
ATOM 2637 C CA . SER B 1 2 ? -0.88 19.641 -23.609 1 43.38 2 SER B CA 1
ATOM 2638 C C . SER B 1 2 ? -1.157 18.922 -22.297 1 43.38 2 SER B C 1
ATOM 2640 O O . SER B 1 2 ? -0.573 19.25 -21.266 1 43.38 2 SER B O 1
ATOM 2642 N N . ASN B 1 3 ? -2.432 18.375 -21.938 1 59.44 3 ASN B N 1
ATOM 2643 C CA . ASN B 1 3 ? -3.186 17.656 -20.922 1 59.44 3 ASN B CA 1
ATOM 2644 C C . ASN B 1 3 ? -2.387 16.484 -20.344 1 59.44 3 ASN B C 1
ATOM 2646 O O . ASN B 1 3 ? -2.961 15.469 -19.953 1 59.44 3 ASN B O 1
ATOM 2650 N N . SER B 1 4 ? -0.974 16.516 -20.516 1 78 4 SER B N 1
ATOM 2651 C CA . SER B 1 4 ? -0.139 15.398 -20.109 1 78 4 SER B CA 1
ATOM 2652 C C . SER B 1 4 ? 0.165 15.445 -18.625 1 78 4 SER B C 1
ATOM 2654 O O . SER B 1 4 ? 0.228 16.516 -18.031 1 78 4 SER B O 1
ATOM 2656 N N . LYS B 1 5 ? 0.235 14.375 -17.984 1 91.69 5 LYS B N 1
ATOM 2657 C CA . LYS B 1 5 ? 0.593 14.242 -16.578 1 91.69 5 LYS B CA 1
ATOM 2658 C C . LYS B 1 5 ? 1.958 14.867 -16.297 1 91.69 5 LYS B C 1
ATOM 2660 O O . LYS B 1 5 ? 2.904 14.672 -17.062 1 91.69 5 LYS B O 1
ATOM 2665 N N . LEU B 1 6 ? 2.076 15.812 -15.266 1 97.06 6 LEU B N 1
ATOM 2666 C CA . LEU B 1 6 ? 3.355 16.328 -14.805 1 97.06 6 LEU B CA 1
ATOM 2667 C C . LEU B 1 6 ? 4.273 15.203 -14.359 1 97.06 6 LEU B C 1
ATOM 2669 O O . LEU B 1 6 ? 3.82 14.234 -13.742 1 97.06 6 LEU B O 1
ATOM 2673 N N . ARG B 1 7 ? 5.562 15.391 -14.734 1 98 7 ARG B N 1
ATOM 2674 C CA . ARG B 1 7 ? 6.57 14.438 -14.281 1 98 7 ARG B CA 1
ATOM 2675 C C . ARG B 1 7 ? 7.074 14.789 -12.883 1 98 7 ARG B C 1
ATOM 2677 O O . ARG B 1 7 ? 7.641 15.867 -12.68 1 98 7 ARG B O 1
ATOM 2684 N N . LEU B 1 8 ? 6.887 13.883 -11.875 1 98.56 8 LEU B N 1
ATOM 2685 C CA . LEU B 1 8 ? 7.254 14.078 -10.477 1 98.56 8 LEU B CA 1
ATOM 2686 C C . LEU B 1 8 ? 8.5 13.273 -10.125 1 98.56 8 LEU B C 1
ATOM 2688 O O . LEU B 1 8 ? 8.562 12.07 -10.383 1 98.56 8 LEU B O 1
ATOM 2692 N N . GLY B 1 9 ? 9.586 13.953 -9.664 1 98.31 9 GLY B N 1
ATOM 2693 C CA . GLY B 1 9 ? 10.602 13.273 -8.883 1 98.31 9 GLY B CA 1
ATOM 2694 C C . GLY B 1 9 ? 10.266 13.195 -7.406 1 98.31 9 GLY B C 1
ATOM 2695 O O . GLY B 1 9 ? 10.359 14.195 -6.691 1 98.31 9 GLY B O 1
ATOM 2696 N N . LEU B 1 10 ? 9.797 12.062 -6.918 1 98.31 10 LEU B N 1
ATOM 2697 C CA . LEU B 1 10 ? 9.398 11.875 -5.523 1 98.31 10 LEU B CA 1
ATOM 2698 C C . LEU B 1 10 ? 10.562 11.352 -4.695 1 98.31 10 LEU B C 1
ATOM 2700 O O . LEU B 1 10 ? 11.062 10.25 -4.941 1 98.31 10 LEU B O 1
ATOM 2704 N N . ILE B 1 11 ? 11.023 12.117 -3.799 1 97.94 11 ILE B N 1
ATOM 2705 C CA . ILE B 1 11 ? 12.148 11.773 -2.938 1 97.94 11 ILE B CA 1
ATOM 2706 C C . ILE B 1 11 ? 11.641 11.164 -1.636 1 97.94 11 ILE B C 1
ATOM 2708 O O . ILE B 1 11 ? 10.992 11.844 -0.836 1 97.94 11 ILE B O 1
ATOM 2712 N N . LEU B 1 12 ? 11.875 9.938 -1.42 1 96.56 12 LEU B N 1
ATOM 2713 C CA . LEU B 1 12 ? 11.422 9.227 -0.226 1 96.56 12 LEU B CA 1
ATOM 2714 C C . LEU B 1 12 ? 12.32 8.039 0.081 1 96.56 12 LEU B C 1
ATOM 2716 O O . LEU B 1 12 ? 13.016 7.539 -0.805 1 96.56 12 LEU B O 1
ATOM 2720 N N . GLN B 1 13 ? 12.359 7.719 1.36 1 94.25 13 GLN B N 1
ATOM 2721 C CA . GLN B 1 13 ? 13 6.477 1.781 1 94.25 13 GLN B CA 1
ATOM 2722 C C . GLN B 1 13 ? 12.086 5.281 1.56 1 94.25 13 GLN B C 1
ATOM 2724 O O . GLN B 1 13 ? 10.984 5.223 2.119 1 94.25 13 GLN B O 1
ATOM 2729 N N . PRO B 1 14 ? 12.562 4.309 0.763 1 93.06 14 PRO B N 1
ATOM 2730 C CA . PRO B 1 14 ? 11.664 3.184 0.468 1 93.06 14 PRO B CA 1
ATOM 2731 C C . PRO B 1 14 ? 11.195 2.457 1.726 1 93.06 14 PRO B C 1
ATOM 2733 O O . PRO B 1 14 ? 10.031 2.057 1.813 1 93.06 14 PRO B O 1
ATOM 2736 N N . ASP B 1 15 ? 12.07 2.299 2.711 1 92.06 15 ASP B N 1
ATOM 2737 C CA . ASP B 1 15 ? 11.719 1.624 3.959 1 92.06 15 ASP B CA 1
ATOM 2738 C C . ASP B 1 15 ? 10.547 2.314 4.648 1 92.06 15 ASP B C 1
ATOM 2740 O O . ASP B 1 15 ? 9.688 1.65 5.23 1 92.06 15 ASP B O 1
ATOM 2744 N N . PHE B 1 16 ? 10.531 3.578 4.574 1 91.25 16 PHE B N 1
ATOM 2745 C CA . PHE B 1 16 ? 9.492 4.359 5.234 1 91.25 16 PHE B CA 1
ATOM 2746 C C . PHE B 1 16 ? 8.117 3.975 4.715 1 91.25 16 PHE B C 1
ATOM 2748 O O . PHE B 1 16 ? 7.195 3.742 5.5 1 91.25 16 PHE B O 1
ATOM 2755 N N . TYR B 1 17 ? 8.023 3.809 3.398 1 91.56 17 TYR B N 1
ATOM 2756 C CA . TYR B 1 17 ? 6.738 3.525 2.766 1 91.56 17 TYR B CA 1
ATOM 2757 C C . TYR B 1 17 ? 6.414 2.037 2.832 1 91.56 17 TYR B C 1
ATOM 2759 O O . TYR B 1 17 ? 5.328 1.65 3.27 1 91.56 17 TYR B O 1
ATOM 2767 N N . ILE B 1 18 ? 7.348 1.232 2.479 1 91.62 18 ILE B N 1
ATOM 2768 C CA . ILE B 1 18 ? 7.094 -0.192 2.289 1 91.62 18 ILE B CA 1
ATOM 2769 C C . ILE B 1 18 ? 6.875 -0.861 3.645 1 91.62 18 ILE B C 1
ATOM 2771 O O . ILE B 1 18 ? 6.035 -1.756 3.771 1 91.62 18 ILE B O 1
ATOM 2775 N N . LEU B 1 19 ? 7.578 -0.416 4.637 1 89 19 LEU B N 1
ATOM 2776 C CA . LEU B 1 19 ? 7.438 -1.005 5.961 1 89 19 LEU B CA 1
ATOM 2777 C C . LEU B 1 19 ? 6.422 -0.23 6.797 1 89 19 LEU B C 1
ATOM 2779 O O . LEU B 1 19 ? 6.285 -0.471 8 1 89 19 LEU B O 1
ATOM 2783 N N . GLU B 1 20 ? 5.758 0.748 6.234 1 83.81 20 GLU B N 1
ATOM 2784 C CA . GLU B 1 20 ? 4.676 1.512 6.848 1 83.81 20 GLU B CA 1
ATOM 2785 C C . GLU B 1 20 ? 5.109 2.111 8.18 1 83.81 20 GLU B C 1
ATOM 2787 O O . GLU B 1 20 ? 4.453 1.902 9.203 1 83.81 20 GLU B O 1
ATOM 2792 N N . LYS B 1 21 ? 6.164 2.889 8.078 1 79.69 21 LYS B N 1
ATOM 2793 C CA . LYS B 1 21 ? 6.75 3.467 9.281 1 79.69 21 LYS B CA 1
ATOM 2794 C C . LYS B 1 21 ? 6.043 4.762 9.672 1 79.69 21 LYS B C 1
ATOM 2796 O O . LYS B 1 21 ? 6.312 5.332 10.734 1 79.69 21 LYS B O 1
ATOM 2801 N N . SER B 1 22 ? 5.113 5.16 8.797 1 74.62 22 SER B N 1
ATOM 2802 C CA . SER B 1 22 ? 4.41 6.406 9.094 1 74.62 22 SER B CA 1
ATOM 2803 C C . SER B 1 22 ? 3.57 6.273 10.359 1 74.62 22 SER B C 1
ATOM 2805 O O . SER B 1 22 ? 2.947 5.238 10.594 1 74.62 22 SER B O 1
ATOM 2807 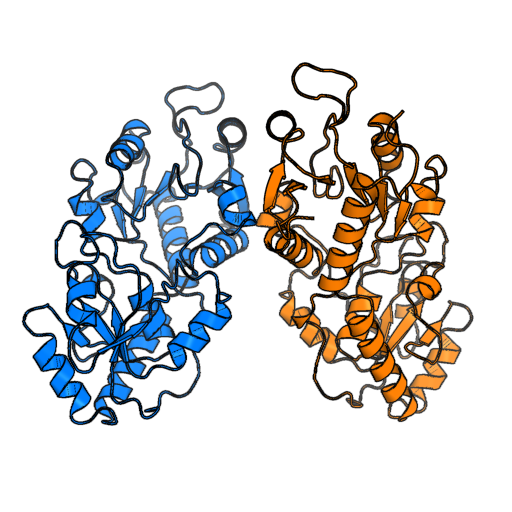N N . VAL B 1 23 ? 3.555 7.379 11.094 1 68.19 23 VAL B N 1
ATOM 2808 C CA . VAL B 1 23 ? 2.771 7.406 12.32 1 68.19 23 VAL B CA 1
ATOM 2809 C C . VAL B 1 23 ? 1.38 7.969 12.039 1 68.19 23 VAL B C 1
ATOM 2811 O O . VAL B 1 23 ? 0.484 7.883 12.883 1 68.19 23 VAL B O 1
ATOM 2814 N N . CYS B 1 24 ? 1.295 8.516 10.898 1 72.19 24 CYS B N 1
ATOM 2815 C CA . CYS B 1 24 ? 0.021 9.094 10.484 1 72.19 24 CYS B CA 1
ATOM 2816 C C . CYS B 1 24 ? -0.643 8.25 9.406 1 72.19 24 CYS B C 1
ATOM 2818 O O . CYS B 1 24 ? -0.004 7.883 8.422 1 72.19 24 CYS B O 1
ATOM 2820 N N . ALA B 1 25 ? -1.935 7.977 9.586 1 69.12 25 ALA B N 1
ATOM 2821 C CA . ALA B 1 25 ? -2.697 7.117 8.688 1 69.12 25 ALA B CA 1
ATOM 2822 C C . ALA B 1 25 ? -2.797 7.73 7.297 1 69.12 25 ALA B C 1
ATOM 2824 O O . ALA B 1 25 ? -3.002 7.02 6.309 1 69.12 25 ALA B O 1
ATOM 2825 N N . ILE B 1 26 ? -2.488 8.961 7.215 1 78.75 26 ILE B N 1
ATOM 2826 C CA . ILE B 1 26 ? -2.824 9.656 5.973 1 78.75 26 ILE B CA 1
ATOM 2827 C C . ILE B 1 26 ? -1.585 9.75 5.086 1 78.75 26 ILE B C 1
ATOM 2829 O O . ILE B 1 26 ? -1.687 10.078 3.902 1 78.75 26 ILE B O 1
ATOM 2833 N N . THR B 1 27 ? -0.455 9.438 5.609 1 86.12 27 THR B N 1
ATOM 2834 C CA . THR B 1 27 ? 0.792 9.648 4.883 1 86.12 27 THR B CA 1
ATOM 2835 C C . THR B 1 27 ? 0.885 8.703 3.689 1 86.12 27 THR B C 1
ATOM 2837 O O . THR B 1 27 ? 1.119 9.133 2.561 1 86.12 27 THR B O 1
ATOM 2840 N N . ASN B 1 28 ? 0.639 7.465 3.879 1 88.56 28 ASN B N 1
ATOM 2841 C CA . ASN B 1 28 ? 0.767 6.492 2.799 1 88.56 28 ASN B CA 1
ATOM 2842 C C . ASN B 1 28 ? -0.276 6.723 1.709 1 88.56 28 ASN B C 1
ATOM 2844 O O . ASN B 1 28 ? 0.043 6.688 0.52 1 88.56 28 ASN B O 1
ATOM 2848 N N . PRO B 1 29 ? -1.494 7.027 2.08 1 89.88 29 PRO B N 1
ATOM 2849 C CA . PRO B 1 29 ? -2.467 7.367 1.039 1 89.88 29 PRO B CA 1
ATOM 2850 C C . PRO B 1 29 ? -2.051 8.586 0.215 1 89.88 29 PRO B C 1
ATOM 2852 O O . PRO B 1 29 ? -2.303 8.633 -0.992 1 89.88 29 PRO B O 1
ATOM 2855 N N . LEU B 1 30 ? -1.484 9.516 0.891 1 93.69 30 LEU B N 1
ATOM 2856 C CA . LEU B 1 30 ? -1.01 10.688 0.155 1 93.69 30 LEU B CA 1
ATOM 2857 C C . LEU B 1 30 ? 0.057 10.289 -0.861 1 93.69 30 LEU B C 1
ATOM 2859 O O . LEU B 1 30 ? 0.008 10.719 -2.016 1 93.69 30 LEU B O 1
ATOM 2863 N N . ILE B 1 31 ? 1.002 9.492 -0.452 1 94.44 31 ILE B N 1
ATOM 2864 C CA . ILE B 1 31 ? 2.07 9.039 -1.335 1 94.44 31 ILE B CA 1
ATOM 2865 C C . ILE B 1 31 ? 1.478 8.273 -2.516 1 94.44 31 ILE B C 1
ATOM 2867 O O . ILE B 1 31 ? 1.844 8.516 -3.668 1 94.44 31 ILE B O 1
ATOM 2871 N N . ARG B 1 32 ? 0.553 7.402 -2.238 1 91.94 32 ARG B N 1
ATOM 2872 C CA . ARG B 1 32 ? -0.111 6.645 -3.293 1 91.94 32 ARG B CA 1
ATOM 2873 C C . ARG B 1 32 ? -0.823 7.574 -4.27 1 91.94 32 ARG B C 1
ATOM 2875 O O . ARG B 1 32 ? -0.752 7.375 -5.484 1 91.94 32 ARG B O 1
ATOM 2882 N N . ALA B 1 33 ? -1.511 8.531 -3.732 1 94.62 33 ALA B N 1
ATOM 2883 C CA . ALA B 1 33 ? -2.244 9.469 -4.574 1 94.62 33 ALA B CA 1
ATOM 2884 C C . ALA B 1 33 ? -1.291 10.273 -5.457 1 94.62 33 ALA B C 1
ATOM 2886 O O . ALA B 1 33 ? -1.595 10.547 -6.621 1 94.62 33 ALA B O 1
ATOM 2887 N N . LEU B 1 34 ? -0.145 10.648 -4.918 1 96.62 34 LEU B N 1
ATOM 2888 C CA . LEU B 1 34 ? 0.868 11.359 -5.691 1 96.62 34 LEU B CA 1
ATOM 2889 C C . LEU B 1 34 ? 1.332 10.516 -6.879 1 96.62 34 LEU B C 1
ATOM 2891 O O . LEU B 1 34 ? 1.411 11.023 -8 1 96.62 34 LEU B O 1
ATOM 2895 N N . THR B 1 35 ? 1.566 9.273 -6.637 1 95.12 35 THR B N 1
ATOM 2896 C CA . THR B 1 35 ? 2.115 8.406 -7.672 1 95.12 35 THR B CA 1
ATOM 2897 C C . THR B 1 35 ? 1.07 8.117 -8.75 1 95.12 35 THR B C 1
ATOM 2899 O O . THR B 1 35 ? 1.415 7.871 -9.906 1 95.12 35 THR B O 1
ATOM 2902 N N . LYS B 1 36 ? -0.172 8.172 -8.391 1 91.44 36 LYS B N 1
ATOM 2903 C CA . LYS B 1 36 ? -1.246 7.953 -9.352 1 91.44 36 LYS B CA 1
ATOM 2904 C C . LYS B 1 36 ? -1.515 9.211 -10.172 1 91.44 36 LYS B C 1
ATOM 2906 O O . LYS B 1 36 ? -1.812 9.133 -11.367 1 91.44 36 LYS B O 1
ATOM 2911 N N . ARG B 1 37 ? -1.397 10.344 -9.531 1 95.38 37 ARG B N 1
ATOM 2912 C CA . ARG B 1 37 ? -1.73 11.625 -10.148 1 95.38 37 ARG B CA 1
ATOM 2913 C C . ARG B 1 37 ? -0.659 12.039 -11.148 1 95.38 37 ARG B C 1
ATOM 2915 O O . ARG B 1 37 ? -0.973 12.578 -12.211 1 95.38 37 ARG B O 1
ATOM 2922 N N . PHE B 1 38 ? 0.576 11.742 -10.836 1 96.94 38 PHE B N 1
ATOM 2923 C CA . PHE B 1 38 ? 1.694 12.242 -11.625 1 96.94 38 PHE B CA 1
ATOM 2924 C C . PHE B 1 38 ? 2.482 11.086 -12.234 1 96.94 38 PHE B C 1
ATOM 2926 O O . PHE B 1 38 ? 2.363 9.945 -11.789 1 96.94 38 PHE B O 1
ATOM 2933 N N . GLN B 1 39 ? 3.164 11.352 -13.336 1 96.56 39 GLN B N 1
ATOM 2934 C CA . GLN B 1 39 ? 4.188 10.43 -13.805 1 96.56 39 GLN B CA 1
ATOM 2935 C C . GLN B 1 39 ? 5.406 10.438 -12.891 1 96.56 39 GLN B C 1
ATOM 2937 O O . GLN B 1 39 ? 6.277 11.305 -13.023 1 96.56 39 GLN B O 1
ATOM 2942 N N . THR B 1 40 ? 5.539 9.43 -12.062 1 96.94 40 THR B N 1
ATOM 2943 C CA . THR B 1 40 ? 6.422 9.555 -10.898 1 96.94 40 THR B CA 1
ATOM 2944 C C . THR B 1 40 ? 7.703 8.758 -11.109 1 96.94 40 THR B C 1
ATOM 2946 O O . THR B 1 40 ? 7.66 7.609 -11.562 1 96.94 40 THR B O 1
ATOM 2949 N N . THR B 1 41 ? 8.789 9.367 -10.844 1 97.06 41 THR B N 1
ATOM 2950 C CA . THR B 1 41 ? 10.094 8.734 -10.68 1 97.06 41 THR B CA 1
ATOM 2951 C C . THR B 1 41 ? 10.547 8.797 -9.227 1 97.06 41 THR B C 1
ATOM 2953 O O . THR B 1 41 ? 10.539 9.867 -8.609 1 97.06 41 THR B O 1
ATOM 2956 N N . LEU B 1 42 ? 10.945 7.66 -8.711 1 96.31 42 LEU B N 1
ATOM 2957 C CA . LEU B 1 42 ? 11.367 7.617 -7.312 1 96.31 42 LEU B CA 1
ATOM 2958 C C . LEU B 1 42 ? 12.844 7.98 -7.18 1 96.31 42 LEU B C 1
ATOM 2960 O O . LEU B 1 42 ? 13.664 7.555 -7.992 1 96.31 42 LEU B O 1
ATOM 2964 N N . ILE B 1 43 ? 13.125 8.781 -6.238 1 96.06 43 ILE B N 1
ATOM 2965 C CA . ILE B 1 43 ? 14.477 9.18 -5.855 1 96.06 43 ILE B CA 1
ATOM 2966 C C . ILE B 1 43 ? 14.727 8.805 -4.395 1 96.06 43 ILE B C 1
ATOM 2968 O O . ILE B 1 43 ? 14.039 9.289 -3.496 1 96.06 43 ILE B O 1
ATOM 2972 N N . TYR B 1 44 ? 15.68 7.922 -4.148 1 93.56 44 TYR B N 1
ATOM 2973 C CA . TYR B 1 44 ? 15.812 7.438 -2.777 1 93.56 44 TYR B CA 1
ATOM 2974 C C . TYR B 1 44 ? 17.266 7.516 -2.307 1 93.56 44 TYR B C 1
ATOM 2976 O O . TYR B 1 44 ? 17.578 7.121 -1.182 1 93.56 44 TYR B O 1
ATOM 2984 N N . ASN B 1 45 ? 18.156 8.031 -3.105 1 90.5 45 ASN B N 1
ATOM 2985 C CA . ASN B 1 45 ? 19.531 8.352 -2.729 1 90.5 45 ASN B CA 1
ATOM 2986 C C . ASN B 1 45 ? 20.156 9.352 -3.689 1 90.5 45 ASN B C 1
ATOM 2988 O O . ASN B 1 45 ? 19.516 9.797 -4.641 1 90.5 45 ASN B O 1
ATOM 2992 N N . GLN B 1 46 ? 21.438 9.719 -3.365 1 92 46 GLN B N 1
ATOM 2993 C CA . GLN B 1 46 ? 22.109 10.734 -4.168 1 92 46 GLN B CA 1
ATOM 2994 C C . GLN B 1 46 ? 22.297 10.266 -5.605 1 92 46 GLN B C 1
ATOM 2996 O O . GLN B 1 46 ? 22.203 11.062 -6.543 1 92 46 GLN B O 1
ATOM 3001 N N . GLU B 1 47 ? 22.531 8.992 -5.812 1 89.19 47 GLU B N 1
ATOM 3002 C CA . GLU B 1 47 ? 22.75 8.445 -7.148 1 89.19 47 GLU B CA 1
ATOM 3003 C C . GLU B 1 47 ? 21.484 8.562 -8 1 89.19 47 GLU B C 1
ATOM 3005 O O . GLU B 1 47 ? 21.531 9.023 -9.141 1 89.19 47 GLU B O 1
ATOM 3010 N N . THR B 1 48 ? 20.391 8.141 -7.438 1 91.25 48 THR B N 1
ATOM 3011 C CA . THR B 1 48 ? 19.141 8.227 -8.18 1 91.25 48 THR B CA 1
ATOM 3012 C C . THR B 1 48 ? 18.734 9.68 -8.383 1 91.25 48 THR B C 1
ATOM 3014 O O . THR B 1 48 ? 18.125 10.023 -9.398 1 91.25 48 THR B O 1
ATOM 3017 N N . TYR B 1 49 ? 19.047 10.516 -7.426 1 94.56 49 TYR B N 1
ATOM 3018 C CA . TYR B 1 49 ? 18.812 11.945 -7.609 1 94.56 49 TYR B CA 1
ATOM 3019 C C . TYR B 1 49 ? 19.594 12.469 -8.812 1 94.56 49 TYR B C 1
ATOM 3021 O O . TYR B 1 49 ? 19.016 13.133 -9.68 1 94.56 49 TYR B O 1
ATOM 3029 N N . ASP B 1 50 ? 20.859 12.141 -8.867 1 91.5 50 ASP B N 1
ATOM 3030 C CA . ASP B 1 50 ? 21.734 12.594 -9.953 1 91.5 50 ASP B CA 1
ATOM 3031 C C . ASP B 1 50 ? 21.203 12.117 -11.305 1 91.5 50 ASP B C 1
ATOM 3033 O O . ASP B 1 50 ? 21.312 12.836 -12.305 1 91.5 50 ASP B O 1
ATOM 3037 N N . GLN B 1 51 ? 20.641 11.031 -11.305 1 90.38 51 GLN B N 1
ATOM 3038 C CA . GLN B 1 51 ? 20.188 10.398 -12.539 1 90.38 51 GLN B CA 1
ATOM 3039 C C . GLN B 1 51 ? 18.875 11.031 -13.031 1 90.38 51 GLN B C 1
ATOM 3041 O O . GLN B 1 51 ? 18.641 11.117 -14.234 1 90.38 51 GLN B O 1
ATOM 3046 N N . HIS B 1 52 ? 18.094 11.523 -12.094 1 93.56 52 HIS B N 1
ATOM 3047 C CA . HIS B 1 52 ? 16.719 11.766 -12.508 1 93.56 52 HIS B CA 1
ATOM 3048 C C . HIS B 1 52 ? 16.344 13.227 -12.32 1 93.56 52 HIS B C 1
ATOM 3050 O O . HIS B 1 52 ? 15.344 13.695 -12.875 1 93.56 52 HIS B O 1
ATOM 3056 N N . CYS B 1 53 ? 17.078 13.984 -11.555 1 93.31 53 CYS B N 1
ATOM 3057 C CA . CYS B 1 53 ? 16.656 15.305 -11.094 1 93.31 53 CYS B CA 1
ATOM 3058 C C . CYS B 1 53 ? 16.469 16.25 -12.273 1 93.31 53 CYS B C 1
ATOM 3060 O O . CYS B 1 53 ? 15.742 17.25 -12.156 1 93.31 53 CYS B O 1
ATOM 3062 N N . GLN B 1 54 ? 17.047 15.914 -13.484 1 91.56 54 GLN B N 1
ATOM 3063 C CA . GLN B 1 54 ? 16.938 16.812 -14.633 1 91.56 54 GLN B CA 1
ATOM 3064 C C . GLN B 1 54 ? 15.812 16.391 -15.562 1 91.56 54 GLN B C 1
ATOM 3066 O O . GLN B 1 54 ? 15.531 17.062 -16.547 1 91.56 54 GLN B O 1
ATOM 3071 N N . HIS B 1 55 ? 15.125 15.359 -15.281 1 93.56 55 HIS B N 1
ATOM 3072 C CA . HIS B 1 55 ? 14.172 14.781 -16.219 1 93.56 55 HIS B CA 1
ATOM 3073 C C . HIS B 1 55 ? 12.75 14.844 -15.672 1 93.56 55 HIS B C 1
ATOM 3075 O O . HIS B 1 55 ? 11.891 14.062 -16.078 1 93.56 55 HIS B O 1
ATOM 3081 N N . VAL B 1 56 ? 12.531 15.742 -14.711 1 96.38 56 VAL B N 1
ATOM 3082 C CA . VAL B 1 56 ? 11.203 15.852 -14.109 1 96.38 56 VAL B CA 1
ATOM 3083 C C . VAL B 1 56 ? 10.727 17.297 -14.164 1 96.38 56 VAL B C 1
ATOM 3085 O O . VAL B 1 56 ? 11.516 18.203 -14.445 1 96.38 56 VAL B O 1
ATOM 3088 N N . ASP B 1 57 ? 9.398 17.453 -13.992 1 97.25 57 ASP B N 1
ATOM 3089 C CA . ASP B 1 57 ? 8.797 18.781 -14.008 1 97.25 57 ASP B CA 1
ATOM 3090 C C . ASP B 1 57 ? 8.836 19.422 -12.625 1 97.25 57 ASP B C 1
ATOM 3092 O O . ASP B 1 57 ? 8.719 20.641 -12.5 1 97.25 57 ASP B O 1
ATOM 3096 N N . PHE B 1 58 ? 8.945 18.641 -11.555 1 97.62 58 PHE B N 1
ATOM 3097 C CA . PHE B 1 58 ? 9.148 19.141 -10.203 1 97.62 58 PHE B CA 1
ATOM 3098 C C . PHE B 1 58 ? 9.656 18.047 -9.281 1 97.62 58 PHE B C 1
ATOM 3100 O O . PHE B 1 58 ? 9.531 16.859 -9.594 1 97.62 58 PHE B O 1
ATOM 3107 N N . LEU B 1 59 ? 10.305 18.438 -8.242 1 97.88 59 LEU B N 1
ATOM 3108 C CA . LEU B 1 59 ? 10.805 17.547 -7.207 1 97.88 59 LEU B CA 1
ATOM 3109 C C . LEU B 1 59 ? 10.055 17.766 -5.891 1 97.88 59 LEU B C 1
ATOM 3111 O O . LEU B 1 59 ? 9.789 18.891 -5.508 1 97.88 59 LEU B O 1
ATOM 3115 N N . LEU B 1 60 ? 9.641 16.719 -5.273 1 98.5 60 LEU B N 1
ATOM 3116 C CA . LEU B 1 60 ? 9.008 16.75 -3.961 1 98.5 60 LEU B CA 1
ATOM 3117 C C . LEU B 1 60 ? 9.688 15.781 -3.004 1 98.5 60 LEU B C 1
ATOM 3119 O O . LEU B 1 60 ? 9.688 14.57 -3.238 1 98.5 60 LEU B O 1
ATOM 3123 N N . SER B 1 61 ? 10.305 16.328 -2.025 1 97.94 61 SER B N 1
ATOM 3124 C CA . SER B 1 61 ? 10.883 15.508 -0.967 1 97.94 61 SER B CA 1
ATOM 3125 C C . SER B 1 61 ? 9.938 15.391 0.223 1 97.94 61 SER B C 1
ATOM 3127 O O . SER B 1 61 ? 9.398 16.391 0.695 1 97.94 61 SER B O 1
ATOM 3129 N N . LEU B 1 62 ? 9.719 14.148 0.652 1 96.25 62 LEU B N 1
ATOM 3130 C CA . LEU B 1 62 ? 9.148 14.016 1.988 1 96.25 62 LEU B CA 1
ATOM 3131 C C . LEU B 1 62 ? 10.109 14.539 3.047 1 96.25 62 LEU B C 1
ATOM 3133 O O . LEU B 1 62 ? 11.125 15.156 2.717 1 96.25 62 LEU B O 1
ATOM 3137 N N . GLU B 1 63 ? 9.773 14.414 4.254 1 92.94 63 GLU B N 1
ATOM 3138 C CA . GLU B 1 63 ? 10.586 14.992 5.316 1 92.94 63 GLU B CA 1
ATOM 3139 C C . GLU B 1 63 ? 11.961 14.336 5.383 1 92.94 63 GLU B C 1
ATOM 3141 O O . GLU B 1 63 ? 12.07 13.148 5.68 1 92.94 63 GLU B O 1
ATOM 3146 N N . PRO B 1 64 ? 13 15.156 5.18 1 93.06 64 PRO B N 1
ATOM 3147 C CA . PRO B 1 64 ? 14.359 14.602 5.184 1 93.06 64 PRO B CA 1
ATOM 3148 C C . PRO B 1 64 ? 14.742 13.992 6.531 1 93.06 64 PRO B C 1
ATOM 3150 O O . PRO B 1 64 ? 14.398 14.547 7.582 1 93.06 64 PRO B O 1
ATOM 3153 N N . LYS B 1 65 ? 15.492 12.859 6.523 1 89.25 65 LYS B N 1
ATOM 3154 C CA . LYS B 1 65 ? 15.992 12.094 7.66 1 89.25 65 LYS B CA 1
ATOM 3155 C C . LYS B 1 65 ? 14.891 11.234 8.273 1 89.25 65 LYS B C 1
ATOM 3157 O O . LYS B 1 65 ? 15.172 10.273 8.992 1 89.25 65 LYS B O 1
ATOM 3162 N N . TRP B 1 66 ? 13.68 11.586 7.996 1 88.62 66 TRP B N 1
ATOM 3163 C CA . TRP B 1 66 ? 12.578 10.789 8.531 1 88.62 66 TRP B CA 1
ATOM 3164 C C . TRP B 1 66 ? 11.961 9.914 7.441 1 88.62 66 TRP B C 1
ATOM 3166 O O . TRP B 1 66 ? 12.18 8.695 7.418 1 88.62 66 TRP B O 1
ATOM 3176 N N . ALA B 1 67 ? 11.422 10.547 6.473 1 93.19 67 ALA B N 1
ATOM 3177 C CA . ALA B 1 67 ? 10.719 9.828 5.418 1 93.19 67 ALA B CA 1
ATOM 3178 C C . ALA B 1 67 ? 11.469 9.922 4.094 1 93.19 67 ALA B C 1
ATOM 3180 O O . ALA B 1 67 ? 11.086 9.289 3.107 1 93.19 67 ALA B O 1
ATOM 3181 N N . ALA B 1 68 ? 12.531 10.711 4.023 1 95.5 68 ALA B N 1
ATOM 3182 C CA . ALA B 1 68 ? 13.305 10.922 2.803 1 95.5 68 ALA B CA 1
ATOM 3183 C C . ALA B 1 68 ? 14.797 11.031 3.111 1 95.5 68 ALA B C 1
ATOM 3185 O O . ALA B 1 68 ? 15.18 11.359 4.238 1 95.5 68 ALA B O 1
ATOM 3186 N N . PRO B 1 69 ? 15.625 10.719 2.127 1 94.69 69 PRO B N 1
ATOM 3187 C CA . PRO B 1 69 ? 17.062 10.891 2.33 1 94.69 69 PRO B CA 1
ATOM 3188 C C . PRO B 1 69 ? 17.469 12.367 2.365 1 94.69 69 PRO B C 1
ATOM 3190 O O . PRO B 1 69 ? 16.734 13.227 1.888 1 94.69 69 PRO B O 1
ATOM 3193 N N . VAL B 1 70 ? 18.609 12.547 3.049 1 94.94 70 VAL B N 1
ATOM 3194 C CA . VAL B 1 70 ? 19.266 13.844 2.953 1 94.94 70 VAL B CA 1
ATOM 3195 C C . VAL B 1 70 ? 20.125 13.891 1.687 1 94.94 70 VAL B C 1
ATOM 3197 O O . VAL B 1 70 ? 21 13.047 1.486 1 94.94 70 VAL B O 1
ATOM 3200 N N . LEU B 1 71 ? 19.859 14.859 0.818 1 95.06 71 LEU B N 1
ATOM 3201 C CA . LEU B 1 71 ? 20.516 14.93 -0.479 1 95.06 71 LEU B CA 1
ATOM 3202 C C . LEU B 1 71 ? 21.297 16.234 -0.616 1 95.06 71 LEU B C 1
ATOM 3204 O O . LEU B 1 71 ? 21.016 17.219 0.078 1 95.06 71 LEU B O 1
ATOM 3208 N N . ASP B 1 72 ? 22.297 16.172 -1.359 1 93.75 72 ASP B N 1
ATOM 3209 C CA . ASP B 1 72 ? 22.875 17.375 -1.934 1 93.75 72 ASP B CA 1
ATOM 3210 C C . ASP B 1 72 ? 22.141 17.797 -3.207 1 93.75 72 ASP B C 1
ATOM 3212 O O . ASP B 1 72 ? 22.438 17.281 -4.293 1 93.75 72 ASP B O 1
ATOM 3216 N N . TRP B 1 73 ? 21.281 18.766 -3.055 1 93.75 73 TRP B N 1
ATOM 3217 C CA . TRP B 1 73 ? 20.391 19.156 -4.152 1 93.75 73 TRP B CA 1
ATOM 3218 C C . TRP B 1 73 ? 21.156 19.938 -5.219 1 93.75 73 TRP B C 1
ATOM 3220 O O . TRP B 1 73 ? 20.672 20.094 -6.34 1 93.75 73 TRP B O 1
ATOM 3230 N N . GLN B 1 74 ? 22.281 20.406 -4.836 1 89.25 74 GLN B N 1
ATOM 3231 C CA . GLN B 1 74 ? 23.016 21.297 -5.727 1 89.25 74 GLN B CA 1
ATOM 3232 C C . GLN B 1 74 ? 24 20.516 -6.605 1 89.25 74 GLN B C 1
ATOM 3234 O O . GLN B 1 74 ? 24.812 21.109 -7.301 1 89.25 74 GLN B O 1
ATOM 3239 N N . ARG B 1 75 ? 23.891 19.266 -6.441 1 80.81 75 ARG B N 1
ATOM 3240 C CA . ARG B 1 75 ? 24.656 18.391 -7.316 1 80.81 75 ARG B CA 1
ATOM 3241 C C . ARG B 1 75 ? 23.812 17.922 -8.5 1 80.81 75 ARG B C 1
ATOM 3243 O O . ARG B 1 75 ? 22.953 17.047 -8.344 1 80.81 75 ARG B O 1
ATOM 3250 N N . VAL B 1 76 ? 24.031 18.594 -9.633 1 72.19 76 VAL B N 1
ATOM 3251 C CA . VAL B 1 76 ? 23.297 18.219 -10.836 1 72.19 76 VAL B CA 1
ATOM 3252 C C . VAL B 1 76 ? 24.281 17.719 -11.898 1 72.19 76 VAL B C 1
ATOM 3254 O O . VAL B 1 76 ? 24.984 18.516 -12.523 1 72.19 76 VAL B O 1
ATOM 3257 N N . GLY B 1 77 ? 24.25 16.266 -12.031 1 62.78 77 GLY B N 1
ATOM 3258 C CA . GLY B 1 77 ? 25.25 15.727 -12.93 1 62.78 77 GLY B CA 1
ATOM 3259 C C . GLY B 1 77 ? 26.672 16.094 -12.531 1 62.78 77 GLY B C 1
ATOM 3260 O O . GLY B 1 77 ? 27.078 15.852 -11.398 1 62.78 77 GLY B O 1
ATOM 3261 N N . ARG B 1 78 ? 27.266 16.703 -13.523 1 65.5 78 ARG B N 1
ATOM 3262 C CA . ARG B 1 78 ? 28.656 17.109 -13.328 1 65.5 78 ARG B CA 1
ATOM 3263 C C . ARG B 1 78 ? 28.719 18.5 -12.719 1 65.5 78 ARG B C 1
ATOM 3265 O O . ARG B 1 78 ? 29.797 18.953 -12.289 1 65.5 78 ARG B O 1
ATOM 3272 N N . PHE B 1 79 ? 27.5 19.047 -12.711 1 67.62 79 PHE B N 1
ATOM 3273 C CA . PHE B 1 79 ? 27.484 20.438 -12.258 1 67.62 79 PHE B CA 1
ATOM 3274 C C . PHE B 1 79 ? 27.281 20.516 -10.75 1 67.62 79 PHE B C 1
ATOM 3276 O O . PHE B 1 79 ? 26.422 19.828 -10.195 1 67.62 79 PHE B O 1
ATOM 3283 N N . ARG B 1 80 ? 28.125 21.234 -10.18 1 71.94 80 ARG B N 1
ATOM 3284 C CA . ARG B 1 80 ? 28.031 21.531 -8.758 1 71.94 80 ARG B CA 1
ATOM 3285 C C . ARG B 1 80 ? 27.453 22.938 -8.523 1 71.94 80 ARG B C 1
ATOM 3287 O O . ARG B 1 80 ? 27.578 23.812 -9.383 1 71.94 80 ARG B O 1
ATOM 3294 N N . LYS B 1 81 ? 26.641 23.094 -7.512 1 72.56 81 LYS B N 1
ATOM 3295 C CA . LYS B 1 81 ? 26.047 24.359 -7.094 1 72.56 81 LYS B CA 1
ATOM 3296 C C . LYS B 1 81 ? 24.922 24.781 -8.047 1 72.56 81 LYS B C 1
ATOM 3298 O O . LYS B 1 81 ? 24.781 25.953 -8.375 1 72.56 81 LYS B O 1
ATOM 3303 N N . LYS B 1 82 ? 24.344 23.844 -8.648 1 80 82 LYS B N 1
ATOM 3304 C CA . LYS B 1 82 ? 23.203 24.094 -9.531 1 80 82 LYS B CA 1
ATOM 3305 C C . LYS B 1 82 ? 22 23.219 -9.156 1 80 82 LYS B C 1
ATOM 3307 O O . LYS B 1 82 ? 22.172 22.031 -8.859 1 80 82 LYS B O 1
ATOM 3312 N N . LEU B 1 83 ? 20.859 23.953 -9.094 1 85.94 83 LEU B N 1
ATOM 3313 C CA . LEU B 1 83 ? 19.625 23.219 -8.867 1 85.94 83 LEU B CA 1
ATOM 3314 C C . LEU B 1 83 ? 19 22.797 -10.188 1 85.94 83 LEU B C 1
ATOM 3316 O O . LEU B 1 83 ? 19.266 23.391 -11.234 1 85.94 83 LEU B O 1
ATOM 3320 N N . PRO B 1 84 ? 18.234 21.766 -10.148 1 87.25 84 PRO B N 1
ATOM 3321 C CA . PRO B 1 84 ? 17.484 21.406 -11.352 1 87.25 84 PRO B CA 1
ATOM 3322 C C . PRO B 1 84 ? 16.578 22.531 -11.844 1 87.25 84 PRO B C 1
ATOM 3324 O O . PRO B 1 84 ? 16.25 23.453 -11.07 1 87.25 84 PRO B O 1
ATOM 3327 N N . ALA B 1 85 ? 16.281 22.469 -13.156 1 87.62 85 ALA B N 1
ATOM 3328 C CA . ALA B 1 85 ? 15.461 23.5 -13.781 1 87.62 85 ALA B CA 1
ATOM 3329 C C . ALA B 1 85 ? 13.984 23.281 -13.492 1 87.62 85 ALA B C 1
ATOM 3331 O O . ALA B 1 85 ? 13.148 23.359 -14.398 1 87.62 85 ALA B O 1
ATOM 3332 N N . CYS B 1 86 ? 13.625 22.812 -12.367 1 93.88 86 CYS B N 1
ATOM 3333 C CA . CYS B 1 86 ? 12.25 22.609 -11.922 1 93.88 86 CYS B CA 1
ATOM 3334 C C . CYS B 1 86 ? 12.086 23 -10.461 1 93.88 86 CYS B C 1
ATOM 3336 O O . CYS B 1 86 ? 13.07 23.156 -9.742 1 93.88 86 CYS B O 1
ATOM 3338 N N . PRO B 1 87 ? 10.875 23.344 -10.031 1 96 87 PRO B N 1
ATOM 3339 C CA . PRO B 1 87 ? 10.695 23.703 -8.625 1 96 87 PRO B CA 1
ATOM 3340 C C . PRO B 1 87 ? 10.961 22.531 -7.676 1 96 87 PRO B C 1
ATOM 3342 O O . PRO B 1 87 ? 10.594 21.391 -7.977 1 96 87 PRO B O 1
ATOM 3345 N N . CYS B 1 88 ? 11.609 22.859 -6.57 1 96.5 88 CYS B N 1
ATOM 3346 C CA . CYS B 1 88 ? 11.984 21.891 -5.547 1 96.5 88 CYS B CA 1
ATOM 3347 C C . CYS B 1 88 ? 11.203 22.125 -4.258 1 96.5 88 CYS B C 1
ATOM 3349 O O . CYS B 1 88 ? 11.328 23.188 -3.635 1 96.5 88 CYS B O 1
ATOM 3351 N N . TYR B 1 89 ? 10.406 21.141 -3.941 1 97.69 89 TYR B N 1
ATOM 3352 C CA . TYR B 1 89 ? 9.578 21.188 -2.738 1 97.69 89 TYR B CA 1
ATOM 3353 C C . TYR B 1 89 ? 10.125 20.266 -1.662 1 97.69 89 TYR B C 1
ATOM 3355 O O . TYR B 1 89 ? 10.586 19.156 -1.964 1 97.69 89 TYR B O 1
ATOM 3363 N N . VAL B 1 90 ? 10.016 20.672 -0.424 1 97.19 90 VAL B N 1
ATOM 3364 C CA . VAL B 1 90 ? 10.305 19.797 0.712 1 97.19 90 VAL B CA 1
ATOM 3365 C C . VAL B 1 90 ? 9.156 19.859 1.716 1 97.19 90 VAL B C 1
ATOM 3367 O O . VAL B 1 90 ? 8.734 20.938 2.121 1 97.19 90 VAL B O 1
ATOM 3370 N N . MET B 1 91 ? 8.68 18.703 2.061 1 95.88 91 MET B N 1
ATOM 3371 C CA . MET B 1 91 ? 7.613 18.625 3.057 1 95.88 91 MET B CA 1
ATOM 3372 C C . MET B 1 91 ? 8.188 18.625 4.469 1 95.88 91 MET B C 1
ATOM 3374 O O . MET B 1 91 ? 9.188 17.953 4.734 1 95.88 91 MET B O 1
ATOM 3378 N N . MET B 1 92 ? 7.543 19.391 5.328 1 92.38 92 MET B N 1
ATOM 3379 C CA . MET B 1 92 ? 7.973 19.469 6.723 1 92.38 92 MET B CA 1
ATOM 3380 C C . MET B 1 92 ? 6.789 19.297 7.668 1 92.38 92 MET B C 1
ATOM 3382 O O . MET B 1 92 ? 5.746 19.922 7.488 1 92.38 92 MET B O 1
ATOM 3386 N N . SER B 1 93 ? 6.973 18.406 8.617 1 87.19 93 SER B N 1
ATOM 3387 C CA . SER B 1 93 ? 5.934 18.172 9.609 1 87.19 93 SER B CA 1
ATOM 3388 C C . SER B 1 93 ? 6.25 18.906 10.922 1 87.19 93 SER B C 1
ATOM 3390 O O . SER B 1 93 ? 5.984 20.094 11.047 1 87.19 93 SER B O 1
ATOM 3392 N N . ASP B 1 94 ? 7.035 18.281 11.875 1 82 94 ASP B N 1
ATOM 3393 C CA . ASP B 1 94 ? 7.328 18.859 13.188 1 82 94 ASP B CA 1
ATOM 3394 C C . ASP B 1 94 ? 8.484 19.844 13.109 1 82 94 ASP B C 1
ATOM 3396 O O . ASP B 1 94 ? 9.656 19.453 13.219 1 82 94 ASP B O 1
ATOM 3400 N N . PRO B 1 95 ? 8.117 21.094 13.008 1 81.94 95 PRO B N 1
ATOM 3401 C CA . PRO B 1 95 ? 9.195 22.078 12.82 1 81.94 95 PRO B CA 1
ATOM 3402 C C . PRO B 1 95 ? 10.016 22.297 14.094 1 81.94 95 PRO B C 1
ATOM 3404 O O . PRO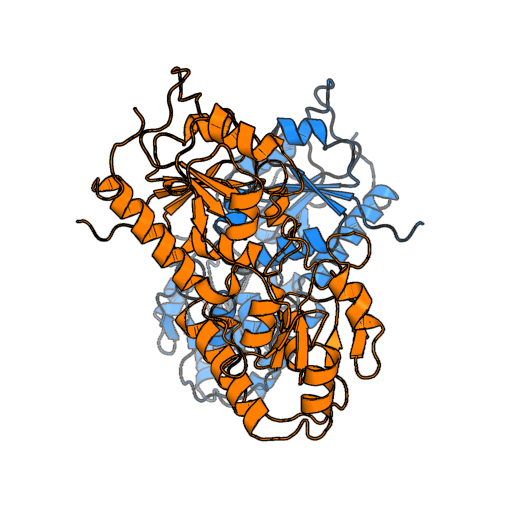 B 1 95 ? 11.117 22.844 14.031 1 81.94 95 PRO B O 1
ATOM 3407 N N . HIS B 1 96 ? 9.531 21.906 15.266 1 80.5 96 HIS B N 1
ATOM 3408 C CA . HIS B 1 96 ? 10.219 22.156 16.531 1 80.5 96 HIS B CA 1
ATOM 3409 C C . HIS B 1 96 ? 11.32 21.125 16.766 1 80.5 96 HIS B C 1
ATOM 3411 O O . HIS B 1 96 ? 12.18 21.312 17.625 1 80.5 96 HIS B O 1
ATOM 3417 N N . SER B 1 97 ? 11.289 20.062 16.094 1 69.69 97 SER B N 1
ATOM 3418 C CA . SER B 1 97 ? 12.164 18.938 16.422 1 69.69 97 SER B CA 1
ATOM 3419 C C . SER B 1 97 ? 13.57 19.156 15.875 1 69.69 97 SER B C 1
ATOM 3421 O O . SER B 1 97 ? 14.547 18.688 16.469 1 69.69 97 SER B O 1
ATOM 3423 N N . GLU B 1 98 ? 13.734 19.922 14.898 1 70.69 98 GLU B N 1
ATOM 3424 C CA . GLU B 1 98 ? 15.078 19.859 14.328 1 70.69 98 GLU B CA 1
ATOM 3425 C C . GLU B 1 98 ? 15.422 21.172 13.609 1 70.69 98 GLU B C 1
ATOM 3427 O O . GLU B 1 98 ? 14.961 21.406 12.492 1 70.69 98 GLU B O 1
ATOM 3432 N N . GLN B 1 99 ? 16.312 21.812 14.227 1 76.88 99 GLN B N 1
ATOM 3433 C CA . GLN B 1 99 ? 16.719 23.109 13.703 1 76.88 99 GLN B CA 1
ATOM 3434 C C . GLN B 1 99 ? 17.453 22.969 12.367 1 76.88 99 GLN B C 1
ATOM 3436 O O . GLN B 1 99 ? 17.438 23.891 11.547 1 76.88 99 GLN B O 1
ATOM 3441 N N . TRP B 1 100 ? 17.938 21.812 12.172 1 90.25 100 TRP B N 1
ATOM 3442 C CA . TRP B 1 100 ? 18.75 21.641 10.969 1 90.25 100 TRP B CA 1
ATOM 3443 C C . TRP B 1 100 ? 17.875 21.688 9.719 1 90.25 100 TRP B C 1
ATOM 3445 O O . TRP B 1 100 ? 18.375 21.922 8.617 1 90.25 100 TRP B O 1
ATOM 3455 N N . ARG B 1 101 ? 16.641 21.547 9.836 1 91.69 101 ARG B N 1
ATOM 3456 C CA . ARG B 1 101 ? 15.766 21.422 8.672 1 91.69 101 ARG B CA 1
ATOM 3457 C C . ARG B 1 101 ? 15.695 22.75 7.91 1 91.69 101 ARG B C 1
ATOM 3459 O O . ARG B 1 101 ? 15.727 22.75 6.68 1 91.69 101 ARG B O 1
ATOM 3466 N N . GLU B 1 102 ? 15.531 23.781 8.703 1 94 102 GLU B N 1
ATOM 3467 C CA . GLU B 1 102 ? 15.539 25.078 8.031 1 94 102 GLU B CA 1
ATOM 3468 C C . GLU B 1 102 ? 16.859 25.312 7.297 1 94 102 GLU B C 1
ATOM 3470 O O . GLU B 1 102 ? 16.875 25.766 6.156 1 94 102 GLU B O 1
ATOM 3475 N N . SER B 1 103 ? 17.953 24.969 8.016 1 93.75 103 SER B N 1
ATOM 3476 C CA . SER B 1 103 ? 19.281 25.125 7.414 1 93.75 103 SER B CA 1
ATOM 3477 C C . SER B 1 103 ? 19.422 24.266 6.156 1 93.75 103 SER B C 1
ATOM 3479 O O . SER B 1 103 ? 20 24.703 5.164 1 93.75 103 SER B O 1
ATOM 3481 N N . TYR B 1 104 ? 18.906 23.109 6.211 1 94.56 104 TYR B N 1
ATOM 3482 C CA . TYR B 1 104 ? 18.922 22.219 5.062 1 94.56 104 TYR B CA 1
ATOM 3483 C C . TYR B 1 104 ? 18.203 22.844 3.871 1 94.56 104 TYR B C 1
ATOM 3485 O O . TYR B 1 104 ? 18.719 22.828 2.75 1 94.56 104 TYR B O 1
ATOM 3493 N N . PHE B 1 105 ? 17.078 23.453 4.137 1 94.75 105 PHE B N 1
ATOM 3494 C CA . PHE B 1 105 ? 16.266 24.094 3.107 1 94.75 105 PHE B CA 1
ATOM 3495 C C . PHE B 1 105 ? 17.016 25.281 2.5 1 94.75 105 PHE B C 1
ATOM 3497 O O . PHE B 1 105 ? 17.109 25.406 1.277 1 94.75 105 PHE B O 1
ATOM 3504 N N . LEU B 1 106 ? 17.594 26.047 3.311 1 93.38 106 LEU B N 1
ATOM 3505 C CA . LEU B 1 106 ? 18.25 27.266 2.871 1 93.38 106 LEU B CA 1
ATOM 3506 C C . LEU B 1 106 ? 19.578 26.969 2.188 1 93.38 106 LEU B C 1
ATOM 3508 O O . LEU B 1 106 ? 19.891 27.547 1.144 1 93.38 106 LEU B O 1
ATOM 3512 N N . THR B 1 107 ? 20.328 26.047 2.762 1 91.81 107 THR B N 1
ATOM 3513 C CA . THR B 1 107 ? 21.656 25.734 2.232 1 91.81 107 THR B CA 1
ATOM 3514 C C . THR B 1 107 ? 21.547 25.078 0.859 1 91.81 107 THR B C 1
ATOM 3516 O O . THR B 1 107 ? 22.406 25.297 -0.005 1 91.81 107 THR B O 1
ATOM 3519 N N . ASN B 1 108 ? 20.516 24.375 0.672 1 92.88 108 ASN B N 1
ATOM 3520 C CA . ASN B 1 108 ? 20.312 23.719 -0.615 1 92.88 108 ASN B CA 1
ATOM 3521 C C . ASN B 1 108 ? 19.594 24.625 -1.604 1 92.88 108 ASN B C 1
ATOM 3523 O O . ASN B 1 108 ? 19.391 24.25 -2.766 1 92.88 108 ASN B O 1
ATOM 3527 N N . ASN B 1 109 ? 19.188 25.781 -1.106 1 90.94 109 ASN B N 1
ATOM 3528 C CA . ASN B 1 109 ? 18.5 26.781 -1.916 1 90.94 109 ASN B CA 1
ATOM 3529 C C . ASN B 1 109 ? 17.25 26.219 -2.559 1 90.94 109 ASN B C 1
ATOM 3531 O O . ASN B 1 109 ? 17.016 26.391 -3.758 1 90.94 109 ASN B O 1
ATOM 3535 N N . LEU B 1 110 ? 16.5 25.469 -1.789 1 94.12 110 LEU B N 1
ATOM 3536 C CA . LEU B 1 110 ? 15.266 24.891 -2.291 1 94.12 110 LEU B CA 1
ATOM 3537 C C . LEU B 1 110 ? 14.188 25.953 -2.463 1 94.12 110 LEU B C 1
ATOM 3539 O O . LEU B 1 110 ? 14.328 27.078 -1.95 1 94.12 110 LEU B O 1
ATOM 3543 N N . ASP B 1 111 ? 13.172 25.625 -3.201 1 95.12 111 ASP B N 1
ATOM 3544 C CA . ASP B 1 111 ? 12.219 26.656 -3.605 1 95.12 111 ASP B CA 1
ATOM 3545 C C . ASP B 1 111 ? 11.125 26.844 -2.557 1 95.12 111 ASP B C 1
ATOM 3547 O O . ASP B 1 111 ? 10.883 27.953 -2.086 1 95.12 111 ASP B O 1
ATOM 3551 N N . TYR B 1 112 ? 10.5 25.719 -2.205 1 96.81 112 TYR B N 1
ATOM 3552 C CA . TYR B 1 112 ? 9.32 25.875 -1.36 1 96.81 112 TYR B CA 1
ATOM 3553 C C . TYR B 1 112 ? 9.289 24.812 -0.266 1 96.81 112 TYR B C 1
ATOM 3555 O O . TYR B 1 112 ? 9.688 23.672 -0.492 1 96.81 112 TYR B O 1
ATOM 3563 N N . ILE B 1 113 ? 8.773 25.219 0.886 1 96.88 113 ILE B N 1
ATOM 3564 C CA . ILE B 1 113 ? 8.422 24.297 1.972 1 96.88 113 ILE B CA 1
ATOM 3565 C C . ILE B 1 113 ? 6.918 24.031 1.94 1 96.88 113 ILE B C 1
ATOM 3567 O O . ILE B 1 113 ? 6.105 24.953 1.909 1 96.88 113 ILE B O 1
ATOM 3571 N N . LEU B 1 114 ? 6.582 22.812 1.822 1 97.38 114 LEU B N 1
ATOM 3572 C CA . LEU B 1 114 ? 5.207 22.406 2.102 1 97.38 114 LEU B CA 1
ATOM 3573 C C . LEU B 1 114 ? 5.016 22.125 3.588 1 97.38 114 LEU B C 1
ATOM 3575 O O . LEU B 1 114 ? 5.367 21.047 4.07 1 97.38 114 LEU B O 1
ATOM 3579 N N . ALA B 1 115 ? 4.449 23.031 4.289 1 96.56 115 ALA B N 1
ATOM 3580 C CA . ALA B 1 115 ? 4.336 22.969 5.746 1 96.56 115 ALA B CA 1
ATOM 3581 C C . ALA B 1 115 ? 3.014 22.328 6.168 1 96.56 115 ALA B C 1
ATOM 3583 O O . ALA B 1 115 ? 1.939 22.859 5.879 1 96.56 115 ALA B O 1
ATOM 3584 N N . LEU B 1 116 ? 3.107 21.266 6.895 1 95.25 116 LEU B N 1
ATOM 3585 C CA . LEU B 1 116 ? 1.899 20.641 7.406 1 95.25 116 LEU B CA 1
ATOM 3586 C C . LEU B 1 116 ? 1.271 21.469 8.516 1 95.25 116 LEU B C 1
ATOM 3588 O O . LEU B 1 116 ? 0.06 21.406 8.742 1 95.25 116 LEU B O 1
ATOM 3592 N N . TYR B 1 117 ? 2.098 22.141 9.203 1 95.69 117 TYR B N 1
ATOM 3593 C CA . TYR B 1 117 ? 1.731 23.156 10.18 1 95.69 117 TYR B CA 1
ATOM 3594 C C . TYR B 1 117 ? 2.303 24.516 9.805 1 95.69 117 TYR B C 1
ATOM 3596 O O . TYR B 1 117 ? 3.51 24.75 9.914 1 95.69 117 TYR B O 1
ATOM 3604 N N . TYR B 1 118 ? 1.414 25.406 9.422 1 96.25 118 TYR B N 1
ATOM 3605 C CA . TYR B 1 118 ? 1.895 26.672 8.859 1 96.25 118 TYR B CA 1
ATOM 3606 C C . TYR B 1 118 ? 2.465 27.578 9.945 1 96.25 118 TYR B C 1
ATOM 3608 O O . TYR B 1 118 ? 3.643 27.938 9.906 1 96.25 118 TYR B O 1
ATOM 3616 N N . ALA B 1 119 ? 1.652 27.891 10.93 1 95.38 119 ALA B N 1
ATOM 3617 C CA . ALA B 1 119 ? 2.051 28.859 11.938 1 95.38 119 ALA B CA 1
ATOM 3618 C C . ALA B 1 119 ? 3.262 28.375 12.727 1 95.38 119 ALA B C 1
ATOM 3620 O O . ALA B 1 119 ? 4.238 29.109 12.898 1 95.38 119 ALA B O 1
ATOM 3621 N N . PRO B 1 120 ? 3.242 27.125 13.148 1 93.94 120 PRO B N 1
ATOM 3622 C CA . PRO B 1 120 ? 4.438 26.641 13.828 1 93.94 120 PRO B CA 1
ATOM 3623 C C . PRO B 1 120 ? 5.684 26.672 12.945 1 93.94 120 PRO B C 1
ATOM 3625 O O . PRO B 1 120 ? 6.781 26.953 13.422 1 93.94 120 PRO B O 1
ATOM 3628 N N . THR B 1 121 ? 5.539 26.375 11.672 1 94.94 121 THR B N 1
ATOM 3629 C CA . THR B 1 121 ? 6.676 26.422 10.766 1 94.94 121 THR B CA 1
ATOM 3630 C C . THR B 1 121 ? 7.207 27.859 10.656 1 94.94 121 THR B C 1
ATOM 3632 O O . THR B 1 121 ? 8.414 28.078 10.75 1 94.94 121 THR B O 1
ATOM 3635 N N . CYS B 1 122 ? 6.316 28.781 10.523 1 94.38 122 CYS B N 1
ATOM 3636 C CA . CYS B 1 122 ? 6.711 30.188 10.461 1 94.38 122 CYS B CA 1
ATOM 3637 C C . CYS B 1 122 ? 7.41 30.625 11.742 1 94.38 122 CYS B C 1
ATOM 3639 O O . CYS B 1 122 ? 8.336 31.422 11.711 1 94.38 122 CYS B O 1
ATOM 3641 N N . TYR B 1 123 ? 6.953 30.062 12.828 1 93.5 123 TYR B N 1
ATOM 3642 C CA . TYR B 1 123 ? 7.52 30.391 14.133 1 93.5 123 TYR B CA 1
ATOM 3643 C C . TYR B 1 123 ? 8.961 29.891 14.242 1 93.5 123 TYR B C 1
ATOM 3645 O O . TYR B 1 123 ? 9.828 30.609 14.734 1 93.5 123 TYR B O 1
ATOM 3653 N N . HIS B 1 124 ? 9.227 28.75 13.773 1 94.19 124 HIS B N 1
ATOM 3654 C CA . HIS B 1 124 ? 10.523 28.125 13.977 1 94.19 124 HIS B CA 1
ATOM 3655 C C . HIS B 1 124 ? 11.484 28.453 12.836 1 94.19 124 HIS B C 1
ATOM 3657 O O . HIS B 1 124 ? 12.695 28.531 13.047 1 94.19 124 HIS B O 1
ATOM 3663 N N . PHE B 1 125 ? 10.945 28.562 11.641 1 94.12 125 PHE B N 1
ATOM 3664 C CA . PHE B 1 125 ? 11.766 28.844 10.469 1 94.12 125 PHE B CA 1
ATOM 3665 C C . PHE B 1 125 ? 11.812 30.328 10.172 1 94.12 125 PHE B C 1
ATOM 3667 O O . PHE B 1 125 ? 11.375 30.781 9.109 1 94.12 125 PHE B O 1
ATOM 3674 N N . LYS B 1 126 ? 12.469 31.078 11.008 1 93.25 126 LYS B N 1
ATOM 3675 C CA . LYS B 1 126 ? 12.438 32.531 11.008 1 93.25 126 LYS B CA 1
ATOM 3676 C C . LYS B 1 126 ? 13.266 33.094 9.859 1 93.25 126 LYS B C 1
ATOM 3678 O O . LYS B 1 126 ? 13.039 34.219 9.414 1 93.25 126 LYS B O 1
ATOM 3683 N N . LYS B 1 127 ? 14.203 32.344 9.398 1 94.69 127 LYS B N 1
ATOM 3684 C CA . LYS B 1 127 ? 15.094 32.844 8.344 1 94.69 127 LYS B CA 1
ATOM 3685 C C . LYS B 1 127 ? 14.492 32.625 6.965 1 94.69 127 LYS B C 1
ATOM 3687 O O . LYS B 1 127 ? 14.977 33.156 5.973 1 94.69 127 LYS B O 1
ATOM 3692 N N . THR B 1 128 ? 13.508 31.828 6.871 1 94.69 128 THR B N 1
ATOM 3693 C CA . THR B 1 128 ? 12.891 31.484 5.594 1 94.69 128 THR B CA 1
ATOM 3694 C C . THR B 1 128 ? 11.844 32.531 5.207 1 94.69 128 THR B C 1
ATOM 3696 O O . THR B 1 128 ? 10.945 32.812 5.992 1 94.69 128 THR B O 1
ATOM 3699 N N . PRO B 1 129 ? 11.984 33.094 4.066 1 94.69 129 PRO B N 1
ATOM 3700 C CA . PRO B 1 129 ? 10.93 34 3.627 1 94.69 129 PRO B CA 1
ATOM 3701 C C . PRO B 1 129 ? 9.547 33.344 3.6 1 94.69 129 PRO B C 1
ATOM 3703 O O . PRO B 1 129 ? 9.422 32.188 3.201 1 94.69 129 PRO B O 1
ATOM 3706 N N . LEU B 1 130 ? 8.539 34.062 3.975 1 94.5 130 LEU B N 1
ATOM 3707 C CA . LEU B 1 130 ? 7.191 33.562 4.137 1 94.5 130 LEU B CA 1
ATOM 3708 C C . LEU B 1 130 ? 6.617 33.094 2.799 1 94.5 130 LEU B C 1
ATOM 3710 O O . LEU B 1 130 ? 5.824 32.156 2.744 1 94.5 130 LEU B O 1
ATOM 3714 N N . ASP B 1 131 ? 7.035 33.719 1.738 1 93.38 131 ASP B N 1
ATOM 3715 C CA . ASP B 1 131 ? 6.492 33.375 0.426 1 93.38 131 ASP B CA 1
ATOM 3716 C C . ASP B 1 131 ? 7.035 32.031 -0.063 1 93.38 131 ASP B C 1
ATOM 3718 O O . ASP B 1 131 ? 6.566 31.5 -1.068 1 93.38 131 ASP B O 1
ATOM 3722 N N . ARG B 1 132 ? 8.008 31.453 0.65 1 95.75 132 ARG B N 1
ATOM 3723 C CA . ARG B 1 132 ? 8.555 30.156 0.3 1 95.75 132 ARG B CA 1
ATOM 3724 C C . ARG B 1 132 ? 7.957 29.047 1.176 1 95.75 132 ARG B C 1
ATOM 3726 O O . ARG B 1 132 ? 8.305 27.875 1.036 1 95.75 132 ARG B O 1
ATOM 3733 N N . ILE B 1 133 ? 7.078 29.453 2.084 1 96.44 133 ILE B N 1
ATOM 3734 C CA . ILE B 1 133 ? 6.379 28.516 2.941 1 96.44 133 ILE B CA 1
ATOM 3735 C C . ILE B 1 133 ? 4.93 28.359 2.477 1 96.44 133 ILE B C 1
ATOM 3737 O O . ILE B 1 133 ? 4.152 29.312 2.551 1 96.44 133 ILE B O 1
ATOM 3741 N N . CYS B 1 134 ? 4.621 27.219 1.942 1 97 134 CYS B N 1
ATOM 3742 C CA . CYS B 1 134 ? 3.27 26.922 1.485 1 97 134 CYS B CA 1
ATOM 3743 C C . CYS B 1 134 ? 2.527 26.062 2.508 1 97 134 CYS B C 1
ATOM 3745 O O . CYS B 1 134 ? 3.014 25 2.91 1 97 134 CYS B O 1
ATOM 3747 N N . HIS B 1 135 ? 1.37 26.547 2.949 1 97.38 135 HIS B N 1
ATOM 3748 C CA . HIS B 1 135 ? 0.555 25.734 3.836 1 97.38 135 HIS B CA 1
ATOM 3749 C C . HIS B 1 135 ? 0.019 24.5 3.113 1 97.38 135 HIS B C 1
ATOM 3751 O O . HIS B 1 135 ? -0.682 24.625 2.105 1 97.38 135 HIS B O 1
ATOM 3757 N N . TYR B 1 136 ? 0.401 23.359 3.529 1 96.94 136 TYR B N 1
ATOM 3758 C CA . TYR B 1 136 ? 0 22.062 2.977 1 96.94 136 TYR B CA 1
ATOM 3759 C C . TYR B 1 136 ? -0.497 21.125 4.074 1 96.94 136 TYR B C 1
ATOM 3761 O O . TYR B 1 136 ? 0.141 20.125 4.371 1 96.94 136 TYR B O 1
ATOM 3769 N N . PRO B 1 137 ? -1.659 21.469 4.605 1 96.69 137 PRO B N 1
ATOM 3770 C CA . PRO B 1 137 ? -2.145 20.781 5.809 1 96.69 137 PRO B CA 1
ATOM 3771 C C . PRO B 1 137 ? -2.488 19.312 5.555 1 96.69 137 PRO B C 1
ATOM 3773 O O . PRO B 1 137 ? -2.596 18.891 4.398 1 96.69 137 PRO B O 1
ATOM 3776 N N . TRP B 1 138 ? -2.633 18.594 6.645 1 95.31 138 TRP B N 1
ATOM 3777 C CA . TRP B 1 138 ? -3.078 17.219 6.59 1 95.31 138 TRP B CA 1
ATOM 3778 C C . TRP B 1 138 ? -4.383 17.094 5.809 1 95.31 138 TRP B C 1
ATOM 3780 O O . TRP B 1 138 ? -5.191 18.016 5.789 1 95.31 138 TRP B O 1
ATOM 3790 N N . ALA B 1 139 ? -4.512 15.992 5.145 1 96 139 ALA B N 1
ATOM 3791 C CA . ALA B 1 139 ? -5.688 15.781 4.301 1 96 139 ALA B CA 1
ATOM 3792 C C . ALA B 1 139 ? -6.207 14.352 4.441 1 96 139 ALA B C 1
ATOM 3794 O O . ALA B 1 139 ? -5.426 13.414 4.637 1 96 139 ALA B O 1
ATOM 3795 N N . ILE B 1 140 ? -7.477 14.227 4.277 1 95.12 140 ILE B N 1
ATOM 3796 C CA . ILE B 1 140 ? -8.148 12.938 4.434 1 95.12 140 ILE B CA 1
ATOM 3797 C C . ILE B 1 140 ? -8.359 12.297 3.062 1 95.12 140 ILE B C 1
ATOM 3799 O O . ILE B 1 140 ? -8.766 12.969 2.111 1 95.12 140 ILE B O 1
ATOM 3803 N N . PRO B 1 141 ? -8.008 10.977 2.955 1 92.06 141 PRO B N 1
ATOM 3804 C CA . PRO B 1 141 ? -8.43 10.305 1.722 1 92.06 141 PRO B CA 1
ATOM 3805 C C . PRO B 1 141 ? -9.922 10.492 1.436 1 92.06 141 PRO B C 1
ATOM 3807 O O . PRO B 1 141 ? -10.75 10.375 2.344 1 92.06 141 PRO B O 1
ATOM 3810 N N . ASP B 1 142 ? -10.234 10.75 0.234 1 91.69 142 ASP B N 1
ATOM 3811 C CA . ASP B 1 142 ? -11.602 11.062 -0.154 1 91.69 142 ASP B CA 1
ATOM 3812 C C . ASP B 1 142 ? -12.555 9.945 0.267 1 91.69 142 ASP B C 1
ATOM 3814 O O . ASP B 1 142 ? -13.648 10.219 0.771 1 91.69 142 ASP B O 1
ATOM 3818 N N . GLU B 1 143 ? -12.07 8.711 0.194 1 87.62 143 GLU B N 1
ATOM 3819 C CA . GLU B 1 143 ? -12.922 7.551 0.454 1 87.62 143 GLU B CA 1
ATOM 3820 C C . GLU B 1 143 ? -13.109 7.328 1.951 1 87.62 143 GLU B C 1
ATOM 3822 O O . GLU B 1 143 ? -13.953 6.523 2.365 1 87.62 143 GLU B O 1
ATOM 3827 N N . TRP B 1 144 ? -12.352 8.031 2.766 1 89.06 144 TRP B N 1
ATOM 3828 C CA . TRP B 1 144 ? -12.43 7.836 4.211 1 89.06 144 TRP B CA 1
ATOM 3829 C C . TRP B 1 144 ? -13.438 8.797 4.84 1 89.06 144 TRP B C 1
ATOM 3831 O O . TRP B 1 144 ? -13.773 8.664 6.02 1 89.06 144 TRP B O 1
ATOM 3841 N N . VAL B 1 145 ? -13.875 9.789 4.121 1 93.94 145 VAL B N 1
ATOM 3842 C CA . VAL B 1 145 ? -14.914 10.672 4.633 1 93.94 145 VAL B CA 1
ATOM 3843 C C . VAL B 1 145 ? -16.219 9.898 4.766 1 93.94 145 VAL B C 1
ATOM 3845 O O . VAL B 1 145 ? -16.766 9.398 3.777 1 93.94 145 VAL B O 1
ATOM 3848 N N . SER B 1 146 ? -16.719 9.844 5.965 1 93.5 146 SER B N 1
ATOM 3849 C CA . SER B 1 146 ? -17.891 9.023 6.25 1 93.5 146 SER B CA 1
ATOM 3850 C C . SER B 1 146 ? -19.125 9.562 5.539 1 93.5 146 SER B C 1
ATOM 3852 O O . SER B 1 146 ? -19.312 10.781 5.441 1 93.5 146 SER B O 1
ATOM 3854 N N . THR B 1 147 ? -19.891 8.594 5.109 1 92.25 147 THR B N 1
ATOM 3855 C CA . THR B 1 147 ? -21.172 8.953 4.508 1 92.25 147 THR B CA 1
ATOM 3856 C C . THR B 1 147 ? -22.328 8.531 5.406 1 92.25 147 THR B C 1
ATOM 3858 O O . THR B 1 147 ? -23.5 8.695 5.043 1 92.25 147 THR B O 1
ATOM 3861 N N . SER B 1 148 ? -21.953 8.062 6.535 1 91.44 148 SER B N 1
ATOM 3862 C CA . SER B 1 148 ? -22.969 7.578 7.461 1 91.44 148 SER B CA 1
ATOM 3863 C C . SER B 1 148 ? -23.781 8.734 8.039 1 91.44 148 SER B C 1
ATOM 3865 O O . SER B 1 148 ? -23.266 9.852 8.18 1 91.44 148 SER B O 1
ATOM 3867 N N . ARG B 1 149 ? -24.953 8.406 8.461 1 94.56 149 ARG B N 1
ATOM 3868 C CA . ARG B 1 149 ? -25.797 9.398 9.117 1 94.56 149 ARG B CA 1
ATOM 3869 C C . ARG B 1 149 ? -25.203 9.836 10.445 1 94.56 149 ARG B C 1
ATOM 3871 O O . ARG B 1 149 ? -24.703 9 11.211 1 94.56 149 ARG B O 1
ATOM 3878 N N . ILE B 1 150 ? -25.266 11.148 10.711 1 96.31 150 ILE B N 1
ATOM 3879 C CA . ILE B 1 150 ? -24.766 11.688 11.969 1 96.31 150 ILE B CA 1
ATOM 3880 C C . ILE B 1 150 ? -25.891 11.711 13 1 96.31 150 ILE B C 1
ATOM 3882 O O . ILE B 1 150 ? -26.906 12.367 12.805 1 96.31 150 ILE B O 1
ATOM 3886 N N . GLU B 1 151 ? -25.672 10.891 14.008 1 96.5 151 GLU B N 1
ATOM 3887 C CA . GLU B 1 151 ? -26.656 10.797 15.094 1 96.5 151 GLU B CA 1
ATOM 3888 C C . GLU B 1 151 ? -25.969 10.688 16.453 1 96.5 151 GLU B C 1
ATOM 3890 O O . GLU B 1 151 ? -24.781 10.352 16.531 1 96.5 151 GLU B O 1
ATOM 3895 N N . TYR B 1 152 ? -26.797 11.133 17.422 1 96.75 152 TYR B N 1
ATOM 3896 C CA . TYR B 1 152 ? -26.281 10.969 18.766 1 96.75 152 TYR B CA 1
ATOM 3897 C C . TYR B 1 152 ? -26.25 9.492 19.156 1 96.75 152 TYR B C 1
ATOM 3899 O O . TYR B 1 152 ? -27.25 8.781 19.031 1 96.75 152 TYR B O 1
ATOM 3907 N N . ARG B 1 153 ? -25.078 9.031 19.688 1 94.38 153 ARG B N 1
ATOM 3908 C CA . ARG B 1 153 ? -24.875 7.609 19.938 1 94.38 153 ARG B CA 1
ATOM 3909 C C . ARG B 1 153 ? -25 7.293 21.422 1 94.38 153 ARG B C 1
ATOM 3911 O O . ARG B 1 153 ? -24.797 6.152 21.844 1 94.38 153 ARG B O 1
ATOM 3918 N N . GLY B 1 154 ? -25.172 8.25 22.234 1 94.31 154 GLY B N 1
ATOM 3919 C CA . GLY B 1 154 ? -25.547 8 23.609 1 94.31 154 GLY B CA 1
ATOM 3920 C C . GLY B 1 154 ? -24.391 8.164 24.578 1 94.31 154 GLY B C 1
ATOM 3921 O O . GLY B 1 154 ? -24.516 7.844 25.766 1 94.31 154 GLY B O 1
ATOM 3922 N N . GLN B 1 155 ? -23.281 8.672 24.156 1 92.69 155 GLN B N 1
ATOM 3923 C CA . GLN B 1 155 ? -22.141 8.828 25.047 1 92.69 155 GLN B CA 1
ATOM 3924 C C . GLN B 1 155 ? -22.312 10.055 25.938 1 92.69 155 GLN B C 1
ATOM 3926 O O . GLN B 1 155 ? -22.766 11.109 25.484 1 92.69 155 GLN B O 1
ATOM 3931 N N . LYS B 1 156 ? -21.844 9.859 27.203 1 92.31 156 LYS B N 1
ATOM 3932 C CA . LYS B 1 156 ? -22 10.938 28.172 1 92.31 156 LYS B CA 1
ATOM 3933 C C . LYS B 1 156 ? -20.641 11.539 28.547 1 92.31 156 LYS B C 1
ATOM 3935 O O . LYS B 1 156 ? -20.531 12.242 29.562 1 92.31 156 LYS B O 1
ATOM 3940 N N . GLU B 1 157 ? -19.656 11.18 27.844 1 94.81 157 GLU B N 1
ATOM 3941 C CA . GLU B 1 157 ? -18.312 11.711 27.984 1 94.81 157 GLU B CA 1
ATOM 3942 C C . GLU B 1 157 ? -17.703 12.078 26.641 1 94.81 157 GLU B C 1
ATOM 3944 O O . GLU B 1 157 ? -18.188 11.617 25.594 1 94.81 157 GLU B O 1
ATOM 3949 N N . VAL B 1 158 ? -16.734 12.93 26.766 1 96.56 158 VAL B N 1
ATOM 3950 C CA . VAL B 1 158 ? -15.977 13.266 25.578 1 96.56 158 VAL B CA 1
ATOM 3951 C C . VAL B 1 158 ? -14.672 12.469 25.562 1 96.56 158 VAL B C 1
ATOM 3953 O O . VAL B 1 158 ? -14.062 12.234 26.609 1 96.56 158 VAL B O 1
ATOM 3956 N N . THR B 1 159 ? -14.305 12.039 24.406 1 94.81 159 THR B N 1
ATOM 3957 C CA . THR B 1 159 ? -13.156 11.148 24.266 1 94.81 159 THR B CA 1
ATOM 3958 C C . THR B 1 159 ? -11.891 11.938 23.938 1 94.81 159 THR B C 1
ATOM 3960 O O . THR B 1 159 ? -11.938 12.898 23.172 1 94.81 159 THR B O 1
ATOM 3963 N N . ILE B 1 160 ? -10.797 11.531 24.578 1 92.69 160 ILE B N 1
ATOM 3964 C CA . ILE B 1 160 ? -9.484 12.086 24.266 1 92.69 160 ILE B CA 1
ATOM 3965 C C . ILE B 1 160 ? -8.461 10.961 24.156 1 92.69 160 ILE B C 1
ATOM 3967 O O . ILE B 1 160 ? -8.57 9.945 24.859 1 92.69 160 ILE B O 1
ATOM 3971 N N . PHE B 1 161 ? -7.57 11.07 23.188 1 86.12 161 PHE B N 1
ATOM 3972 C CA . PHE B 1 161 ? -6.523 10.07 23.047 1 86.12 161 PHE B CA 1
ATOM 3973 C C . PHE B 1 161 ? -5.277 10.672 22.406 1 86.12 161 PHE B C 1
ATOM 3975 O O . PHE B 1 161 ? -5.336 11.766 21.828 1 86.12 161 PHE B O 1
ATOM 3982 N N . GLY B 1 162 ? -4.059 10 22.531 1 82.25 162 GLY B N 1
ATOM 3983 C CA . GLY B 1 162 ? -2.807 10.477 21.969 1 82.25 162 GLY B CA 1
ATOM 3984 C C . GLY B 1 162 ? -1.633 10.336 22.922 1 82.25 162 GLY B C 1
ATOM 3985 O O . GLY B 1 162 ? -1.812 9.984 24.094 1 82.25 162 GLY B O 1
ATOM 3986 N N . ALA B 1 163 ? -0.55 10.719 22.422 1 74.25 163 ALA B N 1
ATOM 3987 C CA . ALA B 1 163 ? 0.688 10.617 23.203 1 74.25 163 ALA B CA 1
ATOM 3988 C C . ALA B 1 163 ? 0.666 11.562 24.391 1 74.25 163 ALA B C 1
ATOM 3990 O O . ALA B 1 163 ? -0.102 12.531 24.422 1 74.25 163 ALA B O 1
ATOM 3991 N N . SER B 1 164 ? 1.436 11.258 25.484 1 73 164 SER B N 1
ATOM 3992 C CA . SER B 1 164 ? 1.399 12.055 26.703 1 73 164 SER B CA 1
ATOM 3993 C C . SER B 1 164 ? 2.805 12.438 27.156 1 73 164 SER B C 1
ATOM 3995 O O . SER B 1 164 ? 2.969 13.234 28.078 1 73 164 SER B O 1
ATOM 3997 N N . GLY B 1 165 ? 3.76 11.984 26.438 1 69.25 165 GLY B N 1
ATOM 3998 C CA . GLY B 1 165 ? 5.086 11.953 27.047 1 69.25 165 GLY B CA 1
ATOM 3999 C C . GLY B 1 165 ? 5.891 13.211 26.766 1 69.25 165 GLY B C 1
ATOM 4000 O O . GLY B 1 165 ? 7.113 13.219 26.938 1 69.25 165 GLY B O 1
ATOM 4001 N N . SER B 1 166 ? 5.336 14.266 26.234 1 74.94 166 SER B N 1
ATOM 4002 C CA . SER B 1 166 ? 6.141 15.445 25.906 1 74.94 166 SER B CA 1
ATOM 4003 C C . SER B 1 166 ? 5.391 16.734 26.219 1 74.94 166 SER B C 1
ATOM 4005 O O . SER B 1 166 ? 4.176 16.719 26.438 1 74.94 166 SER B O 1
ATOM 4007 N N . ASN B 1 167 ? 6.156 17.844 26.344 1 77.88 167 ASN B N 1
ATOM 4008 C CA . ASN B 1 167 ? 5.582 19.172 26.547 1 77.88 167 ASN B CA 1
ATOM 4009 C C . ASN B 1 167 ? 4.68 19.578 25.391 1 77.88 167 ASN B C 1
ATOM 4011 O O . ASN B 1 167 ? 3.855 20.484 25.531 1 77.88 167 ASN B O 1
ATOM 4015 N N . ALA B 1 168 ? 4.828 18.891 24.359 1 77.62 168 ALA B N 1
ATOM 4016 C CA . ALA B 1 168 ? 3.996 19.172 23.188 1 77.62 168 ALA B CA 1
ATOM 4017 C C . ALA B 1 168 ? 2.553 18.734 23.422 1 77.62 168 ALA B C 1
ATOM 4019 O O . ALA B 1 168 ? 1.654 19.094 22.672 1 77.62 168 ALA B O 1
ATOM 4020 N N . TYR B 1 169 ? 2.361 18.141 24.609 1 84.38 169 TYR B N 1
ATOM 4021 C CA . TYR B 1 169 ? 1.029 17.609 24.875 1 84.38 169 TYR B CA 1
ATOM 4022 C C . TYR B 1 169 ? 0.49 18.125 26.203 1 84.38 169 TYR B C 1
ATOM 4024 O O . TYR B 1 169 ? -0.357 17.484 26.828 1 84.38 169 TYR B O 1
ATOM 4032 N N . SER B 1 170 ? 0.917 19.25 26.688 1 88.75 170 SER B N 1
ATOM 4033 C CA . SER B 1 170 ? 0.555 19.75 28 1 88.75 170 SER B CA 1
ATOM 4034 C C . SER B 1 170 ? -0.95 19.969 28.125 1 88.75 170 SER B C 1
ATOM 4036 O O . SER B 1 170 ? -1.573 19.531 29.078 1 88.75 170 SER B O 1
ATOM 4038 N N . THR B 1 171 ? -1.508 20.625 27.156 1 92.25 171 THR B N 1
ATOM 4039 C CA . THR B 1 171 ? -2.943 20.875 27.172 1 92.25 171 THR B CA 1
ATOM 4040 C C . THR B 1 171 ? -3.727 19.578 27.062 1 92.25 171 THR B C 1
ATOM 4042 O O . THR B 1 171 ? -4.727 19.391 27.75 1 92.25 171 THR B O 1
ATOM 4045 N N . ARG B 1 172 ? -3.293 18.672 26.203 1 91.38 172 ARG B N 1
ATOM 4046 C CA . ARG B 1 172 ? -3.936 17.359 26.078 1 91.38 172 ARG B CA 1
ATOM 4047 C C . ARG B 1 172 ? -3.93 16.609 27.406 1 91.38 172 ARG B C 1
ATOM 4049 O O . ARG B 1 172 ? -4.945 16.047 27.812 1 91.38 172 ARG B O 1
ATOM 4056 N N . ASN B 1 173 ? -2.809 16.641 28.047 1 89.62 173 ASN B N 1
ATOM 4057 C CA . ASN B 1 173 ? -2.66 15.953 29.328 1 89.62 173 ASN B CA 1
ATOM 4058 C C . ASN B 1 173 ? -3.562 16.562 30.406 1 89.62 173 ASN B C 1
ATOM 4060 O O . ASN B 1 173 ? -4.094 15.852 31.25 1 89.62 173 ASN B O 1
ATOM 4064 N N . TRP B 1 174 ? -3.66 17.812 30.328 1 91.94 174 TRP B N 1
ATOM 4065 C CA . TRP B 1 174 ? -4.547 18.5 31.266 1 91.94 174 TRP B CA 1
ATOM 4066 C C . TRP B 1 174 ? -6.004 18.141 30.984 1 91.94 174 TRP B C 1
ATOM 4068 O O . TRP B 1 174 ? -6.758 17.844 31.922 1 91.94 174 TRP B O 1
ATOM 4078 N N . CYS B 1 175 ? -6.402 18.141 29.75 1 94 175 CYS B N 1
ATOM 4079 C CA . CYS B 1 175 ? -7.77 17.812 29.359 1 94 175 CYS B CA 1
ATOM 4080 C C . CYS B 1 175 ? -8.141 16.406 29.797 1 94 175 CYS B C 1
ATOM 4082 O O . CYS B 1 175 ? -9.258 16.172 30.281 1 94 175 CYS B O 1
ATOM 4084 N N . ARG B 1 176 ? -7.258 15.492 29.641 1 92.06 176 ARG B N 1
ATOM 4085 C CA . ARG B 1 176 ? -7.523 14.078 29.891 1 92.06 176 ARG B CA 1
ATOM 4086 C C . ARG B 1 176 ? -7.902 13.852 31.359 1 92.06 176 ARG B C 1
ATOM 4088 O O . ARG B 1 176 ? -8.562 12.859 31.672 1 92.06 176 ARG B O 1
ATOM 4095 N N . LYS B 1 177 ? -7.586 14.766 32.25 1 91.88 177 LYS B N 1
ATOM 4096 C CA . LYS B 1 177 ? -7.789 14.602 33.688 1 91.88 177 LYS B CA 1
ATOM 4097 C C . LYS B 1 177 ? -9.109 15.219 34.125 1 91.88 177 LYS B C 1
ATOM 4099 O O . LYS B 1 177 ? -9.492 15.094 35.281 1 91.88 177 LYS B O 1
ATOM 4104 N N . GLN B 1 178 ? -9.773 15.836 33.25 1 93.88 178 GLN B N 1
ATOM 4105 C CA . GLN B 1 178 ? -10.992 16.547 33.594 1 93.88 178 GLN B CA 1
ATOM 4106 C C . GLN B 1 178 ? -12.172 15.578 33.688 1 93.88 178 GLN B C 1
ATOM 4108 O O . GLN B 1 178 ? -12.234 14.586 32.969 1 93.88 178 GLN B O 1
ATOM 4113 N N . LYS B 1 179 ? -13.086 15.859 34.594 1 94 179 LYS B N 1
ATOM 4114 C CA . LYS B 1 179 ? -14.328 15.102 34.688 1 94 179 LYS B CA 1
ATOM 4115 C C . LYS B 1 179 ? -15.148 15.242 33.438 1 94 179 LYS B C 1
ATOM 4117 O O . LYS B 1 179 ? -15.32 16.344 32.906 1 94 179 LYS B O 1
ATOM 4122 N N . GLY B 1 180 ? -15.594 14.094 32.875 1 94.69 180 GLY B N 1
ATOM 4123 C CA . GLY B 1 180 ? -16.375 14.117 31.656 1 94.69 180 GLY B CA 1
ATOM 4124 C C . GLY B 1 180 ? -15.562 13.758 30.422 1 94.69 180 GLY B C 1
ATOM 4125 O O . GLY B 1 180 ? -16.109 13.695 29.328 1 94.69 180 GLY B O 1
ATOM 4126 N N . VAL B 1 181 ? -14.25 13.578 30.688 1 95.38 181 VAL B N 1
ATOM 4127 C CA . VAL B 1 181 ? -13.359 13.203 29.578 1 95.38 181 VAL B CA 1
ATOM 4128 C C . VAL B 1 181 ? -12.883 11.766 29.781 1 95.38 181 VAL B C 1
ATOM 4130 O O . VAL B 1 181 ? -12.445 11.391 30.859 1 95.38 181 VAL B O 1
ATOM 4133 N N . LYS B 1 182 ? -13.102 10.961 28.828 1 91.94 182 LYS B N 1
ATOM 4134 C CA . LYS B 1 182 ? -12.602 9.594 28.812 1 91.94 182 LYS B CA 1
ATOM 4135 C C . LYS B 1 182 ? -11.336 9.484 27.953 1 91.94 182 LYS B C 1
ATOM 4137 O O . LYS B 1 182 ? -11.336 9.875 26.781 1 91.94 182 LYS B O 1
ATOM 4142 N N . SER B 1 183 ? -10.312 8.969 28.609 1 88.19 183 SER B N 1
ATOM 4143 C CA . SER B 1 183 ? -9.023 8.914 27.922 1 88.19 183 SER B CA 1
ATOM 4144 C C . SER B 1 183 ? -8.68 7.48 27.516 1 88.19 183 SER B C 1
ATOM 4146 O O . SER B 1 183 ? -8.898 6.543 28.297 1 88.19 183 SER B O 1
ATOM 4148 N N . PHE B 1 184 ? -8.297 7.359 26.344 1 77.56 184 PHE B N 1
ATOM 4149 C CA . PHE B 1 184 ? -7.777 6.082 25.875 1 77.56 184 PHE B CA 1
ATOM 4150 C C . PHE B 1 184 ? -6.285 6.18 25.594 1 77.56 184 PHE B C 1
ATOM 4152 O O . PHE B 1 184 ? -5.809 7.199 25.094 1 77.56 184 PHE B O 1
ATOM 4159 N N . ALA B 1 185 ? -5.516 5.312 26.156 1 64.25 185 ALA B N 1
ATOM 4160 C CA . ALA B 1 185 ? -4.074 5.297 25.922 1 64.25 185 ALA B CA 1
ATOM 4161 C C . ALA B 1 185 ? -3.764 4.926 24.484 1 64.25 185 ALA B C 1
ATOM 4163 O O . ALA B 1 185 ? -2.596 4.77 24.109 1 64.25 185 ALA B O 1
ATOM 4164 N N . PHE B 1 186 ? -4.727 4.789 23.641 1 57.72 186 PHE B N 1
ATOM 4165 C CA . PHE B 1 186 ? -4.469 4.371 22.266 1 57.72 186 PHE B CA 1
ATOM 4166 C C . PHE B 1 186 ? -3.961 5.543 21.422 1 57.72 186 PHE B C 1
ATOM 4168 O O . PHE B 1 186 ? -4.523 6.637 21.484 1 57.72 186 PHE B O 1
ATOM 4175 N N . SER B 1 187 ? -2.615 5.656 21.344 1 51.41 187 SER B N 1
ATOM 4176 C CA . SER B 1 187 ? -2.234 6.715 20.406 1 51.41 187 SER B CA 1
ATOM 4177 C C . SER B 1 187 ? -2.436 6.273 18.969 1 51.41 187 SER B C 1
ATOM 4179 O O . SER B 1 187 ? -2.266 5.098 18.641 1 51.41 187 SER B O 1
ATOM 4181 N N . GLY B 1 188 ? -3.355 6.762 18.297 1 48.09 188 GLY B N 1
ATOM 4182 C CA . GLY B 1 188 ? -3.457 6.477 16.875 1 48.09 188 GLY B CA 1
ATOM 4183 C C . GLY B 1 188 ? -2.135 6.074 16.25 1 48.09 188 GLY B C 1
ATOM 4184 O O . GLY B 1 188 ? -2.055 5.066 15.547 1 48.09 188 GLY B O 1
ATOM 4185 N N . VAL B 1 189 ? -1.127 6.934 16.484 1 47.38 189 VAL B N 1
ATOM 4186 C CA . VAL B 1 189 ? 0.198 6.77 15.891 1 47.38 189 VAL B CA 1
ATOM 4187 C C . VAL B 1 189 ? 0.917 5.598 16.562 1 47.38 189 VAL B C 1
ATOM 4189 O O . VAL B 1 189 ? 1.698 4.895 15.922 1 47.38 189 VAL B O 1
ATOM 4192 N N . GLU B 1 190 ? 0.545 5.453 17.781 1 46.34 190 GLU B N 1
ATOM 4193 C CA . GLU B 1 190 ? 1.292 4.441 18.531 1 46.34 190 GLU B CA 1
ATOM 4194 C C . GLU B 1 190 ? 0.575 3.094 18.5 1 46.34 190 GLU B C 1
ATOM 4196 O O . GLU B 1 190 ? 1.161 2.066 18.844 1 46.34 190 GLU B O 1
ATOM 4201 N N . ASN B 1 191 ? -0.665 3.271 18.344 1 44.69 191 ASN B N 1
ATOM 4202 C CA . ASN B 1 191 ? -1.38 2.002 18.438 1 44.69 191 ASN B CA 1
ATOM 4203 C C . ASN B 1 191 ? -1.475 1.316 17.078 1 44.69 191 ASN B C 1
ATOM 4205 O O . ASN B 1 191 ? -2.426 1.541 16.328 1 44.69 191 ASN B O 1
ATOM 4209 N N . LYS B 1 192 ? -0.42 0.871 16.656 1 51.06 192 LYS B N 1
ATOM 4210 C CA . LYS B 1 192 ? -0.318 0.046 15.461 1 51.06 192 LYS B CA 1
ATOM 4211 C C . LYS B 1 192 ? -1.331 -1.096 15.492 1 51.06 192 LYS B C 1
ATOM 4213 O O . LYS B 1 192 ? -1.301 -1.981 14.633 1 51.06 192 LYS B O 1
ATOM 4218 N N . GLU B 1 193 ? -2.221 -0.957 16.547 1 49.94 193 GLU B N 1
ATOM 4219 C CA . GLU B 1 193 ? -3.09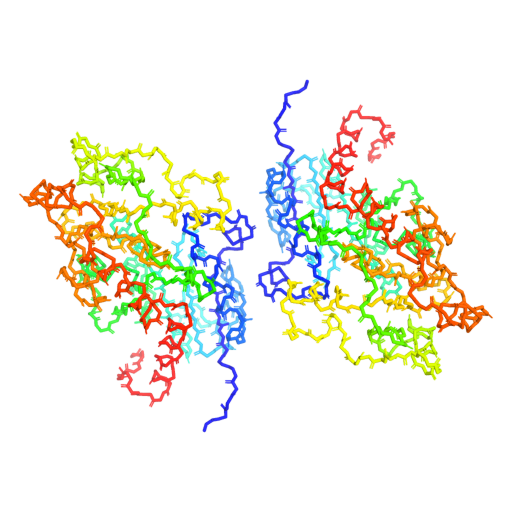2 -2.119 16.688 1 49.94 193 GLU B CA 1
ATOM 4220 C C . GLU B 1 193 ? -4.164 -2.133 15.602 1 49.94 193 GLU B C 1
ATOM 4222 O O . GLU B 1 193 ? -4.684 -3.193 15.242 1 49.94 193 GLU B O 1
ATOM 4227 N N . MET B 1 194 ? -4.504 -0.856 15.117 1 54.97 194 MET B N 1
ATOM 4228 C CA . MET B 1 194 ? -5.617 -0.885 14.172 1 54.97 194 MET B CA 1
ATOM 4229 C C . MET B 1 194 ? -5.16 -0.495 12.773 1 54.97 194 MET B C 1
ATOM 4231 O O . MET B 1 194 ? -4.289 0.365 12.617 1 54.97 194 MET B O 1
ATOM 4235 N N . SER B 1 195 ? -5.559 -1.285 11.844 1 60.12 195 SER B N 1
ATOM 4236 C CA . SER B 1 195 ? -5.418 -0.83 10.461 1 60.12 195 SER B CA 1
ATOM 4237 C C . SER B 1 195 ? -6.027 0.556 10.273 1 60.12 195 SER B C 1
ATOM 4239 O O . SER B 1 195 ? -6.781 1.03 11.125 1 60.12 195 SER B O 1
ATOM 4241 N N . ASP B 1 196 ? -5.613 1.276 9.219 1 65.69 196 ASP B N 1
ATOM 4242 C CA . ASP B 1 196 ? -6.086 2.621 8.914 1 65.69 196 ASP B CA 1
ATOM 4243 C C . ASP B 1 196 ? -7.613 2.666 8.859 1 65.69 196 ASP B C 1
ATOM 4245 O O . ASP B 1 196 ? -8.234 3.566 9.43 1 65.69 196 ASP B O 1
ATOM 4249 N N . SER B 1 197 ? -8.164 1.61 8.359 1 65.06 197 SER B N 1
ATOM 4250 C CA . SER B 1 197 ? -9.617 1.597 8.234 1 65.06 197 SER B CA 1
ATOM 4251 C C . SER B 1 197 ? -10.289 1.334 9.578 1 65.06 197 SER B C 1
ATOM 4253 O O . SER B 1 197 ? -11.328 1.923 9.883 1 65.06 197 SER B O 1
ATOM 4255 N N . ASP B 1 198 ? -9.664 0.526 10.383 1 70.62 198 ASP B N 1
ATOM 4256 C CA . ASP B 1 198 ? -10.203 0.213 11.703 1 70.62 198 ASP B CA 1
ATOM 4257 C C . ASP B 1 198 ? -10.164 1.436 12.617 1 70.62 198 ASP B C 1
ATOM 4259 O O . ASP B 1 198 ? -11.07 1.644 13.422 1 70.62 198 ASP B O 1
ATOM 4263 N N . PHE B 1 199 ? -9.234 2.227 12.375 1 78.06 199 PHE B N 1
ATOM 4264 C CA . PHE B 1 199 ? -9.094 3.445 13.164 1 78.06 199 PHE B CA 1
ATOM 4265 C C . PHE B 1 199 ? -10.234 4.414 12.883 1 78.06 199 PHE B C 1
ATOM 4267 O O . PHE B 1 199 ? -10.82 4.98 13.805 1 78.06 199 PHE B O 1
ATOM 4274 N N . PHE B 1 200 ? -10.555 4.57 11.695 1 81.12 200 PHE B N 1
ATOM 4275 C CA . PHE B 1 200 ? -11.617 5.492 11.312 1 81.12 200 PHE B CA 1
ATOM 4276 C C . PHE B 1 200 ? -12.969 4.996 11.805 1 81.12 200 PHE B C 1
ATOM 4278 O O . PHE B 1 200 ? -13.82 5.793 12.211 1 81.12 200 PHE B O 1
ATOM 4285 N N . GLN B 1 201 ? -13.07 3.697 11.82 1 78.88 201 GLN B N 1
ATOM 4286 C CA . GLN B 1 201 ? -14.305 3.135 12.359 1 78.88 201 GLN B CA 1
ATOM 4287 C C . GLN B 1 201 ? -14.398 3.35 13.867 1 78.88 201 GLN B C 1
ATOM 4289 O O . GLN B 1 201 ? -15.477 3.643 14.391 1 78.88 201 GLN B O 1
ATOM 4294 N N . TRP B 1 202 ? -13.305 3.184 14.445 1 84.88 202 TRP B N 1
ATOM 4295 C CA . TRP B 1 202 ? -13.227 3.422 15.883 1 84.88 202 TRP B CA 1
ATOM 4296 C C . TRP B 1 202 ? -13.547 4.879 16.203 1 84.88 202 TRP B C 1
ATOM 4298 O O . TRP B 1 202 ? -14.336 5.16 17.109 1 84.88 202 TRP B O 1
ATOM 4308 N N . LEU B 1 203 ? -13.031 5.738 15.469 1 88.12 203 LEU B N 1
ATOM 4309 C CA . LEU B 1 203 ? -13.25 7.168 15.672 1 88.12 203 LEU B CA 1
ATOM 4310 C C . LEU B 1 203 ? -14.711 7.531 15.438 1 88.12 203 LEU B C 1
ATOM 4312 O O . LEU B 1 203 ? -15.266 8.383 16.141 1 88.12 203 LEU B O 1
ATOM 4316 N N . ALA B 1 204 ? -15.305 6.879 14.531 1 89.81 204 ALA B N 1
ATOM 4317 C CA . ALA B 1 204 ? -16.688 7.145 14.156 1 89.81 204 ALA B CA 1
ATOM 4318 C C . ALA B 1 204 ? -17.656 6.707 15.258 1 89.81 204 ALA B C 1
ATOM 4320 O O . ALA B 1 204 ? -18.828 7.082 15.25 1 89.81 204 ALA B O 1
ATOM 4321 N N . SER B 1 205 ? -17.141 5.941 16.156 1 90.44 205 SER B N 1
ATOM 4322 C CA . SER B 1 205 ? -18 5.457 17.234 1 90.44 205 SER B CA 1
ATOM 4323 C C . SER B 1 205 ? -18.156 6.504 18.328 1 90.44 205 SER B C 1
ATOM 4325 O O . SER B 1 205 ? -19.016 6.371 19.203 1 90.44 205 SER B O 1
ATOM 4327 N N . PHE B 1 206 ? -17.469 7.562 18.281 1 94.44 206 PHE B N 1
ATOM 4328 C CA . PHE B 1 206 ? -17.516 8.57 19.328 1 94.44 206 PHE B CA 1
ATOM 4329 C C . PHE B 1 206 ? -18.438 9.719 18.938 1 94.44 206 PHE B C 1
ATOM 4331 O O . PHE B 1 206 ? -18.453 10.133 17.766 1 94.44 206 PHE B O 1
ATOM 4338 N N . ASP B 1 207 ? -19.125 10.219 19.953 1 97.38 207 ASP B N 1
ATOM 4339 C CA . ASP B 1 207 ? -19.938 11.398 19.719 1 97.38 207 ASP B CA 1
ATOM 4340 C C . ASP B 1 207 ? -19.078 12.656 19.656 1 97.38 207 ASP B C 1
ATOM 4342 O O . ASP B 1 207 ? -19.297 13.531 18.812 1 97.38 207 ASP B O 1
ATOM 4346 N N . ALA B 1 208 ? -18.141 12.719 20.531 1 98.06 208 ALA B N 1
ATOM 4347 C CA . ALA B 1 208 ? -17.297 13.906 20.641 1 98.06 208 ALA B CA 1
ATOM 4348 C C . ALA B 1 208 ? -15.859 13.539 20.984 1 98.06 208 ALA B C 1
ATOM 4350 O O . ALA B 1 208 ? -15.625 12.633 21.797 1 98.06 208 ALA B O 1
ATOM 4351 N N . VAL B 1 209 ? -14.906 14.211 20.344 1 97.25 209 VAL B N 1
ATOM 4352 C CA . VAL B 1 209 ? -13.484 13.93 20.516 1 97.25 209 VAL B CA 1
ATOM 4353 C C . VAL B 1 209 ? -12.727 15.234 20.75 1 97.25 209 VAL B C 1
ATOM 4355 O O . VAL B 1 209 ? -12.984 16.234 20.094 1 97.25 209 VAL B O 1
ATOM 4358 N N . VAL B 1 210 ? -11.781 15.188 21.672 1 97.25 210 VAL B N 1
ATOM 4359 C CA . VAL B 1 210 ? -10.922 16.328 21.953 1 97.25 210 VAL B CA 1
ATOM 4360 C C . VAL B 1 210 ? -9.602 16.188 21.188 1 97.25 210 VAL B C 1
ATOM 4362 O O . VAL B 1 210 ? -8.922 15.164 21.297 1 97.25 210 VAL B O 1
ATOM 4365 N N . ALA B 1 211 ? -9.312 17.125 20.375 1 96.12 211 ALA B N 1
ATOM 4366 C CA . ALA B 1 211 ? -7.988 17.234 19.781 1 96.12 211 ALA B CA 1
ATOM 4367 C C . ALA B 1 211 ? -7.191 18.375 20.406 1 96.12 211 ALA B C 1
ATOM 4369 O O . ALA B 1 211 ? -7.598 19.531 20.328 1 96.12 211 ALA B O 1
ATOM 4370 N N . ALA B 1 212 ? -6.133 18 21.016 1 94.56 212 ALA B N 1
ATOM 4371 C CA . ALA B 1 212 ? -5.324 18.984 21.734 1 94.56 212 ALA B CA 1
ATOM 4372 C C . ALA B 1 212 ? -3.855 18.562 21.766 1 94.56 212 ALA B C 1
ATOM 4374 O O . ALA B 1 212 ? -3.543 17.375 21.688 1 94.56 212 ALA B O 1
ATOM 4375 N N . GLY B 1 213 ? -3.031 19.5 21.75 1 92.38 213 GLY B N 1
ATOM 4376 C CA . GLY B 1 213 ? -1.608 19.359 22 1 92.38 213 GLY B CA 1
ATOM 4377 C C . GLY B 1 213 ? -1.103 20.281 23.094 1 92.38 213 GLY B C 1
ATOM 4378 O O . GLY B 1 213 ? -1.306 20.031 24.281 1 92.38 213 GLY B O 1
ATOM 4379 N N . SER B 1 214 ? -0.52 21.359 22.672 1 91.25 214 SER B N 1
ATOM 4380 C CA . SER B 1 214 ? -0.032 22.391 23.578 1 91.25 214 SER B CA 1
ATOM 4381 C C . SER B 1 214 ? -0.452 23.781 23.094 1 91.25 214 SER B C 1
ATOM 4383 O O . SER B 1 214 ? -0.507 24.031 21.891 1 91.25 214 SER B O 1
ATOM 4385 N N . GLU B 1 215 ? -0.694 24.625 24.062 1 91.12 215 GLU B N 1
ATOM 4386 C CA . GLU B 1 215 ? -1.056 26 23.703 1 91.12 215 GLU B CA 1
ATOM 4387 C C . GLU B 1 215 ? 0.187 26.844 23.469 1 91.12 215 GLU B C 1
ATOM 4389 O O . GLU B 1 215 ? 0.084 27.984 23 1 91.12 215 GLU B O 1
ATOM 4394 N N . ASP B 1 216 ? 1.272 26.234 23.766 1 89.94 216 ASP B N 1
ATOM 4395 C CA . ASP B 1 216 ? 2.516 26.922 23.438 1 89.94 216 ASP B CA 1
ATOM 4396 C C . ASP B 1 216 ? 2.645 27.125 21.938 1 89.94 216 ASP B C 1
ATOM 4398 O O . ASP B 1 216 ? 2.521 26.172 21.156 1 89.94 216 ASP B O 1
ATOM 4402 N N . LYS B 1 217 ? 2.965 28.375 21.547 1 86.56 217 LYS B N 1
ATOM 4403 C CA . LYS B 1 217 ? 3.033 28.734 20.141 1 86.56 217 LYS B CA 1
ATOM 4404 C C . LYS B 1 217 ? 4.074 27.906 19.406 1 86.56 217 LYS B C 1
ATOM 4406 O O . LYS B 1 217 ? 3.957 27.672 18.188 1 86.56 217 LYS B O 1
ATOM 4411 N N . LYS B 1 218 ? 5.062 27.453 20.109 1 86.19 218 LYS B N 1
ATOM 4412 C CA . LYS B 1 218 ? 6.105 26.641 19.484 1 86.19 218 LYS B CA 1
ATOM 4413 C C . LYS B 1 218 ? 5.551 25.297 19 1 86.19 218 LYS B C 1
ATOM 4415 O O . LYS B 1 218 ? 6.098 24.703 18.078 1 86.19 218 LYS B O 1
ATOM 4420 N N . TYR B 1 219 ? 4.477 24.812 19.516 1 87.75 219 TYR B N 1
ATOM 4421 C CA . TYR B 1 219 ? 3.871 23.547 19.141 1 87.75 219 TYR B CA 1
ATOM 4422 C C . TYR B 1 219 ? 2.555 23.766 18.406 1 87.75 219 TYR B C 1
ATOM 4424 O O . TYR B 1 219 ? 2.395 23.312 17.266 1 87.75 219 TYR B O 1
ATOM 4432 N N . GLY B 1 220 ? 1.718 24.734 18.859 1 88.19 220 GLY B N 1
ATOM 4433 C CA . GLY B 1 220 ? 0.408 25.047 18.312 1 88.19 220 GLY B CA 1
ATOM 4434 C C . GLY B 1 220 ? 0.07 24.25 17.078 1 88.19 220 GLY B C 1
ATOM 4435 O O . GLY B 1 220 ? -0.306 24.812 16.047 1 88.19 220 GLY B O 1
ATOM 4436 N N . LEU B 1 221 ? 0.12 22.828 17.125 1 91.31 221 LEU B N 1
ATOM 4437 C CA . LEU B 1 221 ? -0.017 21.922 15.992 1 91.31 221 LEU B CA 1
ATOM 4438 C C . LEU B 1 221 ? -1.477 21.531 15.781 1 91.31 221 LEU B C 1
ATOM 4440 O O . LEU B 1 221 ? -2.129 21.031 16.703 1 91.31 221 LEU B O 1
ATOM 4444 N N . THR B 1 222 ? -1.97 21.844 14.625 1 94.81 222 THR B N 1
ATOM 4445 C CA . THR B 1 222 ? -3.254 21.281 14.219 1 94.81 222 THR B CA 1
ATOM 4446 C C . THR B 1 222 ? -3.068 19.891 13.625 1 94.81 222 THR B C 1
ATOM 4448 O O . THR B 1 222 ? -2.965 19.734 12.406 1 94.81 222 THR B O 1
ATOM 4451 N N . THR B 1 223 ? -3.127 18.922 14.453 1 93.12 223 THR B N 1
ATOM 4452 C CA . THR B 1 223 ? -2.729 17.547 14.125 1 93.12 223 THR B CA 1
ATOM 4453 C C . THR B 1 223 ? -3.779 16.875 13.25 1 93.12 223 THR B C 1
ATOM 4455 O O . THR B 1 223 ? -4.875 17.406 13.07 1 93.12 223 THR B O 1
ATOM 4458 N N . PRO B 1 224 ? -3.412 15.688 12.711 1 92.69 224 PRO B N 1
ATOM 4459 C CA . PRO B 1 224 ? -4.363 14.977 11.852 1 92.69 224 PRO B CA 1
ATOM 4460 C C . PRO B 1 224 ? -5.684 14.68 12.562 1 92.69 224 PRO B C 1
ATOM 4462 O O . PRO B 1 224 ? -6.727 14.578 11.906 1 92.69 224 PRO B O 1
ATOM 4465 N N . LYS B 1 225 ? -5.676 14.633 13.789 1 92.62 225 LYS B N 1
ATOM 4466 C CA . LYS B 1 225 ? -6.852 14.281 14.57 1 92.62 225 LYS B CA 1
ATOM 4467 C C . LYS B 1 225 ? -7.988 15.266 14.336 1 92.62 225 LYS B C 1
ATOM 4469 O O . LYS B 1 225 ? -9.164 14.883 14.359 1 92.62 225 LYS B O 1
ATOM 4474 N N . TYR B 1 226 ? -7.613 16.516 14.156 1 97.12 226 TYR B N 1
ATOM 4475 C CA . TYR B 1 226 ? -8.625 17.531 13.867 1 97.12 226 TYR B CA 1
ATOM 4476 C C . TYR B 1 226 ? -9.43 17.156 12.625 1 97.12 226 TYR B C 1
ATOM 4478 O O . TYR B 1 226 ? -10.656 17.219 12.641 1 97.12 226 TYR B O 1
ATOM 4486 N N . PHE B 1 227 ? -8.719 16.703 11.664 1 97.06 227 PHE B N 1
ATOM 4487 C CA . PHE B 1 227 ? -9.32 16.391 10.375 1 97.06 227 PHE B CA 1
ATOM 4488 C C . PHE B 1 227 ? -10.031 15.047 10.422 1 97.06 227 PHE B C 1
ATOM 4490 O O . PHE B 1 227 ? -11.148 14.914 9.914 1 97.06 227 PHE B O 1
ATOM 4497 N N . GLU B 1 228 ? -9.383 14.109 11.031 1 94.5 228 GLU B N 1
ATOM 4498 C CA . GLU B 1 228 ? -9.922 12.75 11.125 1 94.5 228 GLU B CA 1
ATOM 4499 C C . GLU B 1 228 ? -11.25 12.734 11.875 1 94.5 228 GLU B C 1
ATOM 4501 O O . GLU B 1 228 ? -12.195 12.062 11.469 1 94.5 228 GLU B O 1
ATOM 4506 N N . THR B 1 229 ? -11.328 13.445 12.938 1 96.25 229 THR B N 1
ATOM 4507 C CA . THR B 1 229 ? -12.531 13.5 13.766 1 96.25 229 THR B CA 1
ATOM 4508 C C . THR B 1 229 ? -13.711 14.047 12.969 1 96.25 229 THR B C 1
ATOM 4510 O O . THR B 1 229 ? -14.789 13.453 12.961 1 96.25 229 THR B O 1
ATOM 4513 N N . MET B 1 230 ? -13.445 15.125 12.266 1 98.25 230 MET B N 1
ATOM 4514 C CA . MET B 1 230 ? -14.508 15.75 11.477 1 98.25 230 MET B CA 1
ATOM 4515 C C . MET B 1 230 ? -14.914 14.859 10.305 1 98.25 230 MET B C 1
ATOM 4517 O O . MET B 1 230 ? -16.094 14.766 9.969 1 98.25 230 MET B O 1
ATOM 4521 N N . ALA B 1 231 ? -13.992 14.18 9.766 1 97.12 231 ALA B N 1
ATOM 4522 C CA . ALA B 1 231 ? -14.234 13.352 8.586 1 97.12 231 ALA B CA 1
ATOM 4523 C C . ALA B 1 231 ? -15.234 12.242 8.898 1 97.12 231 ALA B C 1
ATOM 4525 O O . ALA B 1 231 ? -16.016 11.852 8.031 1 97.12 231 ALA B O 1
ATOM 4526 N N . VAL B 1 232 ? -15.219 11.734 10.086 1 95.81 232 VAL B N 1
ATOM 4527 C CA . VAL B 1 232 ? -16.062 10.594 10.406 1 95.81 232 VAL B CA 1
ATOM 4528 C C . VAL B 1 232 ? -17.391 11.078 10.992 1 95.81 232 VAL B C 1
ATOM 4530 O O . VAL B 1 232 ? -18.25 10.266 11.32 1 95.81 232 VAL B O 1
ATOM 4533 N N . GLY B 1 233 ? -17.5 12.383 11.258 1 97.31 233 GLY B N 1
ATOM 4534 C CA . GLY B 1 233 ? -18.75 12.945 11.727 1 97.31 233 GLY B CA 1
ATOM 4535 C C . GLY B 1 233 ? -18.828 13.055 13.234 1 97.31 233 GLY B C 1
ATOM 4536 O O . GLY B 1 233 ? -19.906 13.172 13.805 1 97.31 233 GLY B O 1
ATOM 4537 N N . SER B 1 234 ? -17.781 12.945 13.883 1 97.62 234 SER B N 1
ATOM 4538 C CA . SER B 1 234 ? -17.75 13.203 15.32 1 97.62 234 SER B CA 1
ATOM 4539 C C . SER B 1 234 ? -17.578 14.688 15.609 1 97.62 234 SER B C 1
ATOM 4541 O O . SER B 1 234 ? -17.031 15.43 14.789 1 97.62 234 SER B O 1
ATOM 4543 N N . LEU B 1 235 ? -18.062 15.086 16.797 1 98.56 235 LEU B N 1
ATOM 4544 C CA . LEU B 1 235 ? -17.906 16.469 17.219 1 98.56 235 LEU B CA 1
ATOM 4545 C C . LEU B 1 235 ? -16.469 16.75 17.656 1 98.56 235 LEU B C 1
ATOM 4547 O O . LEU B 1 235 ? -15.945 16.062 18.531 1 98.56 235 LEU B O 1
ATOM 4551 N N . LEU B 1 236 ? -15.914 17.719 17.031 1 98.69 236 LEU B N 1
ATOM 4552 C CA . LEU B 1 236 ? -14.539 18.062 17.359 1 98.69 236 LEU B CA 1
ATOM 4553 C C . LEU B 1 236 ? -14.484 19.172 18.406 1 98.69 236 LEU B C 1
ATOM 4555 O O . LEU B 1 236 ? -15.023 20.25 18.203 1 98.69 236 LEU B O 1
ATOM 4559 N N . PHE B 1 237 ? -13.898 18.828 19.562 1 98.62 237 PHE B N 1
ATOM 4560 C CA . PHE B 1 237 ? -13.359 19.844 20.453 1 98.62 237 PHE B CA 1
ATOM 4561 C C . PHE B 1 237 ? -11.938 20.219 20.047 1 98.62 237 PHE B C 1
ATOM 4563 O O . PHE B 1 237 ? -11 19.438 20.266 1 98.62 237 PHE B O 1
ATOM 4570 N N . ALA B 1 238 ? -11.82 21.375 19.469 1 98.5 238 ALA B N 1
ATOM 4571 C CA . ALA B 1 238 ? -10.562 21.781 18.859 1 98.5 238 ALA B CA 1
ATOM 4572 C C . ALA B 1 238 ? -9.812 22.781 19.75 1 98.5 238 ALA B C 1
ATOM 4574 O O . ALA B 1 238 ? -10.266 23.906 19.953 1 98.5 238 ALA B O 1
ATOM 4575 N N . GLN B 1 239 ? -8.719 22.328 20.234 1 97.88 239 GLN B N 1
ATOM 4576 C CA . GLN B 1 239 ? -7.867 23.312 20.891 1 97.88 239 GLN B CA 1
ATOM 4577 C C . GLN B 1 239 ? -7.477 24.422 19.938 1 97.88 239 GLN B C 1
ATOM 4579 O O . GLN B 1 239 ? -7.113 24.156 18.781 1 97.88 239 GLN B O 1
ATOM 4584 N N . LYS B 1 240 ? -7.504 25.578 20.438 1 96.88 240 LYS B N 1
ATOM 4585 C CA . LYS B 1 240 ? -7.184 26.734 19.609 1 96.88 240 LYS B CA 1
ATOM 4586 C C . LYS B 1 240 ? -5.723 26.719 19.172 1 96.88 240 LYS B C 1
ATOM 4588 O O . LYS B 1 240 ? -4.828 26.484 19.984 1 96.88 240 LYS B O 1
ATOM 4593 N N . THR B 1 241 ? -5.527 26.859 17.875 1 96 241 THR B N 1
ATOM 4594 C CA . THR B 1 241 ? -4.215 27.078 17.281 1 96 241 THR B CA 1
ATOM 4595 C C . THR B 1 241 ? -4.266 28.234 16.266 1 96 241 THR B C 1
ATOM 4597 O O . THR B 1 241 ? -5.344 28.641 15.844 1 96 241 THR B O 1
ATOM 4600 N N . ASP B 1 242 ? -3.113 28.719 15.875 1 95.75 242 ASP B N 1
ATOM 4601 C CA . ASP B 1 242 ? -3.055 29.859 14.969 1 95.75 242 ASP B CA 1
ATOM 4602 C C . ASP B 1 242 ? -3.447 29.453 13.547 1 95.75 242 ASP B C 1
ATOM 4604 O O . ASP B 1 242 ? -3.732 30.312 12.711 1 95.75 242 ASP B O 1
ATOM 4608 N N . ASP B 1 243 ? -3.512 28.188 13.227 1 97.06 243 ASP B N 1
ATOM 4609 C CA . ASP B 1 243 ? -3.809 27.719 11.875 1 97.06 243 ASP B CA 1
ATOM 4610 C C . ASP B 1 243 ? -5.309 27.5 11.688 1 97.06 243 ASP B C 1
ATOM 4612 O O . ASP B 1 243 ? -5.781 27.344 10.562 1 97.06 243 ASP B O 1
ATOM 4616 N N . LEU B 1 244 ? -6.141 27.469 12.711 1 97.94 244 LEU B N 1
ATOM 4617 C CA . LEU B 1 244 ? -7.535 27.047 12.625 1 97.94 244 LEU B CA 1
ATOM 4618 C C . LEU B 1 244 ? -8.297 27.906 11.625 1 97.94 244 LEU B C 1
ATOM 4620 O O . LEU B 1 244 ? -9.039 27.391 10.789 1 97.94 244 LEU B O 1
ATOM 4624 N N . GLU B 1 245 ? -8.062 29.188 11.734 1 96.56 245 GLU B N 1
ATOM 4625 C CA . GLU B 1 245 ? -8.797 30.094 10.859 1 96.56 245 GLU B CA 1
ATOM 4626 C C . GLU B 1 245 ? -8.492 29.828 9.391 1 96.56 245 GLU B C 1
ATOM 4628 O O . GLU B 1 245 ? -9.398 29.766 8.562 1 96.56 245 GLU B O 1
ATOM 4633 N N . ARG B 1 246 ? -7.223 29.672 9.055 1 96.38 246 ARG B N 1
ATOM 4634 C CA . ARG B 1 246 ? -6.812 29.406 7.68 1 96.38 246 ARG B CA 1
ATOM 4635 C C . ARG B 1 246 ? -7.391 28.078 7.184 1 96.38 246 ARG B C 1
ATOM 4637 O O . ARG B 1 246 ? -7.629 27.906 5.988 1 96.38 246 ARG B O 1
ATOM 4644 N N . LEU B 1 247 ? -7.664 27.234 8.109 1 98.38 247 LEU B N 1
ATOM 4645 C CA . LEU B 1 247 ? -8.148 25.906 7.762 1 98.38 247 LEU B CA 1
ATOM 4646 C C . LEU B 1 247 ? -9.672 25.891 7.652 1 98.38 247 LEU B C 1
ATOM 4648 O O . LEU B 1 247 ? -10.258 24.891 7.23 1 98.38 247 LEU B O 1
ATOM 4652 N N . GLY B 1 248 ? -10.297 26.938 8.07 1 98.5 248 GLY B N 1
ATOM 4653 C CA . GLY B 1 248 ? -11.742 27.062 7.965 1 98.5 248 GLY B CA 1
ATOM 4654 C C . GLY B 1 248 ? -12.469 26.562 9.203 1 98.5 248 GLY B C 1
ATOM 4655 O O . GLY B 1 248 ? -13.688 26.406 9.188 1 98.5 248 GLY B O 1
ATOM 4656 N N . LEU B 1 249 ? -11.75 26.234 10.273 1 98.69 249 LEU B N 1
ATOM 4657 C CA . LEU B 1 249 ? -12.391 25.812 11.516 1 98.69 249 LEU B CA 1
ATOM 4658 C C . LEU B 1 249 ? -12.898 27 12.305 1 98.69 249 LEU B C 1
ATOM 4660 O O . LEU B 1 249 ? -12.156 27.953 12.555 1 98.69 249 LEU B O 1
ATOM 4664 N N . LYS B 1 250 ? -14.148 26.938 12.625 1 98.31 250 LYS B N 1
ATOM 4665 C CA . LYS B 1 250 ? -14.812 28.062 13.281 1 98.31 250 LYS B CA 1
ATOM 4666 C C . LYS B 1 250 ? -15.648 27.578 14.469 1 98.31 250 LYS B C 1
ATOM 4668 O O . LYS B 1 250 ? -16.438 26.641 14.344 1 98.31 250 LYS B O 1
ATOM 4673 N N . ASP B 1 251 ? -15.508 28.266 15.547 1 98.31 251 ASP B N 1
ATOM 4674 C CA . ASP B 1 251 ? -16.203 27.938 16.781 1 98.31 251 ASP B CA 1
ATOM 4675 C C . ASP B 1 251 ? -17.719 27.984 16.594 1 98.31 251 ASP B C 1
ATOM 4677 O O . ASP B 1 251 ? -18.25 28.953 16.031 1 98.31 251 ASP B O 1
ATOM 4681 N N . ASN B 1 252 ? -18.344 26.906 17.047 1 97.75 252 ASN B N 1
ATOM 4682 C CA . ASN B 1 252 ? -19.797 26.75 17.062 1 97.75 252 ASN B CA 1
ATOM 4683 C C . ASN B 1 252 ? -20.375 26.719 15.648 1 97.75 252 ASN B C 1
ATOM 4685 O O . ASN B 1 252 ? -21.578 26.922 15.461 1 97.75 252 ASN B O 1
ATOM 4689 N N . ASP B 1 253 ? -19.531 26.594 14.711 1 98.31 253 ASP B N 1
ATOM 4690 C CA . ASP B 1 253 ? -19.938 26.391 13.328 1 98.31 253 ASP B CA 1
ATOM 4691 C C . ASP B 1 253 ? -19.641 24.969 12.859 1 98.31 253 ASP B C 1
ATOM 4693 O O . ASP B 1 253 ? -20.562 24.172 12.68 1 98.31 253 ASP B O 1
ATOM 4697 N N . ASN B 1 254 ? -18.422 24.609 12.805 1 98.81 254 ASN B N 1
ATOM 4698 C CA . ASN B 1 254 ? -18.078 23.281 12.344 1 98.81 254 ASN B CA 1
ATOM 4699 C C . ASN B 1 254 ? -17.234 22.531 13.375 1 98.81 254 ASN B C 1
ATOM 4701 O O . ASN B 1 254 ? -16.859 21.375 13.148 1 98.81 254 ASN B O 1
ATOM 4705 N N . CYS B 1 255 ? -16.984 23.156 14.492 1 98.81 255 CYS B N 1
ATOM 4706 C CA . CYS B 1 255 ? -16.328 22.547 15.641 1 98.81 255 CYS B CA 1
ATOM 4707 C C . CYS B 1 255 ? -16.531 23.406 16.891 1 98.81 255 CYS B C 1
ATOM 4709 O O . CYS B 1 255 ? -17.172 24.453 16.844 1 98.81 255 CYS B O 1
ATOM 4711 N N . ILE B 1 256 ? -16.094 22.891 18.016 1 98.69 256 ILE B N 1
ATOM 4712 C CA . ILE B 1 256 ? -16.016 23.656 19.266 1 98.69 256 ILE B CA 1
ATOM 4713 C C . ILE B 1 256 ? -14.562 24.031 19.531 1 98.69 256 ILE B C 1
ATOM 4715 O O . ILE B 1 256 ? -13.727 23.156 19.781 1 98.69 256 ILE B O 1
ATOM 4719 N N . VAL B 1 257 ? -14.312 25.312 19.422 1 98.5 257 VAL B N 1
ATOM 4720 C CA . VAL B 1 257 ? -12.945 25.766 19.688 1 98.5 257 VAL B CA 1
ATOM 4721 C C . VAL B 1 257 ? -12.789 26.094 21.172 1 98.5 257 VAL B C 1
ATOM 4723 O O . VAL B 1 257 ? -13.672 26.719 21.781 1 98.5 257 VAL B O 1
ATOM 4726 N N . PHE B 1 258 ? -11.648 25.578 21.75 1 98 258 PHE B N 1
ATOM 4727 C CA . PHE B 1 258 ? -11.461 25.844 23.172 1 98 258 PHE B CA 1
ATOM 4728 C C . PHE B 1 258 ? -10 26.188 23.469 1 98 258 PHE B C 1
ATOM 4730 O O . PHE B 1 258 ? -9.125 25.953 22.625 1 98 258 PHE B O 1
ATOM 4737 N N . SER B 1 259 ? -9.773 26.859 24.562 1 96.31 259 SER B N 1
ATOM 4738 C CA . SER B 1 259 ? -8.5 27 25.266 1 96.31 259 SER B CA 1
ATOM 4739 C C . SER B 1 259 ? -8.594 26.422 26.672 1 96.31 259 SER B C 1
ATOM 4741 O O . SER B 1 259 ? -9.672 26.031 27.125 1 96.31 259 SER B O 1
ATOM 4743 N N . GLU B 1 260 ? -7.469 26.359 27.281 1 94.44 260 GLU B N 1
ATOM 4744 C CA . GLU B 1 260 ? -7.496 25.844 28.656 1 94.44 260 GLU B CA 1
ATOM 4745 C C . GLU B 1 260 ? -8.383 26.703 29.547 1 94.44 260 GLU B C 1
ATOM 4747 O O . GLU B 1 260 ? -8.992 26.203 30.5 1 94.44 260 GLU B O 1
ATOM 4752 N N . GLU B 1 261 ? -8.562 27.875 29.203 1 95.94 261 GLU B N 1
ATOM 4753 C CA . GLU B 1 261 ? -9.336 28.828 30 1 95.94 261 GLU B CA 1
ATOM 4754 C C . GLU B 1 261 ? -10.828 28.5 29.953 1 95.94 261 GLU B C 1
ATOM 4756 O O . GLU B 1 261 ? -11.539 28.656 30.953 1 95.94 261 GLU B O 1
ATOM 4761 N N . ASN B 1 262 ? -11.273 28.031 28.859 1 96.88 262 ASN B N 1
ATOM 4762 C CA . ASN B 1 262 ? -12.719 27.891 28.719 1 96.88 262 ASN B CA 1
ATOM 4763 C C . ASN B 1 262 ? -13.117 26.438 28.453 1 96.88 262 ASN B C 1
ATOM 4765 O O . ASN B 1 262 ? -14.289 26.141 28.219 1 96.88 262 ASN B O 1
ATOM 4769 N N . PHE B 1 263 ? -12.234 25.531 28.469 1 97.31 263 PHE B N 1
ATOM 4770 C CA . PHE B 1 263 ? -12.492 24.141 28.141 1 97.31 263 PHE B CA 1
ATOM 4771 C C . PHE B 1 263 ? -13.617 23.578 29.016 1 97.31 263 PHE B C 1
ATOM 4773 O O . PHE B 1 263 ? -14.57 22.984 28.5 1 97.31 263 PHE B O 1
ATOM 4780 N N . LEU B 1 264 ? -13.539 23.734 30.281 1 97.06 264 LEU B N 1
ATOM 4781 C CA . LEU B 1 264 ? -14.516 23.156 31.203 1 97.06 264 LEU B CA 1
ATOM 4782 C C . LEU B 1 264 ? -15.898 23.75 30.953 1 97.06 264 LEU B C 1
ATOM 4784 O O . LEU B 1 264 ? -16.906 23.047 31.047 1 97.06 264 LEU B O 1
ATOM 4788 N N . LYS B 1 265 ? -15.906 24.984 30.703 1 97.56 265 LYS B N 1
ATOM 4789 C CA . LYS B 1 265 ? -17.188 25.625 30.375 1 97.56 265 LYS B CA 1
ATOM 4790 C C . LYS B 1 265 ? -17.812 25 29.141 1 97.56 265 LYS B C 1
ATOM 4792 O O . LYS B 1 265 ? -19 24.641 29.156 1 97.56 265 LYS B O 1
ATOM 4797 N N . ARG B 1 266 ? -17.031 24.859 28.062 1 97.56 266 ARG B N 1
ATOM 4798 C CA . ARG B 1 266 ? -17.516 24.281 26.812 1 97.56 266 ARG B CA 1
ATOM 4799 C C . ARG B 1 266 ? -17.922 22.828 27.016 1 97.56 266 ARG B C 1
ATOM 4801 O O . ARG B 1 266 ? -18.922 22.375 26.469 1 97.56 266 ARG B O 1
ATOM 4808 N N . LEU B 1 267 ? -17.109 22.125 27.781 1 97.69 267 LEU B N 1
ATOM 4809 C CA . LEU B 1 267 ? -17.391 20.734 28.078 1 97.69 267 LEU B CA 1
ATOM 4810 C C . LEU B 1 267 ? -18.719 20.578 28.797 1 97.69 267 LEU B C 1
ATOM 4812 O O . LEU B 1 267 ? -19.547 19.734 28.438 1 97.69 267 LEU B O 1
ATOM 4816 N N . ASN B 1 268 ? -18.922 21.391 29.75 1 96.94 268 ASN B N 1
ATOM 4817 C CA . ASN B 1 268 ? -20.156 21.344 30.531 1 96.94 268 ASN B CA 1
ATOM 4818 C C . ASN B 1 268 ? -21.359 21.703 29.672 1 96.94 268 ASN B C 1
ATOM 4820 O O . ASN B 1 268 ? -22.438 21.109 29.812 1 96.94 268 ASN B O 1
ATOM 4824 N N . GLU B 1 269 ? -21.172 22.688 28.875 1 97.25 269 GLU B N 1
ATOM 4825 C CA . GLU B 1 269 ? -22.234 23.062 27.938 1 97.25 269 GLU B CA 1
ATOM 4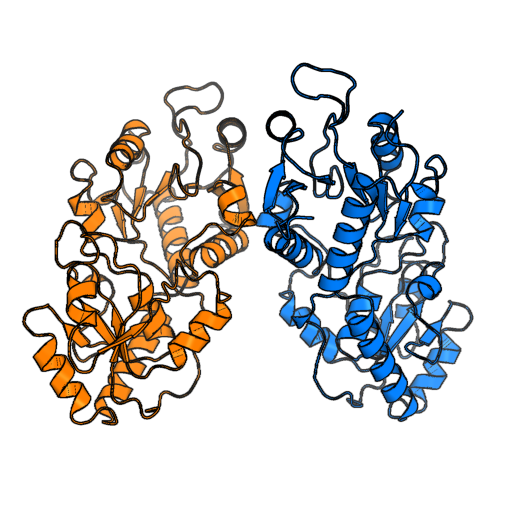826 C C . GLU B 1 269 ? -22.656 21.859 27.094 1 97.25 269 GLU B C 1
ATOM 4828 O O . GLU B 1 269 ? -23.859 21.609 26.906 1 97.25 269 GLU B O 1
ATOM 4833 N N . TYR B 1 270 ? -21.734 21.141 26.562 1 97.62 270 TYR B N 1
ATOM 4834 C CA . TYR B 1 270 ? -22 19.969 25.734 1 97.62 270 TYR B CA 1
ATOM 4835 C C . TYR B 1 270 ? -22.641 18.859 26.562 1 97.62 270 TYR B C 1
ATOM 4837 O O . TYR B 1 270 ? -23.656 18.281 26.172 1 97.62 270 TYR B O 1
ATOM 4845 N N . LEU B 1 271 ? -22.109 18.625 27.734 1 97.06 271 LEU B N 1
ATOM 4846 C CA . LEU B 1 271 ? -22.5 17.469 28.547 1 97.06 271 LEU B CA 1
ATOM 4847 C C . LEU B 1 271 ? -23.875 17.672 29.172 1 97.06 271 LEU B C 1
ATOM 4849 O O . LEU B 1 271 ? -24.5 16.719 29.625 1 97.06 271 LEU B O 1
ATOM 4853 N N . THR B 1 272 ? -24.297 18.844 29.266 1 96.75 272 THR B N 1
ATOM 4854 C CA . THR B 1 272 ? -25.641 19.141 29.781 1 96.75 272 THR B CA 1
ATOM 4855 C C . THR B 1 272 ? -26.703 18.516 28.891 1 96.75 272 THR B C 1
ATOM 4857 O O . THR B 1 272 ? -27.734 18.047 29.375 1 96.75 272 THR B O 1
ATOM 4860 N N . ASP B 1 273 ? -26.5 18.547 27.547 1 96.5 273 ASP B N 1
ATOM 4861 C CA . ASP B 1 273 ? -27.422 17.938 26.594 1 96.5 273 ASP B CA 1
ATOM 4862 C C . ASP B 1 273 ? -26.688 17.469 25.344 1 96.5 273 ASP B C 1
ATOM 4864 O O . ASP B 1 273 ? -26.891 18 24.25 1 96.5 273 ASP B O 1
ATOM 4868 N N . PRO B 1 274 ? -25.969 16.422 25.469 1 96.62 274 PRO B N 1
ATOM 4869 C CA . PRO B 1 274 ? -25.125 15.945 24.375 1 96.62 274 PRO B CA 1
ATOM 4870 C C . PRO B 1 274 ? -25.938 15.516 23.156 1 96.62 274 PRO B C 1
ATOM 4872 O O . PRO B 1 274 ? -25.406 15.469 22.031 1 96.62 274 PRO B O 1
ATOM 4875 N N . GLY B 1 275 ? -27.203 15.297 23.266 1 95.31 275 GLY B N 1
ATOM 4876 C CA . GLY B 1 275 ? -28.062 14.875 22.172 1 95.31 275 GLY B CA 1
ATOM 4877 C C . GLY B 1 275 ? -28.719 16.031 21.438 1 95.31 275 GLY B C 1
ATOM 4878 O O . GLY B 1 275 ? -29.484 15.836 20.5 1 95.31 275 GLY B O 1
ATOM 4879 N N . ASN B 1 276 ? -28.375 17.234 21.922 1 96.81 276 ASN B N 1
ATOM 4880 C CA . ASN B 1 276 ? -28.953 18.422 21.297 1 96.81 276 ASN B CA 1
ATOM 4881 C C . ASN B 1 276 ? -28.656 18.484 19.812 1 96.81 276 ASN B C 1
ATOM 4883 O O . ASN B 1 276 ? -27.531 18.203 19.391 1 96.81 276 ASN B O 1
ATOM 4887 N N . GLN B 1 277 ? -29.609 18.922 19.031 1 96.94 277 GLN B N 1
ATOM 4888 C CA . GLN B 1 277 ? -29.5 18.969 17.562 1 96.94 277 GLN B CA 1
ATOM 4889 C C . GLN B 1 277 ? -28.422 19.938 17.125 1 96.94 277 GLN B C 1
ATOM 4891 O O . GLN B 1 277 ? -27.828 19.781 16.047 1 96.94 277 GLN B O 1
ATOM 4896 N N . GLN B 1 278 ? -28.109 20.844 17.938 1 97.62 278 GLN B N 1
ATOM 4897 C CA . GLN B 1 278 ? -27.094 21.828 17.578 1 97.62 278 GLN B CA 1
ATOM 4898 C C . GLN B 1 278 ? -25.734 21.172 17.375 1 97.62 278 GLN B C 1
ATOM 4900 O O . GLN B 1 278 ? -24.984 21.562 16.484 1 97.62 278 GLN B O 1
ATOM 4905 N N . TRP B 1 279 ? -25.516 20.188 18.203 1 98.12 279 TRP B N 1
ATOM 4906 C CA . TRP B 1 279 ? -24.234 19.5 18.078 1 98.12 279 TRP B CA 1
ATOM 4907 C C . TRP B 1 279 ? -24.172 18.688 16.797 1 98.12 279 TRP B C 1
ATOM 4909 O O . TRP B 1 279 ? -23.109 18.594 16.172 1 98.12 279 TRP B O 1
ATOM 4919 N N . LEU B 1 280 ? -25.266 18.141 16.391 1 98.12 280 LEU B N 1
ATOM 4920 C CA . LEU B 1 280 ? -25.328 17.359 15.148 1 98.12 280 LEU B CA 1
ATOM 4921 C C . LEU B 1 280 ? -25.109 18.266 13.938 1 98.12 280 LEU B C 1
ATOM 4923 O O . LEU B 1 280 ? -24.484 17.844 12.953 1 98.12 280 LEU B O 1
ATOM 4927 N N . GLN B 1 281 ? -25.625 19.422 14.055 1 98.31 281 GLN B N 1
ATOM 4928 C CA . GLN B 1 281 ? -25.406 20.391 12.984 1 98.31 281 GLN B CA 1
ATOM 4929 C C . GLN B 1 281 ? -23.938 20.766 12.867 1 98.31 281 GLN B C 1
ATOM 4931 O O . GLN B 1 281 ? -23.391 20.844 11.758 1 98.31 281 GLN B O 1
ATOM 4936 N N . ILE B 1 282 ? -23.297 21.016 13.984 1 98.69 282 ILE B N 1
ATOM 4937 C CA . ILE B 1 282 ? -21.875 21.344 14 1 98.69 282 ILE B CA 1
ATOM 4938 C C . ILE B 1 282 ? -21.062 20.188 13.422 1 98.69 282 ILE B C 1
ATOM 4940 O O . ILE B 1 282 ? -20.156 20.406 12.609 1 98.69 282 ILE B O 1
ATOM 4944 N N . ARG B 1 283 ? -21.438 18.969 13.789 1 98.56 283 ARG B N 1
ATOM 4945 C CA . ARG B 1 283 ? -20.781 17.766 13.266 1 98.56 283 ARG B CA 1
ATOM 4946 C C . ARG B 1 283 ? -20.922 17.703 11.742 1 98.56 283 ARG B C 1
ATOM 4948 O O . ARG B 1 283 ? -19.953 17.406 11.047 1 98.56 283 ARG B O 1
ATOM 4955 N N . SER B 1 284 ? -22.062 17.969 11.258 1 98.5 284 SER B N 1
ATOM 4956 C CA . SER B 1 284 ? -22.344 17.922 9.82 1 98.5 284 SER B CA 1
ATOM 4957 C C . SER B 1 284 ? -21.5 18.969 9.07 1 98.5 284 SER B C 1
ATOM 4959 O O . SER B 1 284 ? -20.953 18.672 8.008 1 98.5 284 SER B O 1
ATOM 4961 N N . LEU B 1 285 ? -21.438 20.094 9.617 1 98.62 285 LEU B N 1
ATOM 4962 C CA . LEU B 1 285 ? -20.672 21.172 9 1 98.62 285 LEU B CA 1
ATOM 4963 C C . LEU B 1 285 ? -19.188 20.859 9.031 1 98.62 285 LEU B C 1
ATOM 4965 O O . LEU B 1 285 ? -18.438 21.219 8.117 1 98.62 285 LEU B O 1
ATOM 4969 N N . GLY B 1 286 ? -18.75 20.203 10.094 1 98.81 286 GLY B N 1
ATOM 4970 C CA . GLY B 1 286 ? -17.359 19.766 10.164 1 98.81 286 GLY B CA 1
ATOM 4971 C C . GLY B 1 286 ? -17 18.781 9.062 1 98.81 286 GLY B C 1
ATOM 4972 O O . GLY B 1 286 ? -15.984 18.953 8.391 1 98.81 286 GLY B O 1
ATOM 4973 N N . ARG B 1 287 ? -17.812 17.812 8.914 1 98.56 287 ARG B N 1
ATOM 4974 C CA . ARG B 1 287 ? -17.609 16.844 7.844 1 98.56 287 ARG B CA 1
ATOM 4975 C C . ARG B 1 287 ? -17.625 17.516 6.477 1 98.56 287 ARG B C 1
ATOM 4977 O O . ARG B 1 287 ? -16.812 17.188 5.605 1 98.56 287 ARG B O 1
ATOM 4984 N N . ALA B 1 288 ? -18.547 18.422 6.281 1 98.44 288 ALA B N 1
ATOM 4985 C CA . ALA B 1 288 ? -18.656 19.156 5.027 1 98.44 288 ALA B CA 1
ATOM 4986 C C . ALA B 1 288 ? -17.391 19.953 4.754 1 98.44 288 ALA B C 1
ATOM 4988 O O . ALA B 1 288 ? -16.953 20.078 3.602 1 98.44 288 ALA B O 1
ATOM 4989 N N . LEU B 1 289 ? -16.812 20.516 5.773 1 98.75 289 LEU B N 1
ATOM 4990 C CA . LEU B 1 289 ? -15.57 21.266 5.613 1 98.75 289 LEU B CA 1
ATOM 4991 C C . LEU B 1 289 ? -14.461 20.359 5.078 1 98.75 289 LEU B C 1
ATOM 4993 O O . LEU B 1 289 ? -13.711 20.75 4.184 1 98.75 289 LEU B O 1
ATOM 4997 N N . ILE B 1 290 ? -14.344 19.172 5.629 1 98.5 290 ILE B N 1
ATOM 4998 C CA . ILE B 1 290 ? -13.344 18.219 5.18 1 98.5 290 ILE B CA 1
ATOM 4999 C C . ILE B 1 290 ? -13.539 17.922 3.695 1 98.5 290 ILE B C 1
ATOM 5001 O O . ILE B 1 290 ? -12.586 17.953 2.914 1 98.5 290 ILE B O 1
ATOM 5005 N N . GLU B 1 291 ? -14.711 17.703 3.287 1 97.81 291 GLU B N 1
ATOM 5006 C CA . GLU B 1 291 ? -15.039 17.375 1.901 1 97.81 291 GLU B CA 1
ATOM 5007 C C . GLU B 1 291 ? -14.688 18.531 0.97 1 97.81 291 GLU B C 1
ATOM 5009 O O . GLU B 1 291 ? -14.203 18.312 -0.145 1 97.81 291 GLU B O 1
ATOM 5014 N N . ARG B 1 292 ? -14.883 19.625 1.479 1 97.56 292 ARG B N 1
ATOM 5015 C CA . ARG B 1 292 ? -14.742 20.812 0.629 1 97.56 292 ARG B CA 1
ATOM 5016 C C . ARG B 1 292 ? -13.289 21.266 0.551 1 97.56 292 ARG B C 1
ATOM 5018 O O . ARG B 1 292 ? -12.852 21.781 -0.477 1 97.56 292 ARG B O 1
ATOM 5025 N N . LYS B 1 293 ? -12.539 21.031 1.63 1 98.12 293 LYS B N 1
ATOM 5026 C CA . LYS B 1 293 ? -11.266 21.75 1.664 1 98.12 293 LYS B CA 1
ATOM 5027 C C . LYS B 1 293 ? -10.117 20.812 1.999 1 98.12 293 LYS B C 1
ATOM 5029 O O . LYS B 1 293 ? -8.945 21.141 1.787 1 98.12 293 LYS B O 1
ATOM 5034 N N . HIS B 1 294 ? -10.367 19.594 2.57 1 98.31 294 HIS B N 1
ATOM 5035 C CA . HIS B 1 294 ? -9.242 18.938 3.215 1 98.31 294 HIS B CA 1
ATOM 5036 C C . HIS B 1 294 ? -9.188 17.453 2.832 1 98.31 294 HIS B C 1
ATOM 5038 O O . HIS B 1 294 ? -8.891 16.609 3.672 1 98.31 294 HIS B O 1
ATOM 5044 N N . THR B 1 295 ? -9.477 17.188 1.565 1 97.88 295 THR B N 1
ATOM 5045 C CA . THR B 1 295 ? -9.234 15.844 1.038 1 97.88 295 THR B CA 1
ATOM 5046 C C . THR B 1 295 ? -7.902 15.781 0.296 1 97.88 295 THR B C 1
ATOM 5048 O O . THR B 1 295 ? -7.336 16.812 -0.058 1 97.88 295 THR B O 1
ATOM 5051 N N . ILE B 1 296 ? -7.398 14.648 0.047 1 97.25 296 ILE B N 1
ATOM 5052 C CA . ILE B 1 296 ? -6.125 14.445 -0.633 1 97.25 296 ILE B CA 1
ATOM 5053 C C . ILE B 1 296 ? -6.211 14.984 -2.061 1 97.25 296 ILE B C 1
ATOM 5055 O O . ILE B 1 296 ? -5.27 15.602 -2.557 1 97.25 296 ILE B O 1
ATOM 5059 N N . ASN B 1 297 ? -7.324 14.781 -2.691 1 96.94 297 ASN B N 1
ATOM 5060 C CA . ASN B 1 297 ? -7.473 15.281 -4.055 1 96.94 297 ASN B CA 1
ATOM 5061 C C . ASN B 1 297 ? -7.316 16.797 -4.117 1 96.94 297 ASN B C 1
ATOM 5063 O O . ASN B 1 297 ? -6.723 17.328 -5.059 1 96.94 297 ASN B O 1
ATOM 5067 N N . ILE B 1 298 ? -7.824 17.438 -3.146 1 97.62 298 ILE B N 1
ATOM 5068 C CA . ILE B 1 298 ? -7.719 18.891 -3.086 1 97.62 298 ILE B CA 1
ATOM 5069 C C . ILE B 1 298 ? -6.258 19.281 -2.896 1 97.62 298 ILE B C 1
ATOM 5071 O O . ILE B 1 298 ? -5.789 20.25 -3.51 1 97.62 298 ILE B O 1
ATOM 5075 N N . ARG B 1 299 ? -5.566 18.562 -2.043 1 97.5 299 ARG B N 1
ATOM 5076 C CA . ARG B 1 299 ? -4.145 18.828 -1.848 1 97.5 299 ARG B CA 1
ATOM 5077 C C . ARG B 1 299 ? -3.367 18.625 -3.145 1 97.5 299 ARG B C 1
ATOM 5079 O O . ARG B 1 299 ? -2.482 19.422 -3.469 1 97.5 299 ARG B O 1
ATOM 5086 N N . LEU B 1 300 ? -3.652 17.578 -3.848 1 97.88 300 LEU B N 1
ATOM 5087 C CA . LEU B 1 300 ? -2.973 17.297 -5.109 1 97.88 300 LEU B CA 1
ATOM 5088 C C . LEU B 1 300 ? -3.246 18.406 -6.129 1 97.88 300 LEU B C 1
ATOM 5090 O O . LEU B 1 300 ? -2.34 18.812 -6.852 1 97.88 300 LEU B O 1
ATOM 5094 N N . ASP B 1 301 ? -4.473 18.844 -6.188 1 97.62 301 ASP B N 1
ATOM 5095 C CA . ASP B 1 301 ? -4.832 19.953 -7.07 1 97.62 301 ASP B CA 1
ATOM 5096 C C . ASP B 1 301 ? -4.023 21.203 -6.742 1 97.62 301 ASP B C 1
ATOM 5098 O O . ASP B 1 301 ? -3.525 21.875 -7.641 1 97.62 301 ASP B O 1
ATOM 5102 N N . SER B 1 302 ? -3.969 21.469 -5.48 1 97.38 302 SER B N 1
ATOM 5103 C CA . SER B 1 302 ? -3.236 22.656 -5.047 1 97.38 302 SER B CA 1
ATOM 5104 C C . SER B 1 302 ? -1.765 22.562 -5.434 1 97.38 302 SER B C 1
ATOM 5106 O O . SER B 1 302 ? -1.182 23.547 -5.902 1 97.38 302 SER B O 1
ATOM 5108 N N . LEU B 1 303 ? -1.172 21.438 -5.242 1 97.81 303 LEU B N 1
ATOM 5109 C CA . LEU B 1 303 ? 0.229 21.234 -5.594 1 97.81 303 LEU B CA 1
ATOM 5110 C C . LEU B 1 303 ? 0.436 21.359 -7.098 1 97.81 303 LEU B C 1
ATOM 5112 O O . LEU B 1 303 ? 1.347 22.062 -7.551 1 97.81 303 LEU B O 1
ATOM 5116 N N . GLU B 1 304 ? -0.39 20.672 -7.84 1 97.81 304 GLU B N 1
ATOM 5117 C CA . GLU B 1 304 ? -0.295 20.719 -9.297 1 97.81 304 GLU B CA 1
ATOM 5118 C C . GLU B 1 304 ? -0.418 22.156 -9.812 1 97.81 304 GLU B C 1
ATOM 5120 O O . GLU B 1 304 ? 0.349 22.578 -10.68 1 97.81 304 GLU B O 1
ATOM 5125 N N . THR B 1 305 ? -1.382 22.859 -9.281 1 97 305 THR B N 1
ATOM 5126 C CA . THR B 1 305 ? -1.582 24.25 -9.664 1 97 305 THR B CA 1
ATOM 5127 C C . THR B 1 305 ? -0.338 25.078 -9.352 1 97 305 THR B C 1
ATOM 5129 O O . THR B 1 305 ? 0.105 25.875 -10.188 1 97 305 THR B O 1
ATOM 5132 N N . HIS B 1 306 ? 0.187 24.859 -8.172 1 96.94 306 HIS B N 1
ATOM 5133 C CA . HIS B 1 306 ? 1.371 25.609 -7.762 1 96.94 306 HIS B CA 1
ATOM 5134 C C . HIS B 1 306 ? 2.547 25.328 -8.688 1 96.94 306 HIS B C 1
ATOM 5136 O O . HIS B 1 306 ? 3.268 26.25 -9.078 1 96.94 306 HIS B O 1
ATOM 5142 N N . VAL B 1 307 ? 2.75 24.109 -9.078 1 97.12 307 VAL B N 1
ATOM 5143 C CA . VAL B 1 307 ? 3.824 23.719 -9.984 1 97.12 307 VAL B CA 1
ATOM 5144 C C . VAL B 1 307 ? 3.627 24.391 -11.344 1 97.12 307 VAL B C 1
ATOM 5146 O O . VAL B 1 307 ? 4.57 24.938 -11.914 1 97.12 307 VAL B O 1
ATOM 5149 N N . ARG B 1 308 ? 2.475 24.375 -11.836 1 96.38 308 ARG B N 1
ATOM 5150 C CA . ARG B 1 308 ? 2.184 24.953 -13.141 1 96.38 308 ARG B CA 1
ATOM 5151 C C . ARG B 1 308 ? 2.385 26.469 -13.117 1 96.38 308 ARG B C 1
ATOM 5153 O O . ARG B 1 308 ? 2.891 27.047 -14.078 1 96.38 308 ARG B O 1
ATOM 5160 N N . GLN B 1 309 ? 1.934 27.047 -12.023 1 95.31 309 GLN B N 1
ATOM 5161 C CA . GLN B 1 309 ? 2.145 28.484 -11.875 1 95.31 309 GLN B CA 1
ATOM 5162 C C . GLN B 1 309 ? 3.633 28.812 -11.852 1 95.31 309 GLN B C 1
ATOM 5164 O O . GLN B 1 309 ? 4.047 29.859 -12.375 1 95.31 309 GLN B O 1
ATOM 5169 N N . TRP B 1 310 ? 4.395 27.984 -11.188 1 94.62 310 TRP B N 1
ATOM 5170 C CA . TRP B 1 310 ? 5.84 28.188 -11.18 1 94.62 310 TRP B CA 1
ATOM 5171 C C . TRP B 1 310 ? 6.398 28.172 -12.602 1 94.62 310 TRP B C 1
ATOM 5173 O O . TRP B 1 310 ? 7.176 29.047 -12.984 1 94.62 310 TRP B O 1
ATOM 5183 N N . HIS B 1 311 ? 6 27.234 -13.414 1 93.69 311 HIS B N 1
ATOM 5184 C CA . HIS B 1 311 ? 6.504 27.062 -14.766 1 93.69 311 HIS B CA 1
ATOM 5185 C C . HIS B 1 311 ? 6.051 28.203 -15.68 1 93.69 311 HIS B C 1
ATOM 5187 O O . HIS B 1 311 ? 6.766 28.578 -16.609 1 93.69 311 HIS B O 1
ATOM 5193 N N . SER B 1 312 ? 4.906 28.75 -15.398 1 92.31 312 SER B N 1
ATOM 5194 C CA . SER B 1 312 ? 4.387 29.844 -16.219 1 92.31 312 SER B CA 1
ATOM 5195 C C . SER B 1 312 ? 4.988 31.188 -15.805 1 92.31 312 SER B C 1
ATOM 5197 O O . SER B 1 312 ? 4.766 32.188 -16.469 1 92.31 312 SER B O 1
ATOM 5199 N N . GLY B 1 313 ? 5.652 31.219 -14.695 1 89.88 313 GLY B N 1
ATOM 5200 C CA . GLY B 1 313 ? 6.285 32.438 -14.234 1 89.88 313 GLY B CA 1
ATOM 5201 C C . GLY B 1 313 ? 5.379 33.281 -13.359 1 89.88 313 GLY B C 1
ATOM 5202 O O . GLY B 1 313 ? 5.727 34.406 -13 1 89.88 313 GLY B O 1
ATOM 5203 N N . GLU B 1 314 ? 4.293 32.75 -12.953 1 87.12 314 GLU B N 1
ATOM 5204 C CA . GLU B 1 314 ? 3.312 33.531 -12.18 1 87.12 314 GLU B CA 1
ATOM 5205 C C . GLU B 1 314 ? 3.771 33.688 -10.734 1 87.12 314 GLU B C 1
ATOM 5207 O O . GLU B 1 314 ? 3.318 34.594 -10.039 1 87.12 314 GLU B O 1
ATOM 5212 N N . LEU B 1 315 ? 4.512 32.719 -10.156 1 81 315 LEU B N 1
ATOM 5213 C CA . LEU B 1 315 ? 4.941 32.812 -8.766 1 81 315 LEU B CA 1
ATOM 5214 C C . LEU B 1 315 ? 6.152 33.719 -8.617 1 81 315 LEU B C 1
ATOM 5216 O O . LEU B 1 315 ? 6.602 33.969 -7.5 1 81 315 LEU B O 1
ATOM 5220 N N . GLY B 1 316 ? 6.473 34.594 -9.508 1 64.69 316 GLY B N 1
ATOM 5221 C CA . GLY B 1 316 ? 7.578 35.531 -9.453 1 64.69 316 GLY B CA 1
ATOM 5222 C C . GLY B 1 316 ? 8.898 34.906 -9.883 1 64.69 316 GLY B C 1
ATOM 5223 O O . GLY B 1 316 ? 8.953 33.781 -10.32 1 64.69 316 GLY B O 1
ATOM 5224 N N . ALA B 1 317 ? 10.148 35.812 -9.445 1 54.91 317 ALA B N 1
ATOM 5225 C CA . ALA B 1 317 ? 11.477 35.656 -10.023 1 54.91 317 ALA B CA 1
ATOM 5226 C C . ALA B 1 317 ? 12.062 34.312 -9.68 1 54.91 317 ALA B C 1
ATOM 5228 O O . ALA B 1 317 ? 11.867 33.781 -8.578 1 54.91 317 ALA B O 1
ATOM 5229 N N . LYS B 1 318 ? 12.188 33.406 -10.688 1 52.59 318 LYS B N 1
ATOM 5230 C CA . LYS B 1 318 ? 12.922 32.156 -10.727 1 52.59 318 LYS B CA 1
ATOM 5231 C C . LYS B 1 318 ? 14.227 32.25 -9.938 1 52.59 318 LYS B C 1
ATOM 5233 O O . LYS B 1 318 ? 14.727 33.344 -9.703 1 52.59 318 LYS B O 1
ATOM 5238 N N . ARG B 1 319 ? 14.883 31 -9.438 1 56 319 ARG B N 1
ATOM 5239 C CA . ARG B 1 319 ? 16.172 30.859 -8.773 1 56 319 ARG B CA 1
ATOM 5240 C C . ARG B 1 319 ? 17.188 31.844 -9.344 1 56 319 ARG B C 1
ATOM 5242 O O . ARG B 1 319 ? 17.234 32.062 -10.555 1 56 319 ARG B O 1
ATOM 5249 N N . SER B 1 320 ? 17.5 33 -8.602 1 44.53 320 SER B N 1
ATOM 5250 C CA . SER B 1 320 ? 18.625 33.781 -9.07 1 44.53 320 SER B CA 1
ATOM 5251 C C . SER B 1 320 ? 19.828 32.906 -9.422 1 44.53 320 SER B C 1
ATOM 5253 O O . SER B 1 320 ? 20.016 31.844 -8.828 1 44.53 320 SER B O 1
#